Protein AF-A0A0F8A2X0-F1 (afdb_monomer_lite)

pLDDT: mean 70.3, std 21.23, range [23.16, 97.5]

Foldseek 3Di:
DKDKDAADCPDPCVVLWWGIKIKDFCLCVLQDDPNDGQLQDLLLLCLLAQPVLLVLVVQQDDDDRDDVVVSVVSNVVSVVSLPVSQDPDPDVPPDPDDQDTDIDMDTRGDPVSVVVVVVVDDDDDDDDPDDDPDDDDDSNVVSVQLCCLLVVLVVLLVVLVVPDDSTHDLQSSLSNSVSSVSNSVSRDPPPPVVVCQQAPQKDWDWDQDPVGTDTDIAGHQNQVVCCVVPVGRDGDPQQADPVVSGGDPVHSVRSCVVPPSPCVVPVVSVVSSVLSVQLVNQLVLLLVCCVVLVLVVDVLLVVLSLLLLLLQLVQLQQLLVQVQLVCLCQLCPPDPDPLSNVQSDRFFAPVQCVLAPSLRGWQAFQVTQFQRTADQLVRRNTGHAAEDFDPPDPQFFLLSQLCLQAPQADDSNVVPDPDGQQAHNCNSRSSNSSLVSSLVSCCVSVNNVRSVVSVVLSSLQCVLRHQKAADADSHGRWDWDDDDVVSSRHIGTYIWGKDFDAPDPPPDDDDPPPPDFDAAKWWQEPPPSDTDCVPVGDDDPPPQCHPVFFPDWDAGSVRAIATEGASCCSRCRDDRDDDSVRMGTAWDQPPYPVSHIIGMGHDGHRHDYPVSVCPRPDDSVSVVVVSVVSSVVSDDDPPDPDDDDDDDDDDDDDDDDDDPDPPPDDQDVVNVVVVVVVVVVVVVVVVDDDDDDDDDDDDDDDDDDDDDDDDDDDDDDDD

Sequence (719 aa):
MGMTITSGPDSTEFRQGLIYTQYYNLVKAAFDAAKIFPFQSRGLEALALDPSYLADVKQATRGVHANINTLVKGYRLSKLRVDANIPTDATEESCTRPFVYGVRAEDRVSLRLLERIMECIPPPATAPSHPLPFFQVASHDTAGFLRASINRHCFLFEIVRSSTHLKFSLPETAVMAIALRGLRFSYGSGLLSMESALWADTRQSRTQGADGEVAFEGVGMGMGVTTKDHGFGWWLGGRMDWHVWRFEDDVCDKVLIGNSLLRTDHKRQWRAIRDIRDVNFRMWQAQTWFGKFEVAAHAPIRRIWLDYLLCTVIDLFQRDVWREARKTYNWERDGNDARAQRAAKPEMTKEAGDTFPEDNPPVFCAEVMDGLFIDRARDLHRAMPHLCTGNNAAIRTPIALVDFLFLPDGHFASLFTDKHYKRKGWAASPFRVATRRAMETIGSLLGERMAIDWYNDLARMVLRTNWILPWPSVNSLINTTKQHAAENEYRRLMWVSIVYREPVAPSGLFYPREGNKPWPVRVLDDVHYVYSDALRVTTFPRATWGPRQQVERWVDGAGNQCTAWTSIDLLKGQGSIYDVNNMEFGKATAISSSGRPVGIVERGVPPQPMLVRRIRNKTGPQLEAVFSELVQEAGPRTAARSGSEGSRALGRHIPRRLALRMNARPMSDDERNRKMAFYRVCATRNASRPRPASRPSTEEQSVSPSEHSEYRPPKKQRQ

Secondary structure (DSSP, 8-state):
-EEEEE--TTSHHHHTTEEEEEEEE-TTGGG-BTTB-TT--GGGGGGGS-HHHHHHHHHHS-S----HHHHHHHHHHHHHHHHHHS-SS--TTT-SS-----EEEEEEE-HHHHHHHHHT--S-PPPPSS--SS----HHHHHHHHHHHHHHHHHHHHHHHHHS-SS--HHHHHHHHHHHHHHTTSS--S-GGG-HHHH-SEEEEEEEETTEEEEEEEE---HHHHHHHHSS--PPTTSEETTTTEE-HHHHHHHHTT--TTTTTTGGGHHHHHHHHHHHHHHHHHHHHHHHTTTTT-HHHHHHHHHHHHHHHHHHHHHHHHHHHHGGGGGGSS--SHHHHTT---SB-HHHHHHS-TTSPPPSSHHHHTTSEEETTTTEEEEPPEE---S--S--SHHHHHHHHHPPSSHHHHTT-S------SSTT-HHHHHHHHHHHHHHHHH-HHHHHHHHHHHHHHHHHH-SEEE---SS-SS-B---BTTTTB---BEEEEEEE-PPPPPTTS----TTS----EEEE-TTT--EETTS------TTSS-TTS--EEEE-TTS-EEEEE-HHHHHH-SSSS--GGGEEE-EESSSSTT-PPEEEEE-S---EEHHHHHHTT--HHHHHHHHHHHHHHHS-----------------------------PPPPHHHHHHHHHHHHHHHHHTS-PPPPPPPP---------------PPPPPPP-

Organism: NCBI:txid1043627

Structure (mmCIF, N/CA/C/O backbone):
data_AF-A0A0F8A2X0-F1
#
_entry.id   AF-A0A0F8A2X0-F1
#
loop_
_atom_site.group_PDB
_atom_site.id
_atom_site.type_symbol
_atom_site.label_atom_id
_atom_site.label_alt_id
_atom_site.label_comp_id
_atom_site.label_asym_id
_atom_site.label_entity_id
_atom_site.label_seq_id
_atom_site.pdbx_PDB_ins_code
_atom_site.Cartn_x
_atom_site.Cartn_y
_atom_site.Cartn_z
_atom_site.occupancy
_atom_site.B_iso_or_equiv
_atom_site.auth_seq_id
_atom_site.auth_comp_id
_atom_site.auth_asym_id
_atom_site.auth_atom_id
_atom_site.pdbx_PDB_model_num
ATOM 1 N N . MET A 1 1 ? 32.424 -9.185 -22.626 1.00 47.72 1 MET A N 1
ATOM 2 C CA . MET A 1 1 ? 33.358 -10.298 -22.391 1.00 47.72 1 MET A CA 1
ATOM 3 C C . MET A 1 1 ? 34.615 -10.048 -23.192 1.00 47.72 1 MET A C 1
ATOM 5 O O . MET A 1 1 ? 34.496 -9.523 -24.294 1.00 47.72 1 MET A O 1
ATOM 9 N N . GLY A 1 2 ? 35.777 -10.357 -22.621 1.00 54.22 2 GLY A N 1
ATOM 10 C CA . GLY A 1 2 ? 36.975 -10.596 -23.418 1.00 54.22 2 GLY A CA 1
ATOM 11 C C . GLY A 1 2 ? 36.972 -12.059 -23.856 1.00 54.22 2 GLY A C 1
ATOM 12 O O . GLY A 1 2 ? 36.516 -12.904 -23.085 1.00 54.22 2 GLY A O 1
ATOM 13 N N . MET A 1 3 ? 37.392 -12.350 -25.080 1.00 67.56 3 MET A N 1
ATOM 14 C CA . MET A 1 3 ? 37.648 -13.723 -25.515 1.00 67.56 3 MET A CA 1
ATOM 15 C C . MET A 1 3 ? 39.139 -13.987 -25.337 1.00 67.56 3 MET A C 1
ATOM 17 O O . MET A 1 3 ? 39.943 -13.315 -25.976 1.00 67.56 3 MET A O 1
ATOM 21 N N . THR A 1 4 ? 39.495 -14.927 -24.463 1.00 79.25 4 THR A N 1
ATOM 22 C CA . THR A 1 4 ? 40.881 -15.372 -24.283 1.00 79.25 4 THR A CA 1
ATOM 23 C C . THR A 1 4 ? 41.079 -16.662 -25.058 1.00 79.25 4 THR A C 1
ATOM 25 O O . THR A 1 4 ? 40.420 -17.658 -24.764 1.00 79.25 4 THR A O 1
ATOM 28 N N . ILE A 1 5 ? 41.983 -16.643 -26.029 1.00 81.69 5 ILE A N 1
ATOM 29 C CA . ILE A 1 5 ? 42.461 -17.830 -26.731 1.00 81.69 5 ILE A CA 1
ATOM 30 C C . ILE A 1 5 ? 43.842 -18.140 -26.162 1.00 81.69 5 ILE A C 1
ATOM 32 O O . ILE A 1 5 ? 44.756 -17.328 -26.279 1.00 81.69 5 ILE A O 1
ATOM 36 N N . THR A 1 6 ? 43.986 -19.289 -25.513 1.00 87.06 6 THR A N 1
ATOM 37 C CA . THR A 1 6 ? 45.265 -19.740 -24.952 1.00 87.06 6 THR A CA 1
ATOM 38 C C . THR A 1 6 ? 45.830 -20.830 -25.847 1.00 87.06 6 THR A C 1
ATOM 40 O O . THR A 1 6 ? 45.121 -21.784 -26.167 1.00 87.06 6 THR A O 1
ATOM 43 N N . SER A 1 7 ? 47.098 -20.708 -26.233 1.00 89.12 7 SER A N 1
ATOM 44 C CA . SER A 1 7 ? 47.784 -21.744 -27.001 1.00 89.12 7 SER A CA 1
ATOM 45 C C . SER A 1 7 ? 47.956 -23.000 -26.147 1.00 89.12 7 SER A C 1
ATOM 47 O O . SER A 1 7 ? 48.298 -22.917 -24.965 1.00 89.12 7 SER A O 1
ATOM 49 N N . GLY A 1 8 ? 47.733 -24.177 -26.735 1.00 86.31 8 GLY A N 1
ATOM 50 C CA . GLY A 1 8 ? 47.987 -25.443 -26.046 1.00 86.31 8 GLY A CA 1
ATOM 51 C C . GLY A 1 8 ? 49.476 -25.581 -25.686 1.00 86.31 8 GLY A C 1
ATOM 52 O O . GLY A 1 8 ? 50.306 -25.160 -26.492 1.00 86.31 8 GLY A O 1
ATOM 53 N N . PRO A 1 9 ? 49.850 -26.181 -24.542 1.00 82.38 9 PRO A N 1
ATOM 54 C CA . PRO A 1 9 ? 51.253 -26.285 -24.117 1.00 82.38 9 PRO A CA 1
ATOM 55 C C . PRO A 1 9 ? 52.184 -26.927 -25.162 1.00 82.38 9 PRO A C 1
ATOM 57 O O . PRO A 1 9 ? 53.319 -26.492 -25.326 1.00 82.38 9 PRO A O 1
ATOM 60 N N . ASP A 1 10 ? 51.674 -27.898 -25.927 1.00 88.44 10 ASP A N 1
ATOM 61 C CA . ASP A 1 10 ? 52.429 -28.625 -26.963 1.00 88.44 10 ASP A CA 1
ATOM 62 C C . ASP A 1 10 ? 52.220 -28.073 -28.386 1.00 88.44 10 ASP A C 1
ATOM 64 O O . ASP A 1 10 ? 52.772 -28.578 -29.372 1.00 88.44 10 ASP A O 1
ATOM 68 N N . SER A 1 11 ? 51.410 -27.020 -28.512 1.00 88.75 11 SER A N 1
ATOM 69 C CA . SER A 1 11 ? 51.058 -26.433 -29.801 1.00 88.75 11 SER A CA 1
ATOM 70 C C . SER A 1 11 ? 52.269 -25.805 -30.491 1.00 88.75 11 SER A C 1
ATOM 72 O O . SER A 1 11 ? 53.262 -25.405 -29.870 1.00 88.75 11 SER A O 1
ATOM 74 N N . THR A 1 12 ? 52.199 -25.734 -31.814 1.00 87.94 12 THR A N 1
ATOM 75 C CA . THR A 1 12 ? 53.175 -25.015 -32.636 1.00 87.94 12 THR A CA 1
ATOM 76 C C . THR A 1 12 ? 53.260 -23.545 -32.242 1.00 87.94 12 THR A C 1
ATOM 78 O O . THR A 1 12 ? 54.352 -23.002 -32.131 1.00 87.94 12 THR A O 1
ATOM 81 N N . GLU A 1 13 ? 52.121 -22.939 -31.940 1.00 88.00 13 GLU A N 1
ATOM 82 C CA . GLU A 1 13 ? 51.929 -21.553 -31.541 1.00 88.00 13 GLU A CA 1
ATOM 83 C C . GLU A 1 13 ? 52.655 -21.265 -30.224 1.00 88.00 13 GLU A C 1
ATOM 85 O O . GLU A 1 13 ? 53.434 -20.314 -30.144 1.00 88.00 13 GLU A O 1
ATOM 90 N N . PHE A 1 14 ? 52.490 -22.132 -29.218 1.00 88.69 14 PHE A N 1
ATOM 91 C CA . PHE A 1 14 ? 53.184 -22.005 -27.933 1.00 88.69 14 PHE A CA 1
ATOM 92 C C . PHE A 1 14 ? 54.699 -22.174 -28.084 1.00 88.69 14 PHE A C 1
ATOM 94 O O . PHE A 1 14 ? 55.465 -21.352 -27.579 1.00 88.69 14 PHE A O 1
ATOM 101 N N . ARG A 1 15 ? 55.148 -23.182 -28.848 1.00 88.50 15 ARG A N 1
ATOM 102 C CA . ARG A 1 15 ? 56.579 -23.405 -29.136 1.00 88.50 15 ARG A CA 1
ATOM 103 C C . ARG A 1 15 ? 57.215 -22.262 -29.926 1.00 88.50 15 ARG A C 1
ATOM 105 O O . ARG A 1 15 ? 58.396 -21.976 -29.743 1.00 88.50 15 ARG A O 1
ATOM 112 N N . GLN A 1 16 ? 56.444 -21.600 -30.784 1.00 89.56 16 GLN A N 1
ATOM 113 C CA . GLN A 1 16 ? 56.871 -20.411 -31.526 1.00 89.56 16 GLN A CA 1
ATOM 114 C C . GLN A 1 16 ? 56.732 -19.114 -30.715 1.00 89.56 16 GLN A C 1
ATOM 116 O O . GLN A 1 16 ? 57.191 -18.063 -31.159 1.00 89.56 16 GLN A O 1
ATOM 121 N N . GLY A 1 17 ? 56.188 -19.193 -29.499 1.00 90.06 17 GLY A N 1
ATOM 122 C CA . GLY A 1 17 ? 56.214 -18.125 -28.513 1.00 90.06 17 GLY A CA 1
ATOM 123 C C . GLY A 1 17 ? 54.916 -17.339 -28.359 1.00 90.06 17 GLY A C 1
ATOM 124 O O . GLY A 1 17 ? 54.963 -16.310 -27.696 1.00 90.06 17 GLY A O 1
ATOM 125 N N . LEU A 1 18 ? 53.783 -17.771 -28.918 1.00 91.12 18 LEU A N 1
ATOM 126 C CA . LEU A 1 18 ? 52.459 -17.206 -28.632 1.00 91.12 18 LEU A CA 1
ATOM 127 C C . LEU A 1 18 ? 51.824 -17.958 -27.456 1.00 91.12 18 LEU A C 1
ATOM 129 O O . LEU A 1 18 ? 51.458 -19.122 -27.589 1.00 91.12 18 LEU A O 1
ATOM 133 N N . ILE A 1 19 ? 51.675 -17.300 -26.304 1.00 89.06 19 ILE A N 1
ATOM 134 C CA . ILE A 1 19 ? 51.149 -17.916 -25.074 1.00 89.06 19 ILE A CA 1
ATOM 135 C C . ILE A 1 19 ? 49.624 -17.785 -25.018 1.00 89.06 19 ILE A C 1
ATOM 137 O O . ILE A 1 19 ? 48.916 -18.770 -24.812 1.00 89.06 19 ILE A O 1
ATOM 141 N N . TYR A 1 20 ? 49.113 -16.568 -25.190 1.00 90.00 20 TYR A N 1
ATOM 142 C CA . TYR A 1 20 ? 47.680 -16.312 -25.301 1.00 90.00 20 TYR A CA 1
ATOM 143 C C . TYR A 1 20 ? 47.409 -15.019 -26.065 1.00 90.00 20 TYR A C 1
ATOM 145 O O . TYR A 1 20 ? 48.247 -14.117 -26.081 1.00 90.00 20 TYR A O 1
ATOM 153 N N . THR A 1 21 ? 46.187 -14.900 -26.573 1.00 85.94 21 THR A N 1
ATOM 154 C CA . THR A 1 21 ? 45.615 -13.671 -27.125 1.00 85.94 21 THR A CA 1
ATOM 155 C C . THR A 1 21 ? 44.289 -13.367 -26.439 1.00 85.94 21 THR A C 1
ATOM 157 O O . THR A 1 21 ? 43.442 -14.246 -26.277 1.00 85.94 21 THR A O 1
ATOM 160 N N . GLN A 1 22 ? 44.087 -12.118 -26.028 1.00 82.50 22 GLN A N 1
ATOM 161 C CA . GLN A 1 22 ? 42.844 -11.634 -25.433 1.00 82.50 22 GLN A CA 1
ATOM 162 C C . GLN A 1 22 ? 42.216 -10.546 -26.293 1.00 82.50 22 GLN A C 1
ATOM 164 O O . GLN A 1 22 ? 42.804 -9.492 -26.505 1.00 82.50 22 GLN A O 1
ATOM 169 N N . TYR A 1 23 ? 40.983 -10.766 -26.735 1.00 74.38 23 TYR A N 1
ATOM 170 C CA . TYR A 1 23 ? 40.221 -9.803 -27.524 1.00 74.38 23 TYR A CA 1
ATOM 171 C C . TYR A 1 23 ? 39.174 -9.102 -26.664 1.00 74.38 23 TYR A C 1
ATOM 173 O O . TYR A 1 23 ? 38.259 -9.741 -26.144 1.00 74.38 23 TYR A O 1
ATOM 181 N N . TYR A 1 24 ? 39.253 -7.778 -26.561 1.00 70.38 24 TYR A N 1
ATOM 182 C CA . TYR A 1 24 ? 38.275 -6.938 -25.882 1.00 70.38 24 TYR A CA 1
ATOM 183 C C . TYR A 1 24 ? 37.420 -6.185 -26.892 1.00 70.38 24 TYR A C 1
ATOM 185 O O . TYR A 1 24 ? 37.886 -5.294 -27.602 1.00 70.38 24 TYR A O 1
ATOM 193 N N . ASN A 1 25 ? 36.126 -6.483 -26.877 1.00 67.50 25 ASN A N 1
ATOM 194 C CA . ASN A 1 25 ? 35.130 -5.651 -27.531 1.00 67.50 25 ASN A CA 1
ATOM 195 C C . ASN A 1 25 ? 35.052 -4.279 -26.814 1.00 67.50 25 ASN A C 1
ATOM 197 O O . ASN A 1 25 ? 34.696 -4.197 -25.629 1.00 67.50 25 ASN A O 1
ATOM 201 N N . LEU A 1 26 ? 35.379 -3.202 -27.538 1.00 71.50 26 LEU A N 1
ATOM 202 C CA . LEU A 1 26 ? 35.362 -1.817 -27.054 1.00 71.50 26 LEU A CA 1
ATOM 203 C C . LEU A 1 26 ? 34.020 -1.079 -27.248 1.00 71.50 26 LEU A C 1
ATOM 205 O O . LEU A 1 26 ? 33.994 0.135 -27.087 1.00 71.50 26 LEU A O 1
ATOM 209 N N . VAL A 1 27 ? 32.889 -1.749 -27.521 1.00 70.88 27 VAL A N 1
ATOM 210 C CA . VAL A 1 27 ? 31.586 -1.088 -27.794 1.00 70.88 27 VAL A CA 1
ATOM 211 C C . VAL A 1 27 ? 31.199 -0.153 -26.643 1.00 70.88 27 VAL A C 1
ATOM 213 O O . VAL A 1 27 ? 30.633 0.916 -26.845 1.00 70.88 27 VAL A O 1
ATOM 216 N N . LYS A 1 28 ? 31.559 -0.523 -25.408 1.00 71.81 28 LYS A N 1
ATOM 217 C CA . LYS A 1 28 ? 31.290 0.284 -24.212 1.00 71.81 28 LYS A CA 1
ATOM 218 C C . LYS A 1 28 ? 32.174 1.532 -24.076 1.00 71.81 28 LYS A C 1
ATOM 220 O O . LYS A 1 28 ? 31.848 2.384 -23.256 1.00 71.81 28 LYS A O 1
ATOM 225 N N . ALA A 1 29 ? 33.287 1.627 -24.808 1.00 73.56 29 ALA A N 1
ATOM 226 C CA . ALA A 1 29 ? 34.271 2.704 -24.671 1.00 73.56 29 ALA A CA 1
ATOM 227 C C . ALA A 1 29 ? 33.679 4.064 -25.050 1.00 73.56 29 ALA A C 1
ATOM 229 O O . ALA A 1 29 ? 33.899 5.033 -24.333 1.00 73.56 29 ALA A O 1
ATOM 230 N N . ALA A 1 30 ? 32.825 4.104 -26.079 1.00 75.06 30 ALA A N 1
ATOM 231 C CA . ALA A 1 30 ? 32.076 5.302 -26.464 1.00 75.06 30 ALA A CA 1
ATOM 232 C C . ALA A 1 30 ? 31.152 5.827 -25.346 1.00 75.06 30 ALA A C 1
ATOM 234 O O . ALA A 1 30 ? 30.710 6.968 -25.376 1.00 75.06 30 ALA A O 1
ATOM 235 N N . PHE A 1 31 ? 30.854 5.005 -24.338 1.00 79.38 31 PHE A N 1
ATOM 236 C CA . PHE A 1 31 ? 29.974 5.359 -23.229 1.00 79.38 31 PHE A CA 1
ATOM 237 C C . PHE A 1 31 ? 30.696 5.456 -21.876 1.00 79.38 31 PHE A C 1
ATOM 239 O O . PHE A 1 31 ? 30.049 5.786 -20.875 1.00 79.38 31 PHE A O 1
ATOM 246 N N . ASP A 1 32 ? 31.997 5.147 -21.823 1.00 78.88 32 ASP A N 1
ATOM 247 C CA . ASP A 1 32 ? 32.786 5.125 -20.590 1.00 78.88 32 ASP A CA 1
ATOM 248 C C . ASP A 1 32 ? 33.125 6.559 -20.163 1.00 78.88 32 ASP A C 1
ATOM 250 O O . ASP A 1 32 ? 33.903 7.253 -20.811 1.00 78.88 32 ASP A O 1
ATOM 254 N N . ALA A 1 33 ? 32.554 7.004 -19.045 1.00 79.94 33 ALA A N 1
ATOM 255 C CA . ALA A 1 33 ? 33.022 8.194 -18.347 1.00 79.94 33 ALA A CA 1
ATOM 256 C C . ALA A 1 33 ? 33.371 7.808 -16.912 1.00 79.94 33 ALA A C 1
ATOM 258 O O . ALA A 1 33 ? 32.476 7.662 -16.077 1.00 79.94 33 ALA A O 1
ATOM 259 N N . ALA A 1 34 ? 34.662 7.607 -16.635 1.00 82.50 34 ALA A N 1
ATOM 260 C CA . ALA A 1 34 ? 35.158 7.165 -15.329 1.00 82.50 34 ALA A CA 1
ATOM 261 C C . ALA A 1 34 ? 34.438 5.903 -14.801 1.00 82.50 34 ALA A C 1
ATOM 263 O O . ALA A 1 34 ? 34.063 5.828 -13.633 1.00 82.50 34 ALA A O 1
ATOM 264 N N . LYS A 1 35 ? 34.211 4.912 -15.677 1.00 79.88 35 LYS A N 1
ATOM 265 C CA . LYS A 1 35 ? 33.471 3.662 -15.412 1.00 79.88 35 LYS A CA 1
ATOM 266 C C . LYS A 1 35 ? 31.982 3.836 -15.106 1.00 79.88 35 LYS A C 1
ATOM 268 O O . LYS A 1 35 ? 31.328 2.887 -14.675 1.00 79.88 35 LYS A O 1
ATOM 273 N N . ILE A 1 36 ? 31.420 5.011 -15.387 1.00 81.62 36 ILE A N 1
ATOM 274 C CA . ILE A 1 36 ? 29.986 5.285 -15.288 1.00 81.62 36 ILE A CA 1
ATOM 275 C C . ILE A 1 36 ? 29.378 5.251 -16.688 1.00 81.62 36 ILE A C 1
ATOM 277 O O . ILE A 1 36 ? 29.631 6.138 -17.505 1.00 81.62 36 ILE A O 1
ATOM 281 N N . PHE A 1 37 ? 28.524 4.260 -16.937 1.00 85.81 37 PHE A N 1
ATOM 282 C CA . PHE A 1 37 ? 27.856 4.078 -18.226 1.00 85.81 37 PHE A CA 1
ATOM 283 C C . PHE A 1 37 ? 26.378 4.533 -18.177 1.00 85.81 37 PHE A C 1
ATOM 285 O O . PHE A 1 37 ? 25.747 4.456 -17.114 1.00 85.81 37 PHE A O 1
ATOM 292 N N . PRO A 1 38 ? 25.800 4.994 -19.307 1.00 89.56 38 PRO A N 1
ATOM 293 C CA . PRO A 1 38 ? 24.393 5.383 -19.423 1.00 89.56 38 PRO A CA 1
ATOM 294 C C . PRO A 1 38 ? 23.428 4.332 -18.869 1.00 89.56 38 PRO A C 1
ATOM 296 O O . PRO A 1 38 ? 23.586 3.139 -19.102 1.00 89.56 38 PRO A O 1
ATOM 299 N N . PHE A 1 39 ? 22.385 4.751 -18.163 1.00 90.31 39 PHE A N 1
ATOM 300 C CA . PHE A 1 39 ? 21.320 3.858 -17.683 1.00 90.31 39 PHE A CA 1
ATOM 301 C C . PHE A 1 39 ? 21.727 2.729 -16.711 1.00 90.31 39 PHE A C 1
ATOM 303 O O . PHE A 1 39 ? 20.846 2.010 -16.258 1.00 90.31 39 PHE A O 1
ATOM 310 N N . GLN A 1 40 ? 22.997 2.575 -16.308 1.00 86.06 40 GLN A N 1
ATOM 311 C CA . GLN A 1 40 ? 23.425 1.473 -15.420 1.00 86.06 40 GLN A CA 1
ATOM 312 C C . GLN A 1 40 ? 22.914 1.583 -13.973 1.00 86.06 40 GLN A C 1
ATOM 314 O O . GLN A 1 40 ? 22.975 0.612 -13.216 1.00 86.06 40 GLN A O 1
ATOM 319 N N . SER A 1 41 ? 22.403 2.749 -13.568 1.00 84.38 41 SER A N 1
ATOM 320 C CA . SER A 1 41 ? 21.842 2.936 -12.230 1.00 84.38 41 SER A CA 1
ATOM 321 C C . SER A 1 41 ? 20.570 2.105 -12.050 1.00 84.38 41 SER A C 1
ATOM 323 O O . SER A 1 41 ? 19.546 2.382 -12.673 1.00 84.38 41 SER A O 1
ATOM 325 N N . ARG A 1 42 ? 20.612 1.127 -11.133 1.00 78.94 42 ARG A N 1
ATOM 326 C CA . ARG A 1 42 ? 19.439 0.317 -10.745 1.00 78.94 42 ARG A CA 1
ATOM 327 C C . ARG A 1 42 ? 18.285 1.174 -10.224 1.00 78.94 42 ARG A C 1
ATOM 329 O O . ARG A 1 42 ? 17.129 0.847 -10.462 1.00 78.94 42 ARG A O 1
ATOM 336 N N . GLY A 1 43 ? 18.601 2.302 -9.584 1.00 80.06 43 GLY A N 1
ATOM 337 C CA . GLY A 1 43 ? 17.605 3.230 -9.051 1.00 80.06 43 GLY A CA 1
ATOM 338 C C . GLY A 1 43 ? 16.711 3.859 -10.121 1.00 80.06 43 GLY A C 1
ATOM 339 O O . GLY A 1 43 ? 15.648 4.366 -9.781 1.00 80.06 43 GLY A O 1
ATOM 340 N N . LEU A 1 44 ? 17.087 3.811 -11.408 1.00 86.44 44 LEU A N 1
ATOM 341 C CA . LEU A 1 44 ? 16.223 4.295 -12.486 1.00 86.44 44 LEU A CA 1
ATOM 342 C C . LEU A 1 44 ? 14.895 3.546 -12.548 1.00 86.44 44 LEU A C 1
ATOM 344 O O . LEU A 1 44 ? 13.898 4.166 -12.892 1.00 86.44 44 LEU A O 1
ATOM 348 N N . GLU A 1 45 ? 14.851 2.268 -12.161 1.00 85.56 45 GLU A N 1
ATOM 349 C CA . GLU A 1 45 ? 13.615 1.479 -12.172 1.00 85.56 45 GLU A CA 1
ATOM 350 C C . GLU A 1 45 ? 12.545 2.051 -11.214 1.00 85.56 45 GLU A C 1
ATOM 352 O O . GLU A 1 45 ? 11.354 1.858 -11.441 1.00 85.56 45 GLU A O 1
ATOM 357 N N . ALA A 1 46 ? 12.930 2.862 -10.215 1.00 82.88 46 ALA A N 1
ATOM 358 C CA . ALA A 1 46 ? 11.978 3.599 -9.379 1.00 82.88 46 ALA A CA 1
ATOM 359 C C . ALA A 1 46 ? 11.161 4.638 -10.169 1.00 82.88 46 ALA A C 1
ATOM 361 O O . ALA A 1 46 ? 10.091 5.038 -9.725 1.00 82.88 46 ALA A O 1
ATOM 362 N N . LEU A 1 47 ? 11.614 5.052 -11.359 1.00 87.31 47 LEU A N 1
ATOM 363 C CA . LEU A 1 47 ? 10.828 5.906 -12.249 1.00 87.31 47 LEU A CA 1
ATOM 364 C C . LEU A 1 47 ? 9.573 5.200 -12.784 1.00 87.31 47 LEU A C 1
ATOM 366 O O . LEU A 1 47 ? 8.648 5.901 -13.187 1.00 87.31 47 LEU A O 1
ATOM 370 N N . ALA A 1 48 ? 9.521 3.865 -12.784 1.00 85.69 48 ALA A N 1
ATOM 371 C CA . ALA A 1 48 ? 8.337 3.093 -13.173 1.00 85.69 48 ALA A CA 1
ATOM 372 C C . ALA A 1 48 ? 7.267 3.020 -12.072 1.00 85.69 48 ALA A C 1
ATOM 374 O O . ALA A 1 48 ? 6.146 2.581 -12.329 1.00 85.69 48 ALA A O 1
ATOM 375 N N . LEU A 1 49 ? 7.612 3.405 -10.841 1.00 81.44 49 LEU A N 1
ATOM 376 C CA . LEU A 1 49 ? 6.718 3.330 -9.694 1.00 81.44 49 LEU A CA 1
ATOM 377 C C . LEU A 1 49 ? 5.872 4.594 -9.581 1.00 81.44 49 LEU A C 1
ATOM 379 O O . LEU A 1 49 ? 6.357 5.706 -9.800 1.00 81.44 49 LEU A O 1
ATOM 383 N N . ASP A 1 50 ? 4.611 4.403 -9.204 1.00 77.88 50 ASP A N 1
ATOM 384 C CA . ASP A 1 50 ? 3.672 5.493 -8.981 1.00 77.88 50 ASP A CA 1
ATOM 385 C C . ASP A 1 50 ? 4.238 6.506 -7.953 1.00 77.88 50 ASP A C 1
ATOM 387 O O . ASP A 1 50 ? 4.681 6.103 -6.869 1.00 77.88 50 ASP A O 1
ATOM 391 N N . PRO A 1 51 ? 4.250 7.823 -8.246 1.00 78.94 51 PRO A N 1
ATOM 392 C CA . PRO A 1 51 ? 4.840 8.820 -7.349 1.00 78.94 51 PRO A CA 1
ATOM 393 C C . PRO A 1 51 ? 4.184 8.862 -5.970 1.00 78.94 51 PRO A C 1
ATOM 395 O O . PRO A 1 51 ? 4.843 9.121 -4.962 1.00 78.94 51 PRO A O 1
ATOM 398 N N . SER A 1 52 ? 2.881 8.603 -5.916 1.00 76.56 52 SER A N 1
ATOM 399 C CA . SER A 1 52 ? 2.124 8.605 -4.677 1.00 76.56 52 SER A CA 1
ATOM 400 C C . SER A 1 52 ? 2.343 7.310 -3.881 1.00 76.56 52 SER A C 1
ATOM 402 O O . SER A 1 52 ? 2.462 7.372 -2.661 1.00 76.56 52 SER A O 1
ATOM 404 N N . TYR A 1 53 ? 2.527 6.166 -4.548 1.00 76.88 53 TYR A N 1
ATOM 405 C CA . TYR A 1 53 ? 3.031 4.935 -3.928 1.00 76.88 53 TYR A CA 1
ATOM 406 C C . TYR A 1 53 ? 4.432 5.138 -3.338 1.00 76.88 53 TYR A C 1
ATOM 408 O O . TYR A 1 53 ? 4.689 4.744 -2.204 1.00 76.88 53 TYR A O 1
ATOM 416 N N . LEU A 1 54 ? 5.335 5.811 -4.057 1.00 77.88 54 LEU A N 1
ATOM 417 C CA . LEU A 1 54 ? 6.665 6.141 -3.538 1.00 77.88 54 LEU A CA 1
ATOM 418 C C . LEU A 1 54 ? 6.610 7.082 -2.331 1.00 77.88 54 LEU A C 1
ATOM 420 O O . LEU A 1 54 ? 7.420 6.941 -1.414 1.00 77.88 54 LEU A O 1
ATOM 424 N N . ALA A 1 55 ? 5.669 8.028 -2.313 1.00 79.56 55 ALA A N 1
ATOM 425 C CA . ALA A 1 55 ? 5.436 8.883 -1.155 1.00 79.56 55 ALA A CA 1
ATOM 426 C C . ALA A 1 55 ? 4.955 8.067 0.056 1.00 79.56 55 ALA A C 1
ATOM 428 O O . ALA A 1 55 ? 5.499 8.239 1.148 1.00 79.56 55 ALA A O 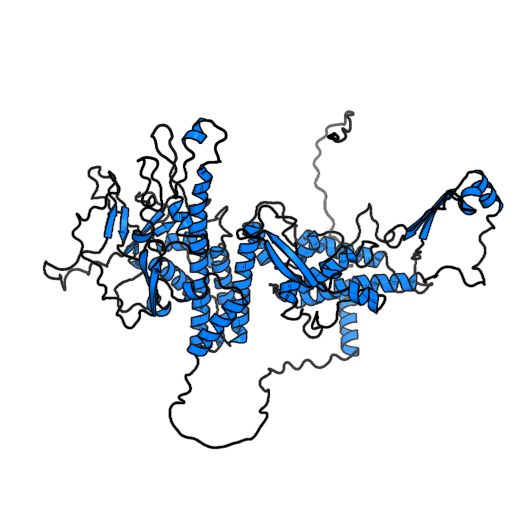1
ATOM 429 N N . ASP A 1 56 ? 4.017 7.136 -0.147 1.00 78.50 56 ASP A N 1
ATOM 430 C CA . ASP A 1 56 ? 3.530 6.223 0.895 1.00 78.50 56 ASP A CA 1
ATOM 431 C C . ASP A 1 56 ? 4.657 5.328 1.427 1.00 78.50 56 ASP A C 1
ATOM 433 O O . ASP A 1 56 ? 4.868 5.232 2.636 1.00 78.50 56 ASP A O 1
ATOM 437 N N . VAL A 1 57 ? 5.457 4.744 0.530 1.00 76.38 57 VAL A N 1
ATOM 438 C CA . VAL A 1 57 ? 6.639 3.949 0.888 1.00 76.38 57 VAL A CA 1
ATOM 439 C C . VAL A 1 57 ? 7.633 4.790 1.685 1.00 76.38 57 VAL A C 1
ATOM 441 O O . VAL A 1 57 ? 8.090 4.342 2.734 1.00 76.38 57 VAL A O 1
ATOM 444 N N . LYS A 1 58 ? 7.942 6.015 1.245 1.00 78.44 58 LYS A N 1
ATOM 445 C CA . LYS A 1 58 ? 8.845 6.937 1.952 1.00 78.44 58 LYS A CA 1
ATOM 446 C C . LYS A 1 58 ? 8.352 7.284 3.357 1.00 78.44 58 LYS A C 1
ATOM 448 O O . LYS A 1 58 ? 9.167 7.469 4.253 1.00 78.44 58 LYS A O 1
ATOM 453 N N . GLN A 1 59 ? 7.041 7.385 3.564 1.00 77.44 59 GLN A N 1
ATOM 454 C CA . GLN A 1 59 ? 6.476 7.615 4.895 1.00 77.44 59 GLN A CA 1
ATOM 455 C C . GLN A 1 59 ? 6.463 6.345 5.765 1.00 77.44 59 GLN A C 1
ATOM 457 O O . GLN A 1 59 ? 6.601 6.447 6.984 1.00 77.44 59 GLN A O 1
ATOM 462 N N . ALA A 1 60 ? 6.311 5.162 5.161 1.00 73.88 60 ALA A N 1
ATOM 463 C CA . ALA A 1 60 ? 6.257 3.872 5.857 1.00 73.88 60 ALA A CA 1
ATOM 464 C C . ALA A 1 60 ? 7.634 3.290 6.216 1.00 73.88 60 ALA A C 1
ATOM 466 O O . ALA A 1 60 ? 7.740 2.387 7.046 1.00 73.88 60 ALA A O 1
ATOM 467 N N . THR A 1 61 ? 8.699 3.774 5.582 1.00 71.75 61 THR A N 1
ATOM 468 C CA . THR A 1 61 ? 10.046 3.209 5.689 1.00 71.75 61 THR A CA 1
ATOM 469 C C . THR A 1 61 ? 11.046 4.228 6.235 1.00 71.75 61 THR A C 1
ATOM 471 O O . THR A 1 61 ? 10.782 5.424 6.320 1.00 71.75 61 THR A O 1
ATOM 474 N N . ARG A 1 62 ? 12.200 3.739 6.700 1.00 65.88 62 ARG A N 1
ATOM 475 C CA . ARG A 1 62 ? 13.282 4.558 7.266 1.00 65.88 62 ARG A CA 1
ATOM 476 C C . ARG A 1 62 ? 14.498 4.372 6.365 1.00 65.88 62 ARG A C 1
ATOM 478 O O . ARG A 1 62 ? 14.973 3.247 6.244 1.00 65.88 62 ARG A O 1
ATOM 485 N N . GLY A 1 63 ? 15.016 5.436 5.756 1.00 62.47 63 GLY A N 1
ATOM 486 C CA . GLY A 1 63 ? 16.231 5.346 4.942 1.00 62.47 63 GLY A CA 1
ATOM 487 C C . GLY A 1 63 ? 16.395 6.461 3.914 1.00 62.47 63 GLY A C 1
ATOM 488 O O . GLY A 1 63 ? 15.568 7.365 3.799 1.00 62.47 63 GLY A O 1
ATOM 489 N N . VAL A 1 64 ? 17.498 6.387 3.167 1.00 57.50 64 VAL A N 1
ATOM 490 C CA . VAL A 1 64 ? 17.773 7.279 2.036 1.00 57.50 64 VAL A CA 1
ATOM 491 C C . VAL A 1 64 ? 16.945 6.808 0.845 1.00 57.50 64 VAL A C 1
ATOM 493 O O . VAL A 1 64 ? 17.188 5.741 0.291 1.00 57.50 64 VAL A O 1
ATOM 496 N N . HIS A 1 65 ? 15.957 7.607 0.456 1.00 67.81 65 HIS A N 1
ATOM 497 C CA . HIS A 1 65 ? 15.157 7.359 -0.740 1.00 67.81 65 HIS A CA 1
ATOM 498 C C . HIS A 1 65 ? 15.826 7.984 -1.956 1.00 67.81 65 HIS A C 1
ATOM 500 O O . HIS A 1 65 ? 16.286 9.128 -1.894 1.00 67.81 65 HIS A O 1
ATOM 506 N N . ALA A 1 66 ? 15.834 7.262 -3.076 1.00 67.69 66 ALA A N 1
ATOM 507 C CA . ALA A 1 66 ? 16.282 7.828 -4.336 1.00 67.69 66 ALA A CA 1
ATOM 508 C C . ALA A 1 66 ? 15.423 9.056 -4.678 1.00 67.69 66 ALA A C 1
ATOM 510 O O . ALA A 1 66 ? 14.195 8.989 -4.753 1.00 67.69 66 ALA A O 1
ATOM 511 N N . ASN A 1 67 ? 16.072 10.207 -4.852 1.00 80.62 67 ASN A N 1
ATOM 512 C CA . ASN A 1 67 ? 15.381 11.429 -5.234 1.00 80.62 67 ASN A CA 1
ATOM 513 C C . ASN A 1 67 ? 14.923 11.303 -6.694 1.00 80.62 67 ASN A C 1
ATOM 515 O O . ASN A 1 67 ? 15.753 11.230 -7.602 1.00 80.62 67 ASN A O 1
ATOM 519 N N . ILE A 1 68 ? 13.607 11.307 -6.919 1.00 83.56 68 ILE A N 1
ATOM 520 C CA . ILE A 1 68 ? 13.012 11.151 -8.252 1.00 83.56 68 ILE A CA 1
ATOM 521 C C . ILE A 1 68 ? 13.516 12.211 -9.232 1.00 83.56 68 ILE A C 1
ATOM 523 O O . ILE A 1 68 ? 13.814 11.877 -10.375 1.00 83.56 68 ILE A O 1
ATOM 527 N N . ASN A 1 69 ? 13.723 13.456 -8.797 1.00 87.12 69 ASN A N 1
ATOM 528 C CA . ASN A 1 69 ? 14.269 14.501 -9.667 1.00 87.12 69 ASN A CA 1
ATOM 529 C C . ASN A 1 69 ? 15.713 14.193 -10.084 1.00 87.12 69 ASN A C 1
ATOM 531 O O . ASN A 1 69 ? 16.086 14.403 -11.239 1.00 87.12 69 ASN A O 1
ATOM 535 N N . THR A 1 70 ? 16.514 13.637 -9.172 1.00 88.81 70 THR A N 1
ATOM 536 C CA . THR A 1 70 ? 17.873 13.170 -9.479 1.00 88.81 70 THR A CA 1
ATOM 537 C C . THR A 1 70 ? 17.846 12.003 -10.461 1.00 88.81 70 THR A C 1
ATOM 539 O O . THR A 1 70 ? 18.641 11.987 -11.398 1.00 88.81 70 THR A O 1
ATOM 542 N N . LEU A 1 71 ? 16.912 11.061 -10.305 1.00 90.00 71 LEU A N 1
ATOM 543 C CA . LEU A 1 71 ? 16.744 9.938 -11.230 1.00 90.00 71 LEU A CA 1
ATOM 544 C C . LEU A 1 71 ? 16.294 10.402 -12.621 1.00 90.00 71 LEU A C 1
ATOM 546 O O . LEU A 1 71 ? 16.877 9.978 -13.616 1.00 90.00 71 LEU A O 1
ATOM 550 N N . VAL A 1 72 ? 15.331 11.327 -12.708 1.00 91.62 72 VAL A N 1
ATOM 551 C CA . VAL A 1 72 ? 14.901 11.944 -13.977 1.00 91.62 72 VAL A CA 1
ATOM 552 C C . VAL A 1 72 ? 16.071 12.664 -14.646 1.00 91.62 72 VAL A C 1
ATOM 554 O O . VAL A 1 72 ? 16.288 12.510 -15.850 1.00 91.62 72 VAL A O 1
ATOM 557 N N . LYS A 1 73 ? 16.863 13.423 -13.879 1.00 92.50 73 LYS A N 1
ATOM 558 C CA . LYS A 1 73 ? 18.070 14.082 -14.390 1.00 92.50 73 LYS A CA 1
ATOM 559 C C . LYS A 1 73 ? 19.087 13.055 -14.890 1.00 92.50 73 LYS A C 1
ATOM 561 O O . LYS A 1 73 ? 19.597 13.211 -15.994 1.00 92.50 73 LYS A O 1
ATOM 566 N N . GLY A 1 74 ? 19.341 11.991 -14.131 1.00 91.75 74 GLY A N 1
ATOM 567 C CA . GLY A 1 74 ? 20.247 10.907 -14.517 1.00 91.75 74 GLY A CA 1
ATOM 568 C C . GLY A 1 74 ? 19.805 10.180 -15.790 1.00 91.75 74 GLY A C 1
ATOM 569 O O . GLY A 1 74 ? 20.631 9.915 -16.664 1.00 91.75 74 GLY A O 1
ATOM 570 N N . TYR A 1 75 ? 18.502 9.930 -15.941 1.00 94.31 75 TYR A N 1
ATOM 571 C CA . TYR A 1 75 ? 17.914 9.364 -17.155 1.00 94.31 75 TYR A CA 1
ATOM 572 C C . TYR A 1 75 ? 18.136 10.280 -18.369 1.00 94.31 75 TYR A C 1
ATOM 574 O O . TYR A 1 75 ? 18.660 9.845 -19.393 1.00 94.31 75 TYR A O 1
ATOM 582 N N . ARG A 1 76 ? 17.820 11.577 -18.241 1.00 94.44 76 ARG A N 1
ATOM 583 C CA . ARG A 1 76 ? 18.010 12.567 -19.318 1.00 94.44 76 ARG A CA 1
ATOM 584 C C . ARG A 1 76 ? 19.479 12.731 -19.708 1.00 94.44 76 ARG A C 1
ATOM 586 O O . ARG A 1 76 ? 19.794 12.742 -20.892 1.00 94.44 76 ARG A O 1
ATOM 593 N N . LEU A 1 77 ? 20.378 12.814 -18.727 1.00 91.88 77 LEU A N 1
ATOM 594 C CA . LEU A 1 77 ? 21.820 12.898 -18.973 1.00 91.88 77 LEU A CA 1
ATOM 595 C C . LEU A 1 77 ? 22.359 11.630 -19.647 1.00 91.88 77 LEU A C 1
ATOM 597 O O . LEU A 1 77 ? 23.239 11.729 -20.497 1.00 91.88 77 LEU A O 1
ATOM 601 N N . SER A 1 78 ? 21.810 10.456 -19.319 1.00 91.94 78 SER A N 1
ATOM 602 C CA . SER A 1 78 ? 22.149 9.204 -20.008 1.00 91.94 78 SER A CA 1
ATOM 603 C C . SER A 1 78 ? 21.755 9.257 -21.487 1.00 91.94 78 SER A C 1
ATOM 605 O O . SER A 1 78 ? 22.579 8.914 -22.329 1.00 91.94 78 SER A O 1
ATOM 607 N N . LYS A 1 79 ? 20.556 9.764 -21.819 1.00 92.44 79 LYS A N 1
ATOM 608 C CA . LYS A 1 79 ? 20.130 9.972 -23.217 1.00 92.44 79 LYS A CA 1
ATOM 609 C C . LYS A 1 79 ? 21.043 10.944 -23.962 1.00 92.44 79 LYS A C 1
ATOM 611 O O . LYS A 1 79 ? 21.508 10.611 -25.042 1.00 92.44 79 LYS A O 1
ATOM 616 N N . LEU A 1 80 ? 21.334 12.106 -23.371 1.00 89.69 80 LEU A N 1
ATOM 617 C CA . LEU A 1 80 ? 22.225 13.104 -23.979 1.00 89.69 80 LEU A CA 1
ATOM 618 C C . LEU A 1 80 ? 23.626 12.542 -24.223 1.00 89.69 80 LEU A C 1
ATOM 620 O O . LEU A 1 80 ? 24.229 12.815 -25.253 1.00 89.69 80 LEU A O 1
ATOM 624 N N . ARG A 1 81 ? 24.140 11.724 -23.297 1.00 86.75 81 ARG A N 1
ATOM 625 C CA . ARG A 1 81 ? 25.426 11.053 -23.486 1.00 86.75 81 ARG A CA 1
ATOM 626 C C . ARG A 1 81 ? 25.373 10.055 -24.639 1.00 86.75 81 ARG A C 1
ATOM 628 O O . ARG A 1 81 ? 26.324 10.001 -25.404 1.00 86.75 81 ARG A O 1
ATOM 635 N N . VAL A 1 82 ? 24.307 9.268 -24.760 1.00 87.50 82 VAL A N 1
ATOM 636 C CA . VAL A 1 82 ? 24.154 8.337 -25.888 1.00 87.50 82 VAL A CA 1
ATOM 637 C C . VAL A 1 82 ? 24.090 9.098 -27.212 1.00 87.50 82 VAL A C 1
ATOM 639 O O . VAL A 1 82 ? 24.832 8.759 -28.122 1.00 87.50 82 VAL A O 1
ATOM 642 N N . ASP A 1 83 ? 23.281 10.153 -27.292 1.00 85.38 83 ASP A N 1
ATOM 643 C CA . ASP A 1 83 ? 23.130 10.975 -28.501 1.00 85.38 83 ASP A CA 1
ATOM 644 C C . ASP A 1 83 ? 24.443 11.666 -28.908 1.00 85.38 83 ASP A C 1
ATOM 646 O O . ASP A 1 83 ? 24.803 11.681 -30.078 1.00 85.38 83 ASP A O 1
ATOM 650 N N . ALA A 1 84 ? 25.227 12.149 -27.939 1.00 82.06 84 ALA A N 1
ATOM 651 C CA . ALA A 1 84 ? 26.525 12.767 -28.207 1.00 82.06 84 ALA A CA 1
ATOM 652 C C . ALA A 1 84 ? 27.622 11.777 -28.650 1.00 82.06 84 ALA A C 1
ATOM 654 O O . ALA A 1 84 ? 28.616 12.205 -29.232 1.00 82.06 84 ALA A O 1
ATOM 655 N N . ASN A 1 85 ? 27.486 10.481 -28.336 1.00 80.19 85 ASN A N 1
ATOM 656 C CA . ASN A 1 85 ? 28.509 9.464 -28.621 1.00 80.19 85 ASN A CA 1
ATOM 657 C C . ASN A 1 85 ? 28.120 8.488 -29.744 1.00 80.19 85 ASN A C 1
ATOM 659 O O . ASN A 1 85 ? 28.982 7.744 -30.209 1.00 80.19 85 ASN A O 1
ATOM 663 N N . ILE A 1 86 ? 26.856 8.478 -30.183 1.00 81.19 86 ILE A N 1
ATOM 664 C CA . ILE A 1 86 ? 26.387 7.690 -31.328 1.00 81.19 86 ILE A CA 1
ATOM 665 C C . ILE A 1 86 ? 25.881 8.651 -32.415 1.00 81.19 86 ILE A C 1
ATOM 667 O O . ILE A 1 86 ? 24.831 9.267 -32.222 1.00 81.19 86 ILE A O 1
ATOM 671 N N . PRO A 1 87 ? 26.575 8.777 -33.560 1.00 70.12 87 PRO A N 1
ATOM 672 C CA . PRO A 1 87 ? 26.171 9.698 -34.619 1.00 70.12 87 PRO A CA 1
ATOM 673 C C . PRO A 1 87 ? 24.774 9.384 -35.185 1.00 70.12 87 PRO A C 1
ATOM 675 O O . PRO A 1 87 ? 24.326 8.236 -35.203 1.00 70.12 87 PRO A O 1
ATOM 678 N N . THR A 1 88 ? 24.063 10.435 -35.603 1.00 62.12 88 THR A N 1
ATOM 679 C CA . THR A 1 88 ? 22.693 10.370 -36.157 1.00 62.12 88 THR A CA 1
ATOM 680 C C . THR A 1 88 ? 22.687 10.068 -37.643 1.00 62.12 88 THR A C 1
ATOM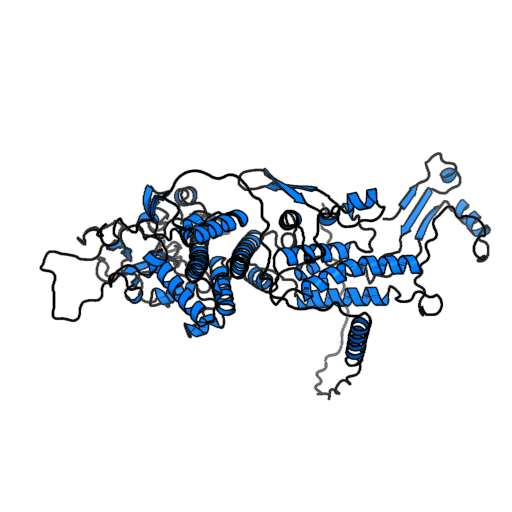 682 O O . THR A 1 88 ? 21.933 9.204 -38.073 1.00 62.12 88 THR A O 1
ATOM 685 N N . ASP A 1 89 ? 23.588 10.719 -38.372 1.00 57.72 89 ASP A N 1
ATOM 686 C CA . ASP A 1 89 ? 23.770 10.581 -39.808 1.00 57.72 89 ASP A CA 1
ATOM 687 C C . ASP A 1 89 ? 25.227 10.179 -40.023 1.00 57.72 89 ASP A C 1
ATOM 689 O O . ASP A 1 89 ? 26.124 11.007 -40.161 1.00 57.72 89 ASP A O 1
ATOM 693 N N . ALA A 1 90 ? 25.494 8.879 -39.937 1.00 49.25 90 ALA A N 1
ATOM 694 C CA . ALA A 1 90 ? 26.820 8.326 -40.180 1.00 49.25 90 ALA A CA 1
ATOM 695 C C . ALA A 1 90 ? 27.095 8.202 -41.691 1.00 49.25 90 ALA A C 1
ATOM 697 O O . ALA A 1 90 ? 27.557 7.169 -42.161 1.00 49.25 90 ALA A O 1
ATOM 698 N N . THR A 1 91 ? 26.788 9.247 -42.462 1.00 51.81 91 THR A N 1
ATOM 699 C CA . THR A 1 91 ? 27.413 9.450 -43.771 1.00 51.81 91 THR A CA 1
ATOM 700 C C . THR A 1 91 ? 28.834 9.939 -43.519 1.00 51.81 91 THR A C 1
ATOM 702 O O . THR A 1 91 ? 29.030 10.820 -42.675 1.00 51.81 91 THR A O 1
ATOM 705 N N . GLU A 1 92 ? 29.815 9.375 -44.226 1.00 48.53 92 GLU A N 1
ATOM 706 C CA . GLU A 1 92 ? 31.252 9.630 -44.019 1.00 48.53 92 GLU A CA 1
ATOM 707 C C . GLU A 1 92 ? 31.608 11.130 -43.961 1.00 48.53 92 GLU A C 1
ATOM 709 O O . GLU A 1 92 ? 32.526 11.519 -43.245 1.00 48.53 92 GLU A O 1
ATOM 714 N N . GLU A 1 93 ? 30.819 11.984 -44.619 1.00 50.06 93 GLU A N 1
ATOM 715 C CA . GLU A 1 93 ? 31.043 13.428 -44.742 1.00 50.06 93 GLU A CA 1
ATOM 716 C C . GLU A 1 93 ? 30.497 14.289 -43.579 1.00 50.06 93 GLU A C 1
ATOM 718 O O . GLU A 1 93 ? 30.976 15.402 -43.368 1.00 50.06 93 GLU A O 1
ATOM 723 N N . SER A 1 94 ? 29.520 13.816 -42.789 1.00 46.09 94 SER A N 1
ATOM 724 C CA . SER A 1 94 ? 28.850 14.638 -41.750 1.00 46.09 94 SER A CA 1
ATOM 725 C C . SER A 1 94 ? 29.421 14.441 -40.338 1.00 46.09 94 SER A C 1
ATOM 727 O O . SER A 1 94 ? 29.036 15.140 -39.390 1.00 46.09 94 SER A O 1
ATOM 729 N N . CYS A 1 95 ? 30.313 13.470 -40.156 1.00 45.94 95 CYS A N 1
ATOM 730 C CA . CYS A 1 95 ? 30.772 13.047 -38.841 1.00 45.94 95 CYS A CA 1
ATOM 731 C C . CYS A 1 95 ? 32.058 13.800 -38.459 1.00 45.94 95 CYS A C 1
ATOM 733 O O . CYS A 1 95 ? 33.162 13.372 -38.773 1.00 45.94 95 CYS A O 1
ATOM 735 N N . THR A 1 96 ? 31.940 14.909 -37.718 1.00 46.78 96 THR A N 1
ATOM 736 C CA . THR A 1 96 ? 33.105 15.671 -37.200 1.00 46.78 96 THR A CA 1
ATOM 737 C C . THR A 1 96 ? 34.003 14.866 -36.249 1.00 46.78 96 THR A C 1
ATOM 739 O O . THR A 1 96 ? 35.114 15.291 -35.936 1.00 46.78 96 THR A O 1
ATOM 742 N N . ARG A 1 97 ? 33.541 13.697 -35.781 1.00 53.94 97 ARG A N 1
ATOM 743 C CA . ARG A 1 97 ? 34.338 12.696 -35.061 1.00 53.94 97 ARG A CA 1
ATOM 744 C C . ARG A 1 97 ? 33.973 11.300 -35.573 1.00 53.94 97 ARG A C 1
ATOM 746 O O . ARG A 1 97 ? 32.798 10.938 -35.478 1.00 53.94 97 ARG A O 1
ATOM 753 N N . PRO A 1 98 ? 34.922 10.504 -36.087 1.00 54.72 98 PRO A N 1
ATOM 754 C CA . PRO A 1 98 ? 34.619 9.158 -36.550 1.00 54.72 98 PRO A CA 1
ATOM 755 C C . PRO A 1 98 ? 34.264 8.259 -35.355 1.00 54.72 98 PRO A C 1
ATOM 757 O O . PRO A 1 98 ? 35.025 8.157 -34.390 1.00 54.72 98 PRO A O 1
ATOM 760 N N . PHE A 1 99 ? 33.103 7.597 -35.404 1.00 61.09 99 PHE A N 1
ATOM 761 C CA . PHE A 1 99 ? 32.796 6.490 -34.495 1.00 61.09 99 PHE A CA 1
ATOM 762 C C . PHE A 1 99 ? 33.651 5.297 -34.929 1.00 61.09 99 PHE A C 1
ATOM 764 O O . PHE A 1 99 ? 33.256 4.518 -35.791 1.00 61.09 99 PHE A O 1
ATOM 771 N N . VAL A 1 100 ? 34.867 5.181 -34.397 1.00 58.50 100 VAL A N 1
ATOM 772 C CA . VAL A 1 100 ? 35.735 4.031 -34.675 1.00 58.50 100 VAL A CA 1
ATOM 773 C C . VAL A 1 100 ? 35.535 3.015 -33.566 1.00 58.50 100 VAL A C 1
ATOM 775 O O . VAL A 1 100 ? 35.912 3.237 -32.414 1.00 58.50 100 VAL A O 1
ATOM 778 N N . TYR A 1 101 ? 34.908 1.901 -33.918 1.00 63.50 101 TYR A N 1
ATOM 779 C CA . TYR A 1 101 ? 34.791 0.749 -33.046 1.00 63.50 101 TYR A CA 1
ATOM 780 C C . TYR A 1 101 ? 35.827 -0.291 -33.477 1.00 63.50 101 TYR A C 1
ATOM 782 O O . TYR A 1 101 ? 35.932 -0.630 -34.651 1.00 63.50 101 TYR A O 1
ATOM 790 N N . GLY A 1 102 ? 36.609 -0.776 -32.515 1.00 61.59 102 GLY A N 1
ATOM 791 C CA . GLY A 1 102 ? 37.647 -1.767 -32.749 1.00 61.59 102 GLY A CA 1
ATOM 792 C C . GLY A 1 102 ? 37.676 -2.812 -31.646 1.00 61.59 102 GLY A C 1
ATOM 793 O O . GLY A 1 102 ? 37.164 -2.615 -30.539 1.00 61.59 102 GLY A O 1
ATOM 794 N N . VAL A 1 103 ? 38.301 -3.937 -31.957 1.00 65.88 103 VAL A N 1
ATOM 795 C CA . VAL A 1 103 ? 38.660 -4.941 -30.963 1.00 65.88 103 VAL A CA 1
ATOM 796 C C . VAL A 1 103 ? 40.069 -4.612 -30.489 1.00 65.88 103 VAL A C 1
ATOM 798 O O . VAL A 1 103 ? 40.994 -4.560 -31.293 1.00 65.88 103 VAL A O 1
ATOM 801 N N . ARG A 1 104 ? 40.250 -4.378 -29.186 1.00 73.12 104 ARG A N 1
ATOM 802 C CA . ARG A 1 104 ? 41.599 -4.339 -28.603 1.00 73.12 104 ARG A CA 1
ATOM 803 C C . ARG A 1 104 ? 42.075 -5.778 -28.460 1.00 73.12 104 ARG A C 1
ATOM 805 O O . ARG A 1 104 ? 41.420 -6.539 -27.752 1.00 73.12 104 ARG A O 1
ATOM 812 N N . ALA A 1 105 ? 43.183 -6.130 -29.098 1.00 77.62 105 ALA A N 1
ATOM 813 C CA . ALA A 1 105 ? 43.888 -7.380 -28.845 1.00 77.62 105 ALA A CA 1
ATOM 814 C C . ALA A 1 105 ? 45.009 -7.137 -27.822 1.00 77.62 105 ALA A C 1
ATOM 816 O O . ALA A 1 105 ? 45.698 -6.120 -27.878 1.00 77.62 105 ALA A O 1
ATOM 817 N N . GLU A 1 106 ? 45.150 -8.039 -26.858 1.00 83.81 106 GLU A N 1
ATOM 818 C CA . GLU A 1 106 ? 46.300 -8.130 -25.964 1.00 83.81 106 GLU A CA 1
ATOM 819 C C . GLU A 1 106 ? 46.938 -9.501 -26.141 1.00 83.81 106 GLU A C 1
ATOM 821 O O . GLU A 1 106 ? 46.358 -10.519 -25.757 1.00 83.81 106 GLU A O 1
ATOM 826 N N . ASP A 1 107 ? 48.135 -9.516 -26.712 1.00 86.31 107 ASP A N 1
ATOM 827 C CA . ASP A 1 107 ? 48.888 -10.734 -26.970 1.00 86.31 107 ASP A CA 1
ATOM 828 C C . ASP A 1 107 ? 49.993 -10.909 -25.930 1.00 86.31 107 ASP A C 1
ATOM 830 O O . ASP A 1 107 ? 50.769 -9.995 -25.638 1.00 86.31 107 ASP A O 1
ATOM 834 N N . ARG A 1 108 ? 50.092 -12.115 -25.373 1.00 91.00 108 ARG A N 1
ATOM 835 C CA . ARG A 1 108 ? 51.236 -12.533 -24.570 1.00 91.00 108 ARG A CA 1
ATOM 836 C C . ARG A 1 108 ? 52.151 -13.362 -25.450 1.00 91.00 108 ARG A C 1
ATOM 838 O O . ARG A 1 108 ? 51.880 -14.533 -25.707 1.00 91.00 108 ARG A O 1
ATOM 845 N N . VAL A 1 109 ? 53.249 -12.747 -25.865 1.00 92.38 109 VAL A N 1
ATOM 846 C CA . VAL A 1 109 ? 54.257 -13.363 -26.729 1.00 92.38 109 VAL A CA 1
ATOM 847 C C . VAL A 1 109 ? 55.623 -13.427 -26.048 1.00 92.38 109 VAL A C 1
ATOM 849 O O . VAL A 1 109 ? 55.911 -12.666 -25.122 1.00 92.38 109 VAL A O 1
ATOM 852 N N . SER A 1 110 ? 56.473 -14.345 -26.497 1.00 91.44 110 SER A N 1
ATOM 853 C CA . SER A 1 110 ? 57.897 -14.356 -26.163 1.00 91.44 110 SER A CA 1
ATOM 854 C C . SER A 1 110 ? 58.603 -13.150 -26.791 1.00 91.44 110 SER A C 1
ATOM 856 O O . SER A 1 110 ? 58.196 -12.677 -27.853 1.00 91.44 110 SER A O 1
ATOM 858 N N . LEU A 1 111 ? 59.692 -12.689 -26.170 1.00 90.62 111 LEU A N 1
ATOM 859 C CA . LEU A 1 111 ? 60.494 -11.576 -26.692 1.00 90.62 111 LEU A CA 1
ATOM 860 C C . LEU A 1 111 ? 60.971 -11.841 -28.129 1.00 90.62 111 LEU A C 1
ATOM 862 O O . LEU A 1 111 ? 60.802 -10.999 -29.000 1.00 90.62 111 LEU A O 1
ATOM 866 N N . ARG A 1 112 ? 61.449 -13.062 -28.393 1.00 90.56 112 ARG A N 1
ATOM 867 C CA . ARG A 1 112 ? 61.927 -13.484 -29.716 1.00 90.56 112 ARG A CA 1
ATOM 868 C C . ARG A 1 112 ? 60.845 -13.411 -30.798 1.00 90.56 112 ARG A C 1
ATOM 870 O O . ARG A 1 112 ? 61.140 -13.113 -31.951 1.00 90.56 112 ARG A O 1
ATOM 877 N N . LEU A 1 113 ? 59.595 -13.730 -30.450 1.00 90.56 113 LEU A N 1
ATOM 878 C CA . LEU A 1 113 ? 58.470 -13.607 -31.379 1.00 90.56 113 LEU A CA 1
ATOM 879 C C . LEU A 1 113 ? 58.112 -12.134 -31.611 1.00 90.56 113 LEU A C 1
ATOM 881 O O . LEU A 1 113 ? 57.856 -11.753 -32.749 1.00 90.56 113 LEU A O 1
ATOM 885 N N . LEU A 1 114 ? 58.135 -11.308 -30.561 1.00 88.88 114 LEU A N 1
ATOM 886 C CA . LEU A 1 114 ? 57.881 -9.871 -30.674 1.00 88.88 114 LEU A CA 1
ATOM 887 C C . LEU A 1 114 ? 58.896 -9.184 -31.597 1.00 88.88 114 LEU A C 1
ATOM 889 O O . LEU A 1 114 ? 58.486 -8.442 -32.482 1.00 88.88 114 LEU A O 1
ATOM 893 N N . GLU A 1 115 ? 60.189 -9.469 -31.431 1.00 89.44 115 GLU A N 1
ATOM 894 C CA . GLU A 1 115 ? 61.264 -8.928 -32.277 1.00 89.44 115 GLU A CA 1
ATOM 895 C C . GLU A 1 115 ? 61.022 -9.250 -33.760 1.00 89.44 115 GLU A C 1
ATOM 897 O O . GLU A 1 115 ? 61.016 -8.353 -34.599 1.00 89.44 115 GLU A O 1
ATOM 902 N N . ARG A 1 116 ? 60.681 -10.508 -34.071 1.00 87.12 116 ARG A N 1
ATOM 903 C CA . ARG A 1 116 ? 60.337 -10.942 -35.437 1.00 87.12 116 ARG A CA 1
ATOM 904 C C . ARG A 1 116 ? 59.097 -10.255 -36.000 1.00 87.12 116 ARG A C 1
ATOM 906 O O . ARG A 1 116 ? 59.068 -9.920 -37.180 1.00 87.12 116 ARG A O 1
ATOM 913 N N . ILE A 1 117 ? 58.060 -10.074 -35.180 1.00 84.38 117 ILE A N 1
ATOM 914 C CA . ILE A 1 117 ? 56.852 -9.353 -35.598 1.00 84.38 117 ILE A CA 1
ATOM 915 C C . ILE A 1 117 ? 57.223 -7.914 -35.945 1.00 84.38 117 ILE A C 1
ATOM 917 O O . ILE A 1 117 ? 56.820 -7.446 -37.002 1.00 84.38 117 ILE A O 1
ATOM 921 N N . MET A 1 118 ? 58.010 -7.245 -35.095 1.00 83.50 118 MET A N 1
ATOM 922 C CA . MET A 1 118 ? 58.430 -5.854 -35.288 1.00 83.50 118 MET A CA 1
ATOM 923 C C . MET A 1 118 ? 59.248 -5.651 -36.568 1.00 83.50 118 MET A C 1
ATOM 925 O O . MET A 1 118 ? 59.055 -4.644 -37.242 1.00 83.50 118 MET A O 1
ATOM 929 N N . GLU A 1 119 ? 60.093 -6.615 -36.941 1.00 85.44 119 GLU A N 1
ATOM 930 C CA . GLU A 1 119 ? 60.821 -6.618 -38.221 1.00 85.44 119 GLU A CA 1
ATOM 931 C C . GLU A 1 119 ? 59.889 -6.735 -39.440 1.00 85.44 119 GLU A C 1
ATOM 933 O O . GLU A 1 119 ? 60.227 -6.274 -40.529 1.00 85.44 119 GLU A O 1
ATOM 938 N N . CYS A 1 120 ? 58.710 -7.338 -39.261 1.00 76.88 120 CYS A N 1
ATOM 939 C CA . CYS A 1 120 ? 57.759 -7.640 -40.327 1.00 76.88 120 CYS A CA 1
ATOM 940 C C . CYS A 1 120 ? 56.566 -6.677 -40.392 1.00 76.88 120 CYS A C 1
ATOM 942 O O . CYS A 1 120 ? 55.684 -6.918 -41.212 1.00 76.88 120 CYS A O 1
ATOM 944 N N . ILE A 1 121 ? 56.481 -5.634 -39.552 1.00 73.31 121 ILE A N 1
ATOM 945 C CA . ILE A 1 121 ? 55.361 -4.677 -39.603 1.00 73.31 121 ILE A CA 1
ATOM 946 C C . ILE A 1 121 ? 55.526 -3.815 -40.863 1.00 73.31 121 ILE A C 1
ATOM 948 O O . ILE A 1 121 ? 56.418 -2.963 -40.897 1.00 73.31 121 ILE A O 1
ATOM 952 N N . PRO A 1 122 ? 54.694 -3.992 -41.907 1.00 64.00 122 PRO A N 1
ATOM 953 C CA . PRO A 1 122 ? 54.764 -3.124 -43.070 1.00 64.00 122 PRO A CA 1
ATOM 954 C C . PRO A 1 122 ? 54.314 -1.699 -42.693 1.00 64.00 122 PRO A C 1
ATOM 956 O O . PRO A 1 122 ? 53.551 -1.523 -41.735 1.00 64.00 122 PRO A O 1
ATOM 959 N N . PRO A 1 123 ? 54.717 -0.661 -43.453 1.00 60.06 123 PRO A N 1
ATOM 960 C CA . PRO A 1 123 ? 54.062 0.643 -43.368 1.00 60.06 123 PRO A CA 1
ATOM 961 C C . PRO A 1 123 ? 52.548 0.482 -43.616 1.00 60.06 123 PRO A C 1
ATOM 963 O O . PRO A 1 123 ? 52.148 -0.467 -44.295 1.00 60.06 123 PRO A O 1
ATOM 966 N N . PRO A 1 124 ? 51.692 1.366 -43.068 1.00 54.66 124 PRO A N 1
ATOM 967 C CA . PRO A 1 124 ? 50.240 1.209 -43.134 1.00 54.66 124 PRO A CA 1
ATOM 968 C C . PRO A 1 124 ? 49.776 1.088 -44.590 1.00 54.66 124 PRO A C 1
ATOM 970 O O . PRO A 1 124 ? 49.792 2.059 -45.343 1.00 54.66 124 PRO A O 1
ATOM 973 N N . ALA A 1 125 ? 49.394 -0.125 -44.986 1.00 57.38 125 ALA A N 1
ATOM 974 C CA . ALA A 1 125 ? 48.896 -0.427 -46.318 1.00 57.38 125 ALA A CA 1
ATOM 975 C C . ALA A 1 125 ? 47.373 -0.244 -46.382 1.00 57.38 125 ALA A C 1
ATOM 977 O O . ALA A 1 125 ? 46.654 -0.475 -45.406 1.00 57.38 125 ALA A O 1
ATOM 978 N N . THR A 1 126 ? 46.888 0.160 -47.554 1.00 56.12 126 THR A N 1
ATOM 979 C CA . THR A 1 126 ? 45.468 0.182 -47.919 1.00 56.12 126 THR A CA 1
ATOM 980 C C . THR A 1 126 ? 44.850 -1.219 -47.838 1.00 56.12 126 THR A C 1
ATOM 982 O O . THR A 1 126 ? 45.541 -2.227 -47.976 1.00 56.12 126 THR A O 1
ATOM 985 N N . ALA A 1 127 ? 43.540 -1.262 -47.570 1.00 54.69 127 ALA A N 1
ATOM 986 C CA . ALA A 1 127 ? 42.787 -2.460 -47.199 1.00 54.69 127 ALA A CA 1
ATOM 987 C C . ALA A 1 127 ? 43.055 -3.691 -48.101 1.00 54.69 127 ALA A C 1
ATOM 989 O O . ALA A 1 127 ? 43.131 -3.552 -49.324 1.00 54.69 127 ALA A O 1
ATOM 990 N N . PRO A 1 128 ? 43.169 -4.901 -47.520 1.00 55.53 128 PRO A N 1
ATOM 991 C CA . PRO A 1 128 ? 43.476 -6.122 -48.264 1.00 55.53 128 PRO A CA 1
ATOM 992 C C . PRO A 1 128 ? 42.342 -6.530 -49.221 1.00 55.53 128 PRO A C 1
ATOM 994 O O . PRO A 1 128 ? 41.164 -6.426 -48.891 1.00 55.53 128 PRO A O 1
ATOM 997 N N . SER A 1 129 ? 42.710 -7.051 -50.396 1.00 56.19 129 SER A N 1
ATOM 998 C CA . SER A 1 129 ? 41.809 -7.505 -51.474 1.00 56.19 129 SER A CA 1
ATOM 999 C C . SER A 1 129 ? 41.251 -8.926 -51.290 1.00 56.19 129 SER A C 1
ATOM 1001 O O . SER A 1 129 ? 40.529 -9.424 -52.154 1.00 56.19 129 SER A O 1
ATOM 1003 N N . HIS A 1 130 ? 41.583 -9.598 -50.184 1.00 60.16 130 HIS A N 1
ATOM 1004 C CA . HIS A 1 130 ? 41.178 -10.974 -49.898 1.00 60.16 130 HIS A CA 1
ATOM 1005 C C . HIS A 1 130 ? 40.079 -11.033 -48.826 1.00 60.16 130 HIS A C 1
ATOM 1007 O O . HIS A 1 130 ? 40.059 -10.186 -47.930 1.00 60.16 130 HIS A O 1
ATOM 1013 N N . PRO A 1 131 ? 39.186 -12.042 -48.871 1.00 58.06 131 PRO A N 1
ATOM 1014 C CA . PRO A 1 131 ? 38.199 -12.254 -47.821 1.00 58.06 131 PRO A CA 1
ATOM 1015 C C . PRO A 1 131 ? 38.906 -12.477 -46.481 1.00 58.06 131 PRO A C 1
ATOM 1017 O O . PRO A 1 131 ? 39.736 -13.374 -46.330 1.00 58.06 131 PRO A O 1
ATOM 1020 N N . LEU A 1 132 ? 38.591 -11.617 -45.516 1.00 63.00 132 LEU A N 1
ATOM 1021 C CA . LEU A 1 132 ? 39.190 -11.638 -44.189 1.00 63.00 132 LEU A CA 1
ATOM 1022 C C . LEU A 1 132 ? 38.627 -12.816 -43.374 1.00 63.00 132 LEU A C 1
ATOM 1024 O O . LEU A 1 132 ? 37.437 -13.117 -43.480 1.00 63.00 132 LEU A O 1
ATOM 1028 N N . PRO A 1 133 ? 39.428 -13.457 -42.500 1.00 61.91 133 PRO A N 1
ATOM 1029 C CA . PRO A 1 133 ? 38.966 -14.542 -41.626 1.00 61.91 133 PRO A CA 1
ATOM 1030 C C . PRO A 1 133 ? 38.060 -14.046 -40.480 1.00 61.91 133 PRO A C 1
ATOM 1032 O O . PRO A 1 133 ? 37.802 -14.767 -39.519 1.00 61.91 133 PRO A O 1
ATOM 1035 N N . PHE A 1 134 ? 37.602 -12.797 -40.549 1.00 64.31 134 PHE A N 1
ATOM 1036 C CA . PHE A 1 134 ? 36.762 -12.147 -39.558 1.00 64.31 134 PHE A CA 1
ATOM 1037 C C . PHE A 1 134 ? 35.712 -11.274 -40.242 1.00 64.31 134 PHE A C 1
ATOM 1039 O O . PHE A 1 134 ? 35.915 -10.750 -41.337 1.00 64.31 134 PHE A O 1
ATOM 1046 N N . PHE A 1 135 ? 34.588 -11.081 -39.557 1.00 65.25 135 PHE A N 1
ATOM 1047 C CA . PHE A 1 135 ? 33.547 -10.172 -40.011 1.00 65.25 135 PHE A CA 1
ATOM 1048 C C . PHE A 1 135 ? 33.972 -8.727 -39.763 1.00 65.25 135 PHE A C 1
ATOM 1050 O O . PHE A 1 135 ? 34.240 -8.334 -38.625 1.00 65.25 135 PHE A O 1
ATOM 1057 N N . GLN A 1 136 ? 33.990 -7.929 -40.824 1.00 70.00 136 GLN A N 1
ATOM 1058 C CA . GLN A 1 136 ? 34.084 -6.482 -40.727 1.00 70.00 136 GLN A CA 1
ATOM 1059 C C . GLN A 1 136 ? 32.672 -5.909 -40.837 1.00 70.00 136 GLN A C 1
ATOM 1061 O O . GLN A 1 136 ? 32.028 -6.017 -41.875 1.00 70.00 136 GLN A O 1
ATOM 1066 N N . VAL A 1 137 ? 32.183 -5.326 -39.746 1.00 72.50 137 VAL A N 1
ATOM 1067 C CA . VAL A 1 137 ? 30.913 -4.593 -39.731 1.00 72.50 137 VAL A CA 1
ATOM 1068 C C . VAL A 1 137 ? 31.241 -3.114 -39.803 1.00 72.50 137 VAL A C 1
ATOM 1070 O O . VAL A 1 137 ? 32.127 -2.645 -39.083 1.00 72.50 137 VAL A O 1
ATOM 1073 N N . ALA A 1 138 ? 30.543 -2.372 -40.659 1.00 75.56 138 ALA A N 1
ATOM 1074 C CA . ALA A 1 138 ? 30.777 -0.947 -40.760 1.00 75.56 138 ALA A CA 1
ATOM 1075 C C . ALA A 1 138 ? 30.413 -0.244 -39.442 1.00 75.56 138 ALA A C 1
ATOM 1077 O O . ALA A 1 138 ? 29.445 -0.583 -38.748 1.00 75.56 138 ALA A O 1
ATOM 1078 N N . SER A 1 139 ? 31.194 0.775 -39.087 1.00 73.81 139 SER A N 1
ATOM 1079 C CA . SER A 1 139 ? 30.947 1.574 -37.886 1.00 73.81 139 SER A CA 1
ATOM 1080 C C . SER A 1 139 ? 29.546 2.191 -37.864 1.00 73.81 139 SER A C 1
ATOM 1082 O O . SER A 1 139 ? 28.933 2.267 -36.798 1.00 73.81 139 SER A O 1
ATOM 1084 N N . HIS A 1 140 ? 29.027 2.605 -39.027 1.00 75.38 140 HIS A N 1
ATOM 1085 C CA . HIS A 1 140 ? 27.694 3.195 -39.147 1.00 75.38 140 HIS A CA 1
ATOM 1086 C C . HIS A 1 140 ? 26.582 2.182 -38.845 1.00 75.38 140 HIS A C 1
ATOM 1088 O O . HIS A 1 140 ? 25.654 2.517 -38.111 1.00 75.38 140 HIS A O 1
ATOM 1094 N N . ASP A 1 141 ? 26.710 0.936 -39.311 1.00 79.38 141 ASP A N 1
ATOM 1095 C CA . ASP A 1 141 ? 25.755 -0.139 -39.016 1.00 79.38 141 ASP A CA 1
ATOM 1096 C C . ASP A 1 141 ? 25.716 -0.440 -37.520 1.00 79.38 141 ASP A C 1
ATOM 1098 O O . ASP A 1 141 ? 24.650 -0.547 -36.909 1.00 79.38 141 ASP A O 1
ATOM 1102 N N . THR A 1 142 ? 26.894 -0.499 -36.896 1.00 79.62 142 THR A N 1
ATOM 1103 C CA . THR A 1 142 ? 27.014 -0.714 -35.450 1.00 79.62 142 THR A CA 1
ATOM 1104 C C . THR A 1 142 ? 26.387 0.442 -34.667 1.00 79.62 142 THR A C 1
ATOM 1106 O O . THR A 1 142 ? 25.628 0.216 -33.721 1.00 79.62 142 THR A O 1
ATOM 1109 N N . ALA A 1 143 ? 26.659 1.689 -35.061 1.00 80.12 143 ALA A N 1
ATOM 1110 C CA . ALA A 1 143 ? 26.068 2.876 -34.448 1.00 80.12 143 ALA A CA 1
ATOM 1111 C C . ALA A 1 143 ? 24.534 2.883 -34.588 1.00 80.12 143 ALA A C 1
ATOM 1113 O O . ALA A 1 143 ? 23.827 3.074 -33.594 1.00 80.12 143 ALA A O 1
ATOM 1114 N N . GLY A 1 144 ? 24.015 2.596 -35.786 1.00 83.19 144 GLY A N 1
ATOM 1115 C CA . GLY A 1 144 ? 22.582 2.478 -36.056 1.00 83.19 144 GLY A CA 1
ATOM 1116 C C . GLY A 1 144 ? 21.919 1.392 -35.208 1.00 83.19 144 GLY A C 1
ATOM 1117 O O . GLY A 1 144 ? 20.906 1.647 -34.549 1.00 83.19 144 GLY A O 1
ATOM 1118 N N . PHE A 1 145 ? 22.537 0.212 -35.129 1.00 85.19 145 PHE A N 1
ATOM 1119 C CA . PHE A 1 145 ? 22.069 -0.899 -34.303 1.00 85.19 145 PHE A CA 1
ATOM 1120 C C . PHE A 1 145 ? 22.004 -0.539 -32.811 1.00 85.19 145 PHE A C 1
ATOM 1122 O O . PHE A 1 145 ? 20.992 -0.794 -32.150 1.00 85.19 145 PHE A O 1
ATOM 1129 N N . LEU A 1 146 ? 23.056 0.081 -32.264 1.00 85.19 146 LEU A N 1
ATOM 1130 C CA . LEU A 1 146 ? 23.098 0.501 -30.859 1.00 85.19 146 LEU A CA 1
ATOM 1131 C C . LEU A 1 146 ? 22.057 1.583 -30.568 1.00 85.19 146 LEU A C 1
ATOM 1133 O O . LEU A 1 146 ? 21.346 1.508 -29.560 1.00 85.19 146 LEU A O 1
ATOM 1137 N N . ARG A 1 147 ? 21.917 2.559 -31.472 1.00 86.69 147 ARG A N 1
ATOM 1138 C CA . ARG A 1 147 ? 20.907 3.615 -31.374 1.00 86.69 147 ARG A CA 1
ATOM 1139 C C . ARG A 1 147 ? 19.503 3.023 -31.341 1.00 86.69 147 ARG A C 1
ATOM 1141 O O . ARG A 1 147 ? 18.735 3.355 -30.440 1.00 86.69 147 ARG A O 1
ATOM 1148 N N . ALA A 1 148 ? 19.177 2.120 -32.264 1.00 88.00 148 ALA A N 1
ATOM 1149 C CA . ALA A 1 148 ? 17.885 1.437 -32.304 1.00 88.00 148 ALA A CA 1
ATOM 1150 C C . ALA A 1 148 ? 17.646 0.587 -31.041 1.00 88.00 148 ALA A C 1
ATOM 1152 O O . ALA A 1 148 ? 16.579 0.660 -30.425 1.00 88.00 148 ALA A O 1
ATOM 1153 N N . SER A 1 149 ? 18.666 -0.152 -30.594 1.00 87.06 149 SER A N 1
ATOM 1154 C CA . SER A 1 149 ? 18.607 -1.021 -29.410 1.00 87.06 149 SER A CA 1
ATOM 1155 C C . SER A 1 149 ? 18.359 -0.262 -28.104 1.00 87.06 149 SER A C 1
ATOM 1157 O O . SER A 1 149 ? 17.655 -0.761 -27.219 1.00 87.06 149 SER A O 1
ATOM 1159 N N . ILE A 1 150 ? 18.910 0.947 -27.972 1.00 90.50 150 ILE A N 1
ATOM 1160 C CA . ILE A 1 150 ? 18.659 1.841 -26.836 1.00 90.50 150 ILE A CA 1
ATOM 1161 C C . ILE A 1 150 ? 17.292 2.514 -26.988 1.00 90.50 150 ILE A C 1
ATOM 1163 O O . ILE A 1 150 ? 16.471 2.463 -26.068 1.00 90.50 150 ILE A O 1
ATOM 1167 N N . ASN A 1 151 ? 17.019 3.097 -28.158 1.00 91.44 151 ASN A N 1
ATOM 1168 C CA . ASN A 1 151 ? 15.811 3.883 -28.386 1.00 91.44 151 ASN A CA 1
ATOM 1169 C C . ASN A 1 151 ? 14.532 3.067 -28.256 1.00 91.44 151 ASN A C 1
ATOM 1171 O O . ASN A 1 151 ? 13.567 3.608 -27.735 1.00 91.44 151 ASN A O 1
ATOM 1175 N N . ARG A 1 152 ? 14.506 1.783 -28.634 1.00 90.00 152 ARG A N 1
ATOM 1176 C CA . ARG A 1 152 ? 13.303 0.942 -28.470 1.00 90.00 152 ARG A CA 1
ATOM 1177 C C . ARG A 1 152 ? 12.804 0.910 -27.020 1.00 90.00 152 ARG A C 1
ATOM 1179 O O . ARG A 1 152 ? 11.612 1.050 -26.769 1.00 90.00 152 ARG A O 1
ATOM 1186 N N . HIS A 1 153 ? 13.720 0.807 -26.057 1.00 92.00 153 HIS A N 1
ATOM 1187 C CA . HIS A 1 153 ? 13.379 0.759 -24.638 1.00 92.00 153 HIS A CA 1
ATOM 1188 C C . HIS A 1 153 ? 13.122 2.156 -24.058 1.00 92.00 153 HIS A C 1
ATOM 1190 O O . HIS A 1 153 ? 12.207 2.316 -23.253 1.00 92.00 153 HIS A O 1
ATOM 1196 N N . CYS A 1 154 ? 13.880 3.179 -24.484 1.00 94.31 154 CYS A N 1
ATOM 1197 C CA . CYS A 1 154 ? 13.591 4.571 -24.116 1.00 94.31 154 CYS A CA 1
ATOM 1198 C C . CYS A 1 154 ? 12.196 4.986 -24.588 1.00 94.31 154 CYS A C 1
ATOM 1200 O O . CYS A 1 154 ? 11.428 5.546 -23.813 1.00 94.31 154 CYS A O 1
ATOM 1202 N N . PHE A 1 155 ? 11.872 4.682 -25.843 1.00 93.31 155 PHE A N 1
ATOM 1203 C CA . PHE A 1 155 ? 10.587 4.971 -26.459 1.00 93.31 155 PHE A CA 1
ATOM 1204 C C . PHE A 1 155 ? 9.461 4.260 -25.719 1.00 93.31 155 PHE A C 1
ATOM 1206 O O . PHE A 1 155 ? 8.502 4.914 -25.329 1.00 93.31 155 PHE A O 1
ATOM 1213 N N . LEU A 1 156 ? 9.609 2.960 -25.448 1.00 91.81 156 LEU A N 1
ATOM 1214 C CA . LEU A 1 156 ? 8.606 2.197 -24.712 1.00 91.81 156 LEU A CA 1
ATOM 1215 C C . LEU A 1 156 ? 8.361 2.753 -23.299 1.00 91.81 156 LEU A C 1
ATOM 1217 O O . LEU A 1 156 ? 7.217 2.913 -22.884 1.00 91.81 156 LEU A O 1
ATOM 1221 N N . PHE A 1 157 ? 9.420 3.094 -22.563 1.00 93.38 157 PHE A N 1
ATOM 1222 C CA . PHE A 1 157 ? 9.275 3.732 -21.254 1.00 93.38 157 PHE A CA 1
ATOM 1223 C C . PHE A 1 157 ? 8.573 5.094 -21.360 1.00 93.38 157 PHE A C 1
ATOM 1225 O O . PHE A 1 157 ? 7.652 5.381 -20.598 1.00 93.38 157 PHE A O 1
ATOM 1232 N N . GLU A 1 158 ? 9.002 5.939 -22.297 1.00 94.12 158 GLU A N 1
ATOM 1233 C CA . GLU A 1 158 ? 8.502 7.306 -22.447 1.00 94.12 158 GLU A CA 1
ATOM 1234 C C . GLU A 1 158 ? 7.058 7.349 -22.940 1.00 94.12 158 GLU A C 1
ATOM 1236 O O . GLU A 1 158 ? 6.284 8.155 -22.426 1.00 94.12 158 GLU A O 1
ATOM 1241 N N . ILE A 1 159 ? 6.673 6.476 -23.875 1.00 89.94 159 ILE A N 1
ATOM 1242 C CA . ILE A 1 159 ? 5.311 6.441 -24.408 1.00 89.94 159 ILE A CA 1
ATOM 1243 C C . ILE A 1 159 ? 4.323 5.987 -23.338 1.00 89.94 159 ILE A C 1
ATOM 1245 O O . ILE A 1 159 ? 3.357 6.705 -23.079 1.00 89.94 159 ILE A O 1
ATOM 1249 N N . VAL A 1 160 ? 4.625 4.894 -22.626 1.00 85.56 160 VAL A N 1
ATOM 1250 C CA . VAL A 1 160 ? 3.782 4.398 -21.531 1.00 85.56 160 VAL A CA 1
ATOM 1251 C C . VAL A 1 160 ? 3.680 5.464 -20.446 1.00 85.56 160 VAL A C 1
ATOM 1253 O O . VAL A 1 160 ? 2.575 5.866 -20.088 1.00 85.56 160 VAL A O 1
ATOM 1256 N N . ARG A 1 161 ? 4.810 6.040 -20.013 1.00 86.75 161 ARG A N 1
ATOM 1257 C CA . ARG A 1 161 ? 4.822 7.132 -19.028 1.00 86.75 161 ARG A CA 1
ATOM 1258 C C . ARG A 1 161 ? 4.022 8.356 -19.484 1.00 86.75 161 ARG A C 1
ATOM 1260 O O . ARG A 1 161 ? 3.379 8.999 -18.664 1.00 86.75 161 ARG A O 1
ATOM 1267 N N . SER A 1 162 ? 4.068 8.714 -20.765 1.00 85.19 162 SER A N 1
ATOM 1268 C CA . SER A 1 162 ? 3.312 9.858 -21.292 1.00 85.19 162 SER A CA 1
ATOM 1269 C C . SER A 1 162 ? 1.810 9.590 -21.382 1.00 85.19 162 SER A C 1
ATOM 1271 O O . SER A 1 162 ? 1.021 10.522 -21.259 1.00 85.19 162 SER A O 1
ATOM 1273 N N . SER A 1 163 ? 1.427 8.324 -21.573 1.00 72.81 163 SER A N 1
ATOM 1274 C CA . SER A 1 163 ? 0.031 7.885 -21.584 1.00 72.81 163 SER A CA 1
ATOM 1275 C C . SER A 1 163 ? -0.552 7.709 -20.181 1.00 72.81 163 SER A C 1
ATOM 1277 O O . SER A 1 163 ? -1.770 7.717 -20.023 1.00 72.81 163 SER A O 1
ATOM 1279 N N . THR A 1 164 ? 0.301 7.601 -19.156 1.00 68.38 164 THR A N 1
ATOM 1280 C CA . THR A 1 164 ? -0.141 7.576 -17.760 1.00 68.38 164 THR A CA 1
ATOM 1281 C C . THR A 1 164 ? -0.506 8.979 -17.272 1.00 68.38 164 THR A C 1
ATOM 1283 O O . THR A 1 164 ? 0.190 9.956 -17.557 1.00 68.38 164 THR A O 1
ATOM 1286 N N . HIS A 1 165 ? -1.593 9.092 -16.506 1.00 62.28 165 HIS A N 1
ATOM 1287 C CA . HIS A 1 165 ? -1.966 10.334 -15.824 1.00 62.28 165 HIS A CA 1
ATOM 1288 C C . HIS A 1 165 ? -1.079 10.557 -14.576 1.00 62.28 165 HIS A C 1
ATOM 1290 O O . HIS A 1 165 ? 0.001 9.990 -14.448 1.00 62.28 165 HIS A O 1
ATOM 1296 N N . LEU A 1 166 ? -1.519 11.365 -13.602 1.00 60.81 166 LEU A N 1
ATOM 1297 C CA . LEU A 1 166 ? -0.795 11.582 -12.332 1.00 60.81 166 LEU A CA 1
ATOM 1298 C C . LEU A 1 166 ? -0.533 10.294 -11.518 1.00 60.81 166 LEU A C 1
ATOM 1300 O O . LEU A 1 166 ? 0.175 10.358 -10.511 1.00 60.81 166 LEU A O 1
ATOM 1304 N N . LYS A 1 167 ? -1.118 9.159 -11.927 1.00 64.06 167 LYS A N 1
ATOM 1305 C CA . LYS A 1 167 ? -1.000 7.853 -11.282 1.00 64.06 167 LYS A CA 1
ATOM 1306 C C . LYS A 1 167 ? -0.626 6.765 -12.285 1.00 64.06 167 LYS A C 1
ATOM 1308 O O . LYS A 1 167 ? -1.055 6.839 -13.436 1.00 64.06 167 LYS A O 1
ATOM 1313 N N . PHE A 1 168 ? 0.118 5.758 -11.833 1.00 68.94 168 PHE A N 1
ATOM 1314 C CA . PHE A 1 168 ? 0.525 4.603 -12.642 1.00 68.94 168 PHE A CA 1
ATOM 1315 C C . PHE A 1 168 ? -0.199 3.338 -12.169 1.00 68.94 168 PHE A C 1
ATOM 1317 O O . PHE A 1 168 ? -0.259 3.049 -10.973 1.00 68.94 168 PHE A O 1
ATOM 1324 N N . SER A 1 169 ? -0.746 2.576 -13.109 1.00 67.50 169 SER A N 1
ATOM 1325 C CA . SER A 1 169 ? -1.334 1.257 -12.867 1.00 67.50 169 SER A CA 1
ATOM 1326 C C . SER A 1 169 ? -0.267 0.160 -12.801 1.00 67.50 169 SER A C 1
ATOM 1328 O O . SER A 1 169 ? 0.852 0.329 -13.286 1.00 67.50 169 SER A O 1
ATOM 1330 N N . LEU A 1 170 ? -0.622 -0.998 -12.233 1.00 69.19 170 LEU A N 1
ATOM 1331 C CA . LEU A 1 170 ? 0.277 -2.155 -12.180 1.00 69.19 170 LEU A CA 1
ATOM 1332 C C . LEU A 1 170 ? 0.768 -2.592 -13.581 1.00 69.19 170 LEU A C 1
ATOM 1334 O O . LEU A 1 170 ? 1.981 -2.769 -13.723 1.00 69.19 170 LEU A O 1
ATOM 1338 N N . PRO A 1 171 ? -0.093 -2.681 -14.621 1.00 71.94 171 PRO A N 1
ATOM 1339 C CA . PRO A 1 171 ? 0.361 -2.980 -15.981 1.00 71.94 171 PRO A CA 1
ATOM 1340 C C . PRO A 1 171 ? 1.354 -1.952 -16.537 1.00 71.94 171 PRO A C 1
ATOM 1342 O O . PRO A 1 171 ? 2.377 -2.325 -17.109 1.00 71.94 171 PRO A O 1
ATOM 1345 N N . GLU A 1 172 ? 1.109 -0.657 -16.325 1.00 77.69 172 GLU A N 1
ATOM 1346 C CA . GLU A 1 172 ? 2.012 0.409 -16.785 1.00 77.69 172 GLU A CA 1
ATOM 1347 C C . GLU A 1 172 ? 3.361 0.349 -16.056 1.00 77.69 172 GLU A C 1
ATOM 1349 O O . GLU A 1 172 ? 4.417 0.443 -16.685 1.00 77.69 172 GLU A O 1
ATOM 1354 N N . THR A 1 173 ? 3.345 0.129 -14.738 1.00 81.56 173 THR A N 1
ATOM 1355 C CA . THR A 1 173 ? 4.557 -0.081 -13.938 1.00 81.56 173 THR A CA 1
ATOM 1356 C C . THR A 1 173 ? 5.344 -1.295 -14.420 1.00 81.56 173 THR A C 1
ATOM 1358 O O . THR A 1 173 ? 6.568 -1.208 -14.523 1.00 81.56 173 THR A O 1
ATOM 1361 N N . ALA A 1 174 ? 4.680 -2.410 -14.735 1.00 80.31 174 ALA A N 1
ATOM 1362 C CA . ALA A 1 174 ? 5.342 -3.613 -15.226 1.00 80.31 174 ALA A CA 1
ATOM 1363 C C . ALA A 1 174 ? 6.099 -3.339 -16.531 1.00 80.31 174 ALA A C 1
ATOM 1365 O O . ALA A 1 174 ? 7.302 -3.609 -16.612 1.00 80.31 174 ALA A O 1
ATOM 1366 N N . VAL A 1 175 ? 5.430 -2.739 -17.519 1.00 85.81 175 VAL A N 1
ATOM 1367 C CA . VAL A 1 175 ? 6.037 -2.422 -18.820 1.00 85.81 175 VAL A CA 1
ATOM 1368 C C . VAL A 1 175 ? 7.187 -1.427 -18.658 1.00 85.81 175 VAL A C 1
ATOM 1370 O O . VAL A 1 175 ? 8.289 -1.672 -19.154 1.00 85.81 175 VAL A O 1
ATOM 1373 N N . MET A 1 176 ? 6.981 -0.341 -17.903 1.00 89.44 176 MET A N 1
ATOM 1374 C CA . MET A 1 176 ? 8.028 0.654 -17.644 1.00 89.44 176 MET A CA 1
ATOM 1375 C C . MET A 1 176 ? 9.242 0.046 -16.930 1.00 89.44 176 MET A C 1
ATOM 1377 O O . MET A 1 176 ? 10.380 0.351 -17.288 1.00 89.44 176 MET A O 1
ATOM 1381 N N . ALA A 1 177 ? 9.028 -0.826 -15.943 1.00 87.75 177 ALA A N 1
ATOM 1382 C CA . ALA A 1 177 ? 10.107 -1.480 -15.208 1.00 87.75 177 ALA A CA 1
ATOM 1383 C C . ALA A 1 177 ? 10.942 -2.393 -16.115 1.00 87.75 177 ALA A C 1
ATOM 1385 O O . ALA A 1 177 ? 12.173 -2.349 -16.066 1.00 87.75 177 ALA A O 1
ATOM 1386 N N . ILE A 1 178 ? 10.292 -3.189 -16.968 1.00 88.38 178 ILE A N 1
ATOM 1387 C CA . ILE A 1 178 ? 10.982 -4.069 -17.918 1.00 88.38 178 ILE A CA 1
ATOM 1388 C C . ILE A 1 178 ? 11.712 -3.260 -18.995 1.00 88.38 178 ILE A C 1
ATOM 1390 O O . ILE A 1 178 ? 12.855 -3.585 -19.312 1.00 88.38 178 ILE A O 1
ATOM 1394 N N . ALA A 1 179 ? 11.131 -2.164 -19.490 1.00 91.25 179 ALA A N 1
ATOM 1395 C CA . ALA A 1 179 ? 11.800 -1.267 -20.433 1.00 91.25 179 ALA A CA 1
ATOM 1396 C C . ALA A 1 179 ? 13.076 -0.645 -19.830 1.00 91.25 179 ALA A C 1
ATOM 1398 O O . ALA A 1 179 ? 14.152 -0.709 -20.429 1.00 91.25 179 ALA A O 1
ATOM 1399 N N . LEU A 1 180 ? 12.990 -0.105 -18.609 1.00 90.88 180 LEU A N 1
ATOM 1400 C CA . LEU A 1 180 ? 14.139 0.466 -17.896 1.00 90.88 180 LEU A CA 1
ATOM 1401 C C . LEU A 1 180 ? 15.209 -0.584 -17.573 1.00 90.88 180 LEU A C 1
ATOM 1403 O O . LEU A 1 180 ? 16.404 -0.286 -17.613 1.00 90.88 180 LEU A O 1
ATOM 1407 N N . ARG A 1 181 ? 14.801 -1.825 -17.296 1.00 88.00 181 ARG A N 1
ATOM 1408 C CA . ARG A 1 181 ? 15.725 -2.945 -17.119 1.00 88.00 181 ARG A CA 1
ATOM 1409 C C . ARG A 1 181 ? 16.412 -3.319 -18.427 1.00 88.00 181 ARG A C 1
ATOM 1411 O O . ARG A 1 181 ? 17.628 -3.475 -18.432 1.00 88.00 181 ARG A O 1
ATOM 1418 N N . GLY A 1 182 ? 15.669 -3.376 -19.532 1.00 88.19 182 GLY A N 1
ATOM 1419 C CA . GLY A 1 182 ? 16.199 -3.594 -20.880 1.00 88.19 182 GLY A CA 1
ATOM 1420 C C . GLY A 1 182 ? 17.278 -2.580 -21.261 1.00 88.19 182 GLY A C 1
ATOM 1421 O O . GLY A 1 182 ? 18.328 -2.973 -21.767 1.00 88.19 182 GLY A O 1
ATOM 1422 N N . LEU A 1 183 ? 17.100 -1.299 -20.901 1.00 89.25 183 LEU A N 1
ATOM 1423 C CA . LEU A 1 183 ? 18.097 -0.242 -21.140 1.00 89.25 183 LEU A CA 1
ATOM 1424 C C . LEU A 1 183 ? 19.482 -0.547 -20.560 1.00 89.25 183 LEU A C 1
ATOM 1426 O O . LEU A 1 183 ? 20.493 -0.179 -21.162 1.00 89.25 183 LEU A O 1
ATOM 1430 N N . ARG A 1 184 ? 19.548 -1.237 -19.417 1.00 85.69 184 ARG A N 1
ATOM 1431 C CA . ARG A 1 184 ? 20.816 -1.604 -18.761 1.00 85.69 184 ARG A CA 1
ATOM 1432 C C . ARG A 1 184 ? 21.627 -2.616 -19.574 1.00 85.69 184 ARG A C 1
ATOM 1434 O O . ARG A 1 184 ? 22.841 -2.701 -19.391 1.00 85.69 184 ARG A O 1
ATOM 1441 N N . PHE A 1 185 ? 20.970 -3.342 -20.476 1.00 84.25 185 PHE A N 1
ATOM 1442 C CA . PHE A 1 185 ? 21.552 -4.398 -21.303 1.00 84.25 185 PHE A CA 1
ATOM 1443 C C . PHE A 1 185 ? 21.516 -4.073 -22.809 1.00 84.25 185 PHE A C 1
ATOM 1445 O O . PHE A 1 185 ? 21.844 -4.930 -23.620 1.00 84.25 185 PHE A O 1
ATOM 1452 N N . SER A 1 186 ? 21.171 -2.839 -23.204 1.00 82.88 186 SER A N 1
ATOM 1453 C CA . SER A 1 186 ? 20.997 -2.461 -24.621 1.00 82.88 186 SER A CA 1
ATOM 1454 C C . SER A 1 186 ? 22.285 -2.352 -25.446 1.00 82.88 186 SER A C 1
ATOM 1456 O O . SER A 1 186 ? 22.209 -2.353 -26.669 1.00 82.88 186 SER A O 1
ATOM 1458 N N . TYR A 1 187 ? 23.447 -2.186 -24.813 1.00 75.25 187 TYR A N 1
ATOM 1459 C CA . TYR A 1 187 ? 24.720 -1.928 -25.513 1.00 75.25 187 TYR A CA 1
ATOM 1460 C C . TYR A 1 187 ? 25.941 -2.554 -24.818 1.00 75.25 187 TYR A C 1
ATOM 1462 O O . TYR A 1 187 ? 27.071 -2.446 -25.291 1.00 75.25 187 TYR A O 1
ATOM 1470 N N . GLY A 1 188 ? 25.745 -3.166 -23.649 1.00 65.94 188 GLY A N 1
ATOM 1471 C CA . GLY A 1 188 ? 26.822 -3.766 -22.874 1.00 65.94 188 GLY A CA 1
ATOM 1472 C C . GLY A 1 188 ? 27.007 -5.235 -23.228 1.00 65.94 188 GLY A C 1
ATOM 1473 O O . GLY A 1 188 ? 26.040 -5.955 -23.427 1.00 65.94 188 GLY A O 1
ATOM 1474 N N . SER A 1 189 ? 28.245 -5.722 -23.167 1.00 55.81 189 SER A N 1
ATOM 1475 C CA . SER A 1 189 ? 28.548 -7.162 -23.200 1.00 55.81 189 SER A CA 1
ATOM 1476 C C . SER A 1 189 ? 28.288 -7.866 -21.858 1.00 55.81 189 SER A C 1
ATOM 1478 O O . SER A 1 189 ? 28.930 -8.871 -21.540 1.00 55.81 189 SER A O 1
ATOM 1480 N N . GLY A 1 190 ? 27.396 -7.295 -21.039 1.00 61.03 190 GLY A N 1
ATOM 1481 C CA . GLY A 1 190 ? 26.873 -7.965 -19.858 1.00 61.03 190 GLY A CA 1
ATOM 1482 C C . GLY A 1 190 ? 26.101 -9.196 -20.308 1.00 61.03 190 GLY A C 1
ATOM 1483 O O . GLY A 1 190 ? 25.434 -9.161 -21.338 1.00 61.03 190 GLY A O 1
ATOM 1484 N N . LEU A 1 191 ? 26.217 -10.290 -19.559 1.00 70.62 191 LEU A N 1
ATOM 1485 C CA . LEU A 1 191 ? 25.449 -11.499 -19.822 1.00 70.62 191 LEU A CA 1
ATOM 1486 C C . LEU A 1 191 ? 23.961 -11.171 -19.652 1.00 70.62 191 LEU A C 1
ATOM 1488 O O . LEU A 1 191 ? 23.444 -11.242 -18.540 1.00 70.62 191 LEU A O 1
ATOM 1492 N N . LEU A 1 192 ? 23.276 -10.805 -20.740 1.00 79.12 192 LEU A N 1
ATOM 1493 C CA . LEU A 1 192 ? 21.815 -10.690 -20.778 1.00 79.12 192 LEU A CA 1
ATOM 1494 C C . LEU A 1 192 ? 21.177 -11.965 -20.208 1.00 79.12 192 LEU A C 1
ATOM 1496 O O . LEU A 1 192 ? 20.175 -11.889 -19.507 1.00 79.12 192 LEU A O 1
ATOM 1500 N N . SER A 1 193 ? 21.833 -13.112 -20.411 1.00 81.06 193 SER A N 1
ATOM 1501 C CA . SER A 1 193 ? 21.479 -14.409 -19.837 1.00 81.06 193 SER A CA 1
ATOM 1502 C C . SER A 1 193 ? 21.425 -14.475 -18.311 1.00 81.06 193 SER A C 1
ATOM 1504 O O . SER A 1 193 ? 20.715 -15.319 -17.771 1.00 81.06 193 SER A O 1
ATOM 1506 N N . MET A 1 194 ? 22.108 -13.573 -17.605 1.00 78.19 194 MET A N 1
ATOM 1507 C CA . MET A 1 194 ? 22.029 -13.463 -16.145 1.00 78.19 194 MET A CA 1
ATOM 1508 C C . MET A 1 194 ? 20.819 -12.644 -15.680 1.00 78.19 194 MET A C 1
ATOM 1510 O O . MET A 1 194 ? 20.445 -12.712 -14.509 1.00 78.19 194 MET A O 1
ATOM 1514 N N . GLU A 1 195 ? 20.188 -11.872 -16.567 1.00 83.25 195 GLU A N 1
ATOM 1515 C CA . GLU A 1 195 ? 18.975 -11.123 -16.252 1.00 83.25 195 GLU A CA 1
ATOM 1516 C C . GLU A 1 195 ? 17.742 -11.978 -16.546 1.00 83.25 195 GLU A C 1
ATOM 1518 O O . GLU A 1 195 ? 17.129 -11.892 -17.609 1.00 83.25 195 GLU A O 1
ATOM 1523 N N . SER A 1 196 ? 17.368 -12.818 -15.578 1.00 81.06 196 SER A N 1
ATOM 1524 C CA . SER A 1 196 ? 16.260 -13.772 -15.728 1.00 81.06 196 SER A CA 1
ATOM 1525 C C . SER A 1 196 ? 14.932 -13.131 -16.145 1.00 81.06 196 SER A C 1
ATOM 1527 O O . SER A 1 196 ? 14.166 -13.770 -16.857 1.00 81.06 196 SER A O 1
ATOM 1529 N N . ALA A 1 197 ? 14.649 -11.882 -15.745 1.00 82.94 197 ALA A N 1
ATOM 1530 C CA . ALA A 1 197 ? 13.406 -11.207 -16.125 1.00 82.94 197 ALA A CA 1
ATOM 1531 C C . ALA A 1 197 ? 13.329 -10.922 -17.631 1.00 82.94 197 ALA A C 1
ATOM 1533 O O . ALA A 1 197 ? 12.236 -10.826 -18.175 1.00 82.94 197 ALA A O 1
ATOM 1534 N N . LEU A 1 198 ? 14.477 -10.787 -18.296 1.00 88.25 198 LEU A N 1
ATOM 1535 C CA . LEU A 1 198 ? 14.568 -10.558 -19.733 1.00 88.25 198 LEU A CA 1
ATOM 1536 C C . LEU A 1 198 ? 14.846 -11.862 -20.491 1.00 88.25 198 LEU A C 1
ATOM 1538 O O . LEU A 1 198 ? 14.222 -12.125 -21.513 1.00 88.25 198 LEU A O 1
ATOM 1542 N N . TRP A 1 199 ? 15.772 -12.680 -19.988 1.00 88.75 199 TRP A N 1
ATOM 1543 C CA . TRP A 1 199 ? 16.284 -13.854 -20.691 1.00 88.75 199 TRP A CA 1
ATOM 1544 C C . TRP A 1 199 ? 15.382 -15.081 -20.616 1.00 88.75 199 TRP A C 1
ATOM 1546 O O . TRP A 1 199 ? 15.178 -15.739 -21.636 1.00 88.75 199 TRP A O 1
ATOM 1556 N N . ALA A 1 200 ? 14.889 -15.414 -19.421 1.00 88.00 200 ALA A N 1
ATOM 1557 C CA . ALA A 1 200 ? 14.138 -16.644 -19.210 1.00 88.00 200 ALA A CA 1
ATOM 1558 C C . ALA A 1 200 ? 12.762 -16.559 -19.876 1.00 88.00 200 ALA A C 1
ATOM 1560 O O . ALA A 1 200 ? 12.184 -15.477 -19.985 1.00 88.00 200 ALA A O 1
ATOM 1561 N N . ASP A 1 201 ? 12.241 -17.707 -20.296 1.00 88.25 201 ASP A N 1
ATOM 1562 C CA . ASP A 1 201 ? 10.862 -17.831 -20.757 1.00 88.25 201 ASP A CA 1
ATOM 1563 C C . ASP A 1 201 ? 9.922 -17.996 -19.550 1.00 88.25 201 ASP A C 1
ATOM 1565 O O . ASP A 1 201 ? 9.163 -17.094 -19.191 1.00 88.25 201 ASP A O 1
ATOM 1569 N N . THR A 1 202 ? 10.105 -19.092 -18.816 1.00 83.88 202 THR A N 1
ATOM 1570 C CA . THR A 1 202 ? 9.523 -19.344 -17.495 1.00 83.88 202 THR A CA 1
ATOM 1571 C C . THR A 1 202 ? 10.626 -19.451 -16.444 1.00 83.88 202 THR A C 1
ATOM 1573 O O . THR A 1 202 ? 11.772 -19.808 -16.730 1.00 83.88 202 THR A O 1
ATOM 1576 N N . ARG A 1 203 ? 10.305 -19.098 -15.197 1.00 76.88 203 ARG A N 1
ATOM 1577 C CA . ARG A 1 203 ? 11.209 -19.233 -14.052 1.00 76.88 203 ARG A CA 1
ATOM 1578 C C . ARG A 1 203 ? 10.461 -19.800 -12.860 1.00 76.88 203 ARG A C 1
ATOM 1580 O O . ARG A 1 203 ? 9.391 -19.321 -12.510 1.00 76.88 203 ARG A O 1
ATOM 1587 N N . GLN A 1 204 ? 11.061 -20.755 -12.168 1.00 67.00 204 GLN A N 1
ATOM 1588 C CA . GLN A 1 204 ? 10.564 -21.175 -10.865 1.00 67.00 204 GLN A CA 1
ATOM 1589 C C . GLN A 1 204 ? 11.257 -20.336 -9.794 1.00 67.00 204 GLN A C 1
ATOM 1591 O O . GLN A 1 204 ? 12.477 -20.378 -9.641 1.00 67.00 204 GLN A O 1
ATOM 1596 N N . SER A 1 205 ? 10.486 -19.532 -9.068 1.00 57.75 205 SER A N 1
ATOM 1597 C CA . SER A 1 205 ? 10.977 -18.786 -7.916 1.00 57.75 205 SER A CA 1
ATOM 1598 C C . SER A 1 205 ? 10.577 -19.528 -6.651 1.00 57.75 205 SER A C 1
ATOM 1600 O O . SER A 1 205 ? 9.391 -19.668 -6.355 1.00 57.75 205 SER A O 1
ATOM 1602 N N . ARG A 1 206 ? 11.567 -19.963 -5.870 1.00 57.03 206 ARG A N 1
ATOM 1603 C CA . ARG A 1 206 ? 11.336 -20.492 -4.523 1.00 57.03 206 ARG A CA 1
ATOM 1604 C C . ARG A 1 206 ? 11.369 -19.343 -3.531 1.00 57.03 206 ARG A C 1
ATOM 1606 O O . ARG A 1 206 ? 12.335 -18.580 -3.482 1.00 57.03 206 ARG A O 1
ATOM 1613 N N . THR A 1 207 ? 10.306 -19.202 -2.749 1.00 50.31 207 THR A N 1
ATOM 1614 C CA . THR A 1 207 ? 10.272 -18.240 -1.645 1.00 50.31 207 THR A CA 1
ATOM 1615 C C . THR A 1 207 ? 9.991 -19.012 -0.366 1.00 50.31 207 THR A C 1
ATOM 1617 O O . THR A 1 207 ? 8.995 -19.726 -0.298 1.00 50.31 207 THR A O 1
ATOM 1620 N N . GLN A 1 208 ? 10.860 -18.881 0.642 1.00 41.84 208 GLN A N 1
ATOM 1621 C CA . GLN A 1 208 ? 10.563 -19.384 1.985 1.00 41.84 208 GLN A CA 1
ATOM 1622 C C . GLN A 1 208 ? 9.409 -18.561 2.565 1.00 41.84 208 GLN A C 1
ATOM 1624 O O . GLN A 1 208 ? 9.571 -17.372 2.863 1.00 41.84 208 GLN A O 1
ATOM 1629 N N . GLY A 1 209 ? 8.233 -19.180 2.651 1.00 43.06 209 GLY A N 1
ATOM 1630 C CA . GLY A 1 209 ? 7.116 -18.690 3.446 1.00 43.06 209 GLY A CA 1
ATOM 1631 C C . GLY A 1 209 ? 7.255 -19.137 4.901 1.00 43.06 209 GLY A C 1
ATOM 1632 O O . GLY A 1 209 ? 8.101 -19.967 5.226 1.00 43.06 209 GLY A O 1
ATOM 1633 N N . ALA A 1 210 ? 6.416 -18.583 5.778 1.00 35.53 210 ALA A N 1
ATOM 1634 C CA . ALA A 1 210 ? 6.321 -19.032 7.169 1.00 35.53 210 ALA A CA 1
ATOM 1635 C C . ALA A 1 210 ? 5.793 -20.480 7.285 1.00 35.53 210 ALA A C 1
ATOM 1637 O O . ALA A 1 210 ? 6.148 -21.166 8.236 1.00 35.53 210 ALA A O 1
ATOM 1638 N N . ASP A 1 211 ? 5.048 -20.950 6.276 1.00 35.16 211 ASP A N 1
ATOM 1639 C CA . ASP A 1 211 ? 4.386 -22.265 6.240 1.00 35.16 211 ASP A CA 1
ATOM 1640 C C . ASP A 1 211 ? 5.075 -23.283 5.299 1.00 35.16 211 ASP A C 1
ATOM 1642 O O . ASP A 1 211 ? 4.480 -24.292 4.928 1.00 35.16 211 ASP A O 1
ATOM 1646 N N . GLY A 1 212 ? 6.323 -23.025 4.878 1.00 41.06 212 GLY A N 1
ATOM 1647 C CA . GLY A 1 212 ? 7.103 -23.908 3.993 1.00 41.06 212 GLY A CA 1
ATOM 1648 C C . GLY A 1 212 ? 7.554 -23.272 2.671 1.00 41.06 212 GLY A C 1
ATOM 1649 O O . GLY A 1 212 ? 7.355 -22.079 2.416 1.00 41.06 212 GLY A O 1
ATOM 1650 N N . GLU A 1 213 ? 8.229 -24.065 1.829 1.00 45.84 213 GLU A N 1
ATOM 1651 C CA . GLU A 1 213 ? 8.653 -23.635 0.491 1.00 45.84 213 GLU A CA 1
ATOM 1652 C C . GLU A 1 213 ? 7.443 -23.526 -0.440 1.00 45.84 213 GLU A C 1
ATOM 1654 O O . GLU A 1 213 ? 6.851 -24.532 -0.824 1.00 45.84 213 GLU A O 1
ATOM 1659 N N . VAL A 1 214 ? 7.104 -22.303 -0.858 1.00 50.62 214 VAL A N 1
ATOM 1660 C CA . VAL A 1 214 ? 6.116 -22.097 -1.921 1.00 50.62 214 VAL A CA 1
ATOM 1661 C C . VAL A 1 214 ? 6.866 -21.808 -3.217 1.00 50.62 214 VAL A C 1
ATOM 1663 O O . VAL A 1 214 ? 7.565 -20.792 -3.350 1.00 50.62 214 VAL A O 1
ATOM 1666 N N . ALA A 1 215 ? 6.755 -22.739 -4.163 1.00 55.91 215 ALA A N 1
ATOM 1667 C CA . ALA A 1 215 ? 7.242 -22.570 -5.522 1.00 55.91 215 ALA A CA 1
ATOM 1668 C C . ALA A 1 215 ? 6.224 -21.743 -6.315 1.00 55.91 215 ALA A C 1
ATOM 1670 O O . ALA A 1 215 ? 5.066 -22.130 -6.445 1.00 55.91 215 ALA A O 1
ATOM 1671 N N . PHE A 1 216 ? 6.658 -20.601 -6.844 1.00 61.50 216 PHE A N 1
ATOM 1672 C CA . PHE A 1 216 ? 5.861 -19.798 -7.767 1.00 61.50 216 PHE A CA 1
ATOM 1673 C C . PHE A 1 216 ? 6.460 -19.874 -9.164 1.00 61.50 216 PHE A C 1
ATOM 1675 O O . PHE A 1 216 ? 7.680 -19.792 -9.331 1.00 61.50 216 PHE A O 1
ATOM 1682 N N . GLU A 1 217 ? 5.600 -19.966 -10.170 1.00 68.69 217 GLU A N 1
ATOM 1683 C CA . GLU A 1 217 ? 5.991 -19.848 -11.568 1.00 68.69 217 GLU A CA 1
ATOM 1684 C C . GLU A 1 217 ? 5.956 -18.370 -11.982 1.00 68.69 217 GLU A C 1
ATOM 1686 O O . GLU A 1 217 ? 4.903 -17.742 -12.079 1.00 68.69 217 GLU A O 1
ATOM 1691 N N . GLY A 1 218 ? 7.136 -17.785 -12.155 1.00 73.38 218 GLY A N 1
ATOM 1692 C CA . GLY A 1 218 ? 7.313 -16.478 -12.767 1.00 73.38 218 GLY A CA 1
ATOM 1693 C C . GLY A 1 218 ? 7.544 -16.601 -14.271 1.00 73.38 218 GLY A C 1
ATOM 1694 O O . GLY A 1 218 ? 7.949 -17.645 -14.777 1.00 73.38 218 GLY A O 1
ATOM 1695 N N . VAL A 1 219 ? 7.351 -15.495 -14.976 1.00 82.50 219 VAL A N 1
ATOM 1696 C CA . VAL A 1 219 ? 7.558 -15.390 -16.426 1.00 82.50 219 VAL A CA 1
ATOM 1697 C C . VAL A 1 219 ? 8.638 -14.345 -16.702 1.00 82.50 219 VAL A C 1
ATOM 1699 O O . VAL A 1 219 ? 8.729 -13.343 -15.987 1.00 82.50 219 VAL A O 1
ATOM 1702 N N . GLY A 1 220 ? 9.488 -14.589 -17.698 1.00 87.00 220 GLY A N 1
ATOM 1703 C CA . GLY A 1 220 ? 10.410 -13.591 -18.243 1.00 87.00 220 GLY A CA 1
ATOM 1704 C C . GLY A 1 220 ? 10.037 -13.200 -19.675 1.00 87.00 220 GLY A C 1
ATOM 1705 O O . GLY A 1 220 ? 9.045 -13.668 -20.231 1.00 87.00 220 GLY A O 1
ATOM 1706 N N . MET A 1 221 ? 10.831 -12.321 -20.289 1.00 90.69 221 MET A N 1
ATOM 1707 C CA . MET A 1 221 ? 10.557 -11.843 -21.652 1.00 90.69 221 MET A CA 1
ATOM 1708 C C . MET A 1 221 ? 10.990 -12.817 -22.756 1.00 90.69 221 MET A C 1
ATOM 1710 O O . MET A 1 221 ? 10.795 -12.514 -23.932 1.00 90.69 221 MET A O 1
ATOM 1714 N N . GLY A 1 222 ? 11.577 -13.968 -22.411 1.00 90.50 222 GLY A N 1
ATOM 1715 C CA . GLY A 1 222 ? 11.959 -15.003 -23.372 1.00 90.50 222 GLY A CA 1
ATOM 1716 C C . GLY A 1 222 ? 13.050 -14.579 -24.358 1.00 90.50 222 GLY A C 1
ATOM 1717 O O . GLY A 1 222 ? 13.185 -15.191 -25.415 1.00 90.50 222 GLY A O 1
ATOM 1718 N N . MET A 1 223 ? 13.860 -13.560 -24.036 1.00 91.12 223 MET A N 1
ATOM 1719 C CA . MET A 1 223 ? 14.914 -13.091 -24.945 1.00 91.12 223 MET A CA 1
ATOM 1720 C C . MET A 1 223 ? 15.966 -14.168 -25.230 1.00 91.12 223 MET A C 1
ATOM 1722 O O . MET A 1 223 ? 16.633 -14.100 -26.255 1.00 91.12 223 MET A O 1
ATOM 1726 N N . GLY A 1 224 ? 16.128 -15.164 -24.354 1.00 89.81 224 GLY A N 1
ATOM 1727 C CA . GLY A 1 224 ? 17.010 -16.302 -24.602 1.00 89.81 224 GLY A CA 1
ATOM 1728 C C . GLY A 1 224 ? 16.493 -17.256 -25.675 1.00 89.81 224 GLY A C 1
ATOM 1729 O O . GLY A 1 224 ? 17.300 -17.834 -26.397 1.00 89.81 224 GLY A O 1
ATOM 1730 N N . VAL A 1 225 ? 15.171 -17.389 -25.800 1.00 91.12 225 VAL A N 1
ATOM 1731 C CA . VAL A 1 225 ? 14.523 -18.179 -26.856 1.00 91.12 225 VAL A CA 1
ATOM 1732 C C . VAL A 1 225 ? 14.692 -17.454 -28.187 1.00 91.12 225 VAL A C 1
ATOM 1734 O O . VAL A 1 225 ? 15.347 -17.961 -29.088 1.00 91.12 225 VAL A O 1
ATOM 1737 N N . THR A 1 226 ? 14.262 -16.193 -28.262 1.00 91.81 226 THR A N 1
ATOM 1738 C CA . THR A 1 226 ? 14.355 -15.400 -29.500 1.00 91.81 226 THR A CA 1
ATOM 1739 C C . THR A 1 226 ? 15.796 -15.155 -29.957 1.00 91.81 226 THR A C 1
ATOM 1741 O O . THR A 1 226 ? 16.062 -15.146 -31.155 1.00 91.81 226 THR A O 1
ATOM 1744 N N . THR A 1 227 ? 16.759 -15.031 -29.033 1.00 89.56 227 THR A N 1
ATOM 1745 C CA . THR A 1 227 ? 18.187 -14.957 -29.400 1.00 89.56 227 THR A CA 1
ATOM 1746 C C . THR A 1 227 ? 18.660 -16.238 -30.084 1.00 89.56 227 THR A C 1
ATOM 1748 O O . THR A 1 227 ? 19.440 -16.152 -31.027 1.00 89.56 227 THR A O 1
ATOM 1751 N N . LYS A 1 228 ? 18.215 -17.415 -29.629 1.00 89.19 228 LYS A N 1
ATOM 1752 C CA . LYS A 1 228 ? 18.576 -18.695 -30.256 1.00 89.19 228 LYS A CA 1
ATOM 1753 C C . LYS A 1 228 ? 17.896 -18.866 -31.610 1.00 89.19 228 LYS A C 1
ATOM 1755 O O . LYS A 1 228 ? 18.558 -19.255 -32.563 1.00 89.19 228 LYS A O 1
ATOM 1760 N N . ASP A 1 229 ? 16.614 -18.530 -31.684 1.00 90.81 229 ASP A N 1
ATOM 1761 C CA . ASP A 1 229 ? 15.794 -18.783 -32.870 1.00 90.81 229 ASP A CA 1
ATOM 1762 C C . ASP A 1 229 ? 16.060 -17.772 -33.996 1.00 90.81 229 ASP A C 1
ATOM 1764 O O . ASP A 1 229 ? 15.907 -18.091 -35.174 1.00 90.81 229 ASP A O 1
ATOM 1768 N N . HIS A 1 230 ? 16.455 -16.543 -33.650 1.00 88.38 230 HIS A N 1
ATOM 1769 C CA . HIS A 1 230 ? 16.558 -15.430 -34.602 1.00 88.38 230 HIS A CA 1
ATOM 1770 C C . HIS A 1 230 ? 17.904 -14.697 -34.570 1.00 88.38 230 HIS A C 1
ATOM 1772 O O . HIS A 1 230 ? 18.076 -13.703 -35.271 1.00 88.38 230 HIS A O 1
ATOM 1778 N N . GLY A 1 231 ? 18.851 -15.115 -33.725 1.00 81.25 231 GLY A N 1
ATOM 1779 C CA . GLY A 1 231 ? 20.130 -14.415 -33.544 1.00 81.25 231 GLY A CA 1
ATOM 1780 C C . GLY A 1 231 ? 20.012 -13.058 -32.835 1.00 81.25 231 GLY A C 1
ATOM 1781 O O . GLY A 1 231 ? 21.017 -12.373 -32.645 1.00 81.25 231 GLY A O 1
ATOM 1782 N N . PHE A 1 232 ? 18.805 -12.662 -32.413 1.00 83.62 232 PHE A N 1
ATOM 1783 C CA . PHE A 1 232 ? 18.532 -11.382 -31.768 1.00 83.62 232 PHE A CA 1
ATOM 1784 C C . PHE A 1 232 ? 17.523 -11.520 -30.627 1.00 83.62 232 PHE A C 1
ATOM 1786 O O . PHE A 1 232 ? 16.410 -12.010 -30.804 1.00 83.62 232 PHE A O 1
ATOM 1793 N N . GLY A 1 233 ? 17.900 -11.023 -29.448 1.00 84.12 233 GLY A N 1
ATOM 1794 C CA . GLY A 1 233 ? 17.029 -11.015 -28.280 1.00 84.12 233 GLY A CA 1
ATOM 1795 C C . GLY A 1 233 ? 15.900 -9.998 -28.420 1.00 84.12 233 GLY A C 1
ATOM 1796 O O . GLY A 1 233 ? 16.112 -8.786 -28.272 1.00 84.12 233 GLY A O 1
ATOM 1797 N N . TRP A 1 234 ? 14.691 -10.505 -28.641 1.00 87.62 234 TRP A N 1
ATOM 1798 C CA . TRP A 1 234 ? 13.439 -9.755 -28.564 1.00 87.62 234 TRP A CA 1
ATOM 1799 C C . TRP A 1 234 ? 12.433 -10.408 -27.619 1.00 87.62 234 TRP A C 1
ATOM 1801 O O . TRP A 1 234 ? 12.634 -11.529 -27.153 1.00 87.62 234 TRP A O 1
ATOM 1811 N N . TRP A 1 235 ? 11.378 -9.678 -27.271 1.00 90.75 235 TRP A N 1
ATOM 1812 C CA . TRP A 1 235 ? 10.335 -10.207 -26.400 1.00 90.75 235 TRP A CA 1
ATOM 1813 C C . TRP A 1 235 ? 9.562 -11.289 -27.144 1.00 90.75 235 TRP A C 1
ATOM 1815 O O . TRP A 1 235 ? 9.160 -11.080 -28.290 1.00 90.75 235 TRP A O 1
ATOM 1825 N N . LEU A 1 236 ? 9.392 -12.442 -26.499 1.00 90.00 236 LEU A N 1
ATOM 1826 C CA . LEU A 1 236 ? 8.679 -13.575 -27.076 1.00 90.00 236 LEU A CA 1
ATOM 1827 C C . LEU A 1 236 ? 7.243 -13.169 -27.459 1.00 90.00 236 LEU A C 1
ATOM 1829 O O . LEU A 1 236 ? 6.613 -12.351 -26.781 1.00 90.00 236 LEU A O 1
ATOM 1833 N N . GLY A 1 237 ? 6.730 -13.729 -28.557 1.00 87.38 237 GLY A N 1
ATOM 1834 C CA . GLY A 1 237 ? 5.352 -13.499 -28.994 1.00 87.38 237 GLY A CA 1
ATOM 1835 C C . GLY A 1 237 ? 4.338 -13.886 -27.911 1.00 87.38 237 GLY A C 1
ATOM 1836 O O . GLY A 1 237 ? 4.574 -14.813 -27.140 1.00 87.38 237 GLY A O 1
ATOM 1837 N N . GLY A 1 238 ? 3.228 -13.147 -27.821 1.00 83.94 238 GLY A N 1
ATOM 1838 C CA . GLY A 1 238 ? 2.196 -13.375 -26.798 1.00 83.94 238 GLY A CA 1
ATOM 1839 C C . GLY A 1 238 ? 2.559 -12.875 -25.394 1.00 83.94 238 GLY A C 1
ATOM 1840 O O . GLY A 1 238 ? 1.855 -13.176 -24.440 1.00 83.94 238 GLY A O 1
ATOM 1841 N N . ARG A 1 239 ? 3.657 -12.122 -25.232 1.00 84.69 239 ARG A N 1
ATOM 1842 C CA . ARG A 1 239 ? 3.996 -11.472 -23.952 1.00 84.69 239 ARG A CA 1
ATOM 1843 C C . ARG A 1 239 ? 3.344 -10.104 -23.786 1.00 84.69 239 ARG A C 1
ATOM 1845 O O . ARG A 1 239 ? 2.994 -9.727 -22.671 1.00 84.69 239 ARG A O 1
ATOM 1852 N N . MET A 1 240 ? 3.241 -9.349 -24.877 1.00 85.44 240 MET A N 1
ATOM 1853 C CA . MET A 1 240 ? 2.787 -7.962 -24.888 1.00 85.44 240 MET A CA 1
ATOM 1854 C C . MET A 1 240 ? 1.795 -7.728 -26.022 1.00 85.44 240 MET A C 1
ATOM 1856 O O . MET A 1 240 ? 2.091 -8.049 -27.175 1.00 85.44 240 MET A O 1
ATOM 1860 N N . ASP A 1 241 ? 0.685 -7.079 -25.692 1.00 80.44 241 ASP A N 1
ATOM 1861 C CA . ASP A 1 241 ? -0.212 -6.459 -26.652 1.00 80.44 241 ASP A CA 1
ATOM 1862 C C . ASP A 1 241 ? 0.325 -5.061 -27.007 1.00 80.44 241 ASP A C 1
ATOM 1864 O O . ASP A 1 241 ? 0.279 -4.100 -26.224 1.00 80.44 241 ASP A O 1
ATOM 1868 N N . TRP A 1 242 ? 0.868 -4.954 -28.219 1.00 82.81 242 TRP A N 1
ATOM 1869 C CA . TRP A 1 242 ? 1.439 -3.722 -28.760 1.00 82.81 242 TRP A CA 1
ATOM 1870 C C . TRP A 1 242 ? 0.384 -2.682 -29.163 1.00 82.81 242 TRP A C 1
ATOM 1872 O O . TRP A 1 242 ? 0.735 -1.516 -29.337 1.00 82.81 242 TRP A O 1
ATOM 1882 N N . HIS A 1 243 ? -0.896 -3.053 -29.292 1.00 77.31 243 HIS A N 1
ATOM 1883 C CA . HIS A 1 243 ? -1.968 -2.106 -29.610 1.00 77.31 243 HIS A CA 1
ATOM 1884 C C . HIS A 1 243 ? -2.357 -1.256 -28.401 1.00 77.31 243 HIS A C 1
ATOM 1886 O O . HIS A 1 243 ? -2.634 -0.064 -28.546 1.00 77.31 243 HIS A O 1
ATOM 1892 N N . VAL A 1 244 ? -2.352 -1.858 -27.210 1.00 70.31 244 VAL A N 1
ATOM 1893 C CA . VAL A 1 244 ? -2.697 -1.182 -25.946 1.00 70.31 244 VAL A CA 1
ATOM 1894 C C . VAL A 1 244 ? -1.483 -0.877 -25.069 1.00 70.31 244 VAL A C 1
ATOM 1896 O O . VAL A 1 244 ? -1.633 -0.244 -24.026 1.00 70.31 244 VAL A O 1
ATOM 1899 N N . TRP A 1 245 ? -0.285 -1.287 -25.497 1.00 79.38 245 TRP A N 1
ATOM 1900 C CA . TRP A 1 245 ? 0.985 -1.104 -24.788 1.00 79.38 245 TRP A CA 1
ATOM 1901 C C . TRP A 1 245 ? 1.023 -1.764 -23.400 1.00 79.38 245 TRP A C 1
ATOM 1903 O O . TRP A 1 245 ? 1.541 -1.182 -22.444 1.00 79.38 245 TRP A O 1
ATOM 1913 N N . ARG A 1 246 ? 0.479 -2.982 -23.274 1.00 78.44 246 ARG A N 1
ATOM 1914 C CA . ARG A 1 246 ? 0.396 -3.726 -22.001 1.00 78.44 246 ARG A CA 1
ATOM 1915 C C . ARG A 1 246 ? 0.861 -5.165 -22.158 1.00 78.44 246 ARG A C 1
ATOM 1917 O O . ARG A 1 246 ? 0.813 -5.721 -23.248 1.00 78.44 246 ARG A O 1
ATOM 1924 N N . PHE A 1 247 ? 1.310 -5.764 -21.058 1.00 79.25 247 PHE A N 1
ATOM 1925 C CA . PHE A 1 247 ? 1.466 -7.215 -21.010 1.00 79.25 247 PHE A CA 1
ATOM 1926 C C . PHE A 1 247 ? 0.102 -7.895 -21.022 1.00 79.25 247 PHE A C 1
ATOM 1928 O O . PHE A 1 247 ? -0.862 -7.325 -20.509 1.00 79.25 247 PHE A O 1
ATOM 1935 N N . GLU A 1 248 ? 0.058 -9.105 -21.570 1.00 74.56 248 GLU A N 1
ATOM 1936 C CA . GLU A 1 248 ? -1.099 -9.987 -21.416 1.00 74.56 248 GLU A CA 1
ATOM 1937 C C . GLU A 1 248 ? -1.382 -10.224 -19.923 1.00 74.56 248 GLU A C 1
ATOM 1939 O O . GLU A 1 248 ? -0.459 -10.225 -19.093 1.00 74.56 248 GLU A O 1
ATOM 1944 N N . ASP A 1 249 ? -2.656 -10.395 -19.566 1.00 61.34 249 ASP A N 1
ATOM 1945 C CA . ASP A 1 249 ? -3.103 -10.419 -18.166 1.00 61.34 249 ASP A CA 1
ATOM 1946 C C . ASP A 1 249 ? -2.408 -11.524 -17.346 1.00 61.34 249 ASP A C 1
ATOM 1948 O O . ASP A 1 249 ? -2.048 -11.317 -16.185 1.00 61.34 249 ASP A O 1
ATOM 1952 N N . ASP A 1 250 ? -2.135 -12.682 -17.953 1.00 68.69 250 ASP A N 1
ATOM 1953 C CA . ASP A 1 250 ? -1.445 -13.804 -17.308 1.00 68.69 250 ASP A CA 1
ATOM 1954 C C . ASP A 1 250 ? 0.079 -13.603 -17.184 1.00 68.69 250 ASP A C 1
ATOM 1956 O O . ASP A 1 250 ? 0.729 -14.278 -16.378 1.00 68.69 250 ASP A O 1
ATOM 1960 N N . VAL A 1 251 ? 0.650 -12.670 -17.951 1.00 71.75 251 VAL A N 1
ATOM 1961 C CA . VAL A 1 251 ? 2.077 -12.317 -17.964 1.00 71.75 251 VAL A CA 1
ATOM 1962 C C . VAL A 1 251 ? 2.371 -11.191 -16.977 1.00 71.75 251 VAL A C 1
ATOM 1964 O O . VAL A 1 251 ? 3.385 -11.251 -16.277 1.00 71.75 251 VAL A O 1
ATOM 1967 N N . CYS A 1 252 ? 1.494 -10.187 -16.886 1.00 68.06 252 CYS A N 1
ATOM 1968 C CA . CYS A 1 252 ? 1.705 -8.972 -16.095 1.00 68.06 252 CYS A CA 1
ATOM 1969 C C . CYS A 1 252 ? 2.074 -9.271 -14.631 1.00 68.06 252 CYS A C 1
ATOM 1971 O O . CYS A 1 252 ? 3.111 -8.813 -14.134 1.00 68.06 252 CYS A O 1
ATOM 1973 N N . ASP A 1 253 ? 1.275 -10.098 -13.956 1.00 65.69 253 ASP A N 1
ATOM 1974 C CA . ASP A 1 253 ? 1.515 -10.455 -12.558 1.00 65.69 253 ASP A CA 1
ATOM 1975 C C . ASP A 1 253 ? 2.770 -11.326 -12.406 1.00 65.69 253 ASP A C 1
ATOM 1977 O O . ASP A 1 253 ? 3.604 -11.077 -11.530 1.00 65.69 253 ASP A O 1
ATOM 1981 N N . LYS A 1 254 ? 2.965 -12.299 -13.306 1.00 70.12 254 LYS A N 1
ATOM 1982 C CA . LYS A 1 254 ? 4.071 -13.273 -13.257 1.00 70.12 254 LYS A CA 1
ATOM 1983 C C . LYS A 1 254 ? 5.440 -12.663 -13.563 1.00 70.12 254 LYS A C 1
ATOM 1985 O O . LYS A 1 254 ? 6.450 -13.117 -13.018 1.00 70.12 254 LYS A O 1
ATOM 1990 N N . VAL A 1 255 ? 5.492 -11.616 -14.386 1.00 74.56 255 VAL A N 1
ATOM 1991 C CA . VAL A 1 255 ? 6.717 -10.859 -14.703 1.00 74.56 255 VAL A CA 1
ATOM 1992 C C . VAL A 1 255 ? 7.232 -10.089 -13.489 1.00 74.56 255 VAL A C 1
ATOM 1994 O O . VAL A 1 255 ? 8.447 -9.969 -13.277 1.00 74.56 255 VAL A O 1
ATOM 1997 N N . LEU A 1 256 ? 6.318 -9.602 -12.646 1.00 66.62 256 LEU A N 1
ATOM 1998 C CA . LEU A 1 256 ? 6.659 -8.894 -11.417 1.00 66.62 256 LEU A CA 1
ATOM 1999 C C . LEU A 1 256 ? 6.999 -9.834 -10.245 1.00 66.62 256 LEU A C 1
ATOM 2001 O O . LEU A 1 256 ? 7.640 -9.388 -9.288 1.00 66.62 256 LEU A O 1
ATOM 2005 N N . ILE A 1 257 ? 6.668 -11.131 -10.314 1.00 57.88 257 ILE A N 1
ATOM 2006 C CA . ILE A 1 257 ? 7.062 -12.127 -9.298 1.00 57.88 257 ILE A CA 1
ATOM 2007 C C . ILE A 1 257 ? 8.588 -12.221 -9.227 1.00 57.88 257 ILE A C 1
ATOM 2009 O O . ILE A 1 257 ? 9.236 -12.648 -10.173 1.00 57.88 257 ILE A O 1
ATOM 2013 N N . GLY A 1 258 ? 9.179 -11.839 -8.093 1.00 49.84 258 GLY A N 1
ATOM 2014 C CA . GLY A 1 258 ? 10.637 -11.815 -7.915 1.00 49.84 258 GLY A CA 1
ATOM 2015 C C . GLY A 1 258 ? 11.309 -10.531 -8.414 1.00 49.84 258 GLY A C 1
ATOM 2016 O O . GLY A 1 258 ? 12.506 -10.351 -8.197 1.00 49.84 258 GLY A O 1
ATOM 2017 N N . ASN A 1 259 ? 10.550 -9.600 -9.000 1.00 58.47 259 ASN A N 1
ATOM 2018 C CA . ASN A 1 259 ? 11.060 -8.292 -9.373 1.00 58.47 259 ASN A CA 1
ATOM 2019 C C . ASN A 1 259 ? 11.399 -7.475 -8.108 1.00 58.47 259 ASN A C 1
ATOM 2021 O O . ASN A 1 259 ? 10.535 -7.125 -7.303 1.00 58.47 259 ASN A O 1
ATOM 2025 N N . SER A 1 260 ? 12.686 -7.191 -7.912 1.00 56.12 260 SER A N 1
ATOM 2026 C CA . SER A 1 260 ? 13.225 -6.583 -6.699 1.00 56.12 260 SER A CA 1
ATOM 2027 C C . SER A 1 260 ? 13.340 -5.057 -6.768 1.00 56.12 260 SER A C 1
ATOM 2029 O O . SER A 1 260 ? 14.283 -4.521 -6.181 1.00 56.12 260 SER A O 1
ATOM 2031 N N . LEU A 1 261 ? 12.393 -4.372 -7.438 1.00 62.41 261 LEU A N 1
ATOM 2032 C CA . LEU A 1 261 ? 12.398 -2.906 -7.633 1.00 62.41 261 LEU A CA 1
ATOM 2033 C C . LEU A 1 261 ? 12.745 -2.146 -6.348 1.00 62.41 261 LEU A C 1
ATOM 2035 O O . LEU A 1 261 ? 13.585 -1.258 -6.363 1.00 62.41 261 LEU A O 1
ATOM 2039 N N . LEU A 1 262 ? 12.139 -2.550 -5.227 1.00 55.06 262 LEU A N 1
ATOM 2040 C CA . LEU A 1 262 ? 12.432 -2.015 -3.892 1.00 55.06 262 LEU A CA 1
ATOM 2041 C C . LEU A 1 262 ? 12.987 -3.071 -2.924 1.00 55.06 262 LEU A C 1
ATOM 2043 O O . LEU A 1 262 ? 13.504 -2.736 -1.860 1.00 55.06 262 LEU A O 1
ATOM 2047 N N . ARG A 1 263 ? 12.889 -4.364 -3.268 1.00 55.66 263 ARG A N 1
ATOM 2048 C CA . ARG A 1 263 ? 13.260 -5.475 -2.370 1.00 55.66 263 ARG A CA 1
ATOM 2049 C C . ARG A 1 263 ? 14.755 -5.480 -2.047 1.00 55.66 263 ARG A C 1
ATOM 2051 O O . ARG A 1 263 ? 15.127 -5.854 -0.939 1.00 55.66 263 ARG A O 1
ATOM 2058 N N . THR A 1 264 ? 15.602 -5.078 -2.996 1.00 54.50 264 THR A N 1
ATOM 2059 C CA . THR A 1 264 ? 17.064 -5.056 -2.805 1.00 54.50 264 THR A CA 1
ATOM 2060 C C . THR A 1 264 ? 17.493 -3.936 -1.862 1.00 54.50 264 THR A C 1
ATOM 2062 O O . THR A 1 264 ? 18.327 -4.172 -0.989 1.00 54.50 264 THR A O 1
ATOM 2065 N N . ASP A 1 265 ? 16.867 -2.766 -1.996 1.00 51.94 265 ASP A N 1
ATOM 2066 C CA . ASP A 1 265 ? 17.220 -1.546 -1.260 1.00 51.94 265 ASP A CA 1
ATOM 2067 C C . ASP A 1 265 ? 16.579 -1.511 0.138 1.00 51.94 265 ASP A C 1
ATOM 2069 O O . ASP A 1 265 ? 17.126 -0.925 1.070 1.00 51.94 265 ASP A O 1
ATOM 2073 N N . HIS A 1 266 ? 15.456 -2.215 0.325 1.00 52.88 266 HIS A N 1
ATOM 2074 C CA . HIS A 1 266 ? 14.671 -2.193 1.560 1.00 52.88 266 HIS A CA 1
ATOM 2075 C C . HIS A 1 266 ? 14.440 -3.587 2.164 1.00 52.88 266 HIS A C 1
ATOM 2077 O O . HIS A 1 266 ? 13.370 -3.863 2.710 1.00 52.88 266 HIS A O 1
ATOM 2083 N N . LYS A 1 267 ? 15.445 -4.479 2.123 1.00 56.62 267 LYS A N 1
ATOM 2084 C CA . LYS A 1 267 ? 15.346 -5.861 2.652 1.00 56.62 267 LYS A CA 1
ATOM 2085 C C . LYS A 1 267 ? 14.740 -5.943 4.063 1.00 56.62 267 LYS A C 1
ATOM 2087 O O . LYS A 1 267 ? 13.904 -6.804 4.315 1.00 56.62 267 LYS A O 1
ATOM 2092 N N . ARG A 1 268 ? 15.118 -5.029 4.968 1.00 54.69 268 ARG A N 1
ATOM 2093 C CA . ARG A 1 268 ? 14.626 -4.989 6.363 1.00 54.69 268 ARG A CA 1
ATOM 2094 C C . ARG A 1 268 ? 13.189 -4.467 6.506 1.00 54.69 268 ARG A C 1
ATOM 2096 O O . ARG A 1 268 ? 12.567 -4.705 7.531 1.00 54.69 268 ARG A O 1
ATOM 2103 N N . GLN A 1 269 ? 12.665 -3.756 5.507 1.00 62.97 269 GLN A N 1
ATOM 2104 C CA . GLN A 1 269 ? 11.359 -3.080 5.553 1.00 62.97 269 GLN A CA 1
ATOM 2105 C C . GLN A 1 269 ? 10.406 -3.565 4.454 1.00 62.97 269 GLN A C 1
ATOM 2107 O O . GLN A 1 269 ? 9.370 -2.955 4.203 1.00 62.97 269 GLN A O 1
ATOM 2112 N N . TRP A 1 270 ? 10.726 -4.700 3.828 1.00 62.03 270 TRP A N 1
ATOM 2113 C CA . TRP A 1 270 ? 9.946 -5.271 2.733 1.00 62.03 270 TRP A CA 1
ATOM 2114 C C . TRP A 1 270 ? 8.484 -5.538 3.106 1.00 62.03 270 TRP A C 1
ATOM 2116 O O . TRP A 1 270 ? 7.607 -5.343 2.272 1.00 62.03 270 TRP A O 1
ATOM 2126 N N . ARG A 1 271 ? 8.204 -5.923 4.359 1.00 65.50 271 ARG A N 1
ATOM 2127 C CA . ARG A 1 271 ? 6.822 -6.108 4.834 1.00 65.50 271 ARG A CA 1
ATOM 2128 C C . ARG A 1 271 ? 6.011 -4.813 4.747 1.00 65.50 271 ARG A C 1
ATOM 2130 O O . ARG A 1 271 ? 4.939 -4.834 4.166 1.00 65.50 271 ARG A O 1
ATOM 2137 N N . ALA A 1 272 ? 6.558 -3.686 5.207 1.00 67.75 272 ALA A N 1
ATOM 2138 C CA . ALA A 1 272 ? 5.887 -2.389 5.095 1.00 67.75 272 ALA A CA 1
ATOM 2139 C C . ALA A 1 272 ? 5.623 -2.013 3.624 1.00 67.75 272 ALA A C 1
ATOM 2141 O O . ALA A 1 272 ? 4.546 -1.543 3.280 1.00 67.75 272 ALA A O 1
ATOM 2142 N N . ILE A 1 273 ? 6.579 -2.287 2.732 1.00 66.69 273 ILE A N 1
ATOM 2143 C CA . ILE A 1 273 ? 6.433 -2.027 1.290 1.00 66.69 273 ILE A CA 1
ATOM 2144 C C . ILE A 1 273 ? 5.357 -2.912 0.660 1.00 66.69 273 ILE A C 1
ATOM 2146 O O . ILE A 1 273 ? 4.582 -2.432 -0.168 1.00 66.69 273 ILE A O 1
ATOM 2150 N N . ARG A 1 274 ? 5.310 -4.191 1.045 1.00 67.19 274 ARG A N 1
ATOM 2151 C CA . ARG A 1 274 ? 4.287 -5.143 0.610 1.00 67.19 274 ARG A CA 1
ATOM 2152 C C . ARG A 1 274 ? 2.905 -4.690 1.063 1.00 67.19 274 ARG A C 1
ATOM 2154 O O . ARG A 1 274 ? 2.017 -4.601 0.231 1.00 67.19 274 ARG A O 1
ATOM 2161 N N . ASP A 1 275 ? 2.747 -4.331 2.330 1.00 72.12 275 ASP A N 1
ATOM 2162 C CA . ASP A 1 275 ? 1.448 -3.931 2.868 1.00 72.12 275 ASP A CA 1
ATOM 2163 C C . ASP A 1 275 ? 0.933 -2.652 2.179 1.00 72.12 275 ASP A C 1
ATOM 2165 O O . ASP A 1 275 ? -0.216 -2.598 1.747 1.00 72.12 275 ASP A O 1
ATOM 2169 N N . ILE A 1 276 ? 1.801 -1.653 1.957 1.00 76.62 276 ILE A N 1
ATOM 2170 C CA . ILE A 1 276 ? 1.447 -0.454 1.175 1.00 76.62 276 ILE A CA 1
ATOM 2171 C C . ILE A 1 276 ? 1.099 -0.800 -0.275 1.00 76.62 276 ILE A C 1
ATOM 2173 O O . ILE A 1 276 ? 0.166 -0.227 -0.842 1.00 76.62 276 ILE A O 1
ATOM 2177 N N . ARG A 1 277 ? 1.835 -1.725 -0.898 1.00 72.69 277 ARG A N 1
ATOM 2178 C CA . ARG A 1 277 ? 1.557 -2.179 -2.266 1.00 72.69 277 ARG A CA 1
ATOM 2179 C C . ARG A 1 277 ? 0.187 -2.844 -2.347 1.00 72.69 277 ARG A C 1
ATOM 2181 O O . ARG A 1 277 ? -0.574 -2.525 -3.253 1.00 72.69 277 ARG A O 1
ATOM 2188 N N . ASP A 1 278 ? -0.131 -3.721 -1.405 1.00 72.12 278 ASP A N 1
ATOM 2189 C CA . ASP A 1 278 ? -1.379 -4.478 -1.400 1.00 72.12 278 ASP A CA 1
ATOM 2190 C C . ASP A 1 278 ? -2.586 -3.541 -1.176 1.00 72.12 278 ASP A C 1
ATOM 2192 O O . ASP A 1 278 ? -3.610 -3.685 -1.846 1.00 72.12 278 ASP A O 1
ATOM 2196 N N . VAL A 1 279 ? -2.445 -2.500 -0.341 1.00 82.38 279 VAL A N 1
ATOM 2197 C CA . VAL A 1 279 ? -3.448 -1.420 -0.232 1.00 82.38 279 VAL A CA 1
ATOM 2198 C C . VAL A 1 279 ? -3.622 -0.683 -1.557 1.00 82.38 279 VAL A C 1
ATOM 2200 O O . VAL A 1 279 ? -4.748 -0.516 -2.023 1.00 82.38 279 VAL A O 1
ATOM 2203 N N . ASN A 1 280 ? -2.526 -0.248 -2.184 1.00 78.19 280 ASN A N 1
ATOM 2204 C CA . ASN A 1 280 ? -2.597 0.478 -3.454 1.00 78.19 280 ASN A CA 1
ATOM 2205 C C . ASN A 1 280 ? -3.218 -0.383 -4.564 1.00 78.19 280 ASN A C 1
ATOM 2207 O O . ASN A 1 280 ? -4.009 0.130 -5.351 1.00 78.19 280 ASN A O 1
ATOM 2211 N N . PHE A 1 281 ? -2.941 -1.688 -4.580 1.00 74.06 281 PHE A N 1
ATOM 2212 C CA . PHE A 1 281 ? -3.574 -2.631 -5.496 1.00 74.06 281 PHE A CA 1
ATOM 2213 C C . PHE A 1 281 ? -5.096 -2.688 -5.294 1.00 74.06 281 PHE A C 1
ATOM 2215 O O . PHE A 1 281 ? -5.841 -2.525 -6.258 1.00 74.06 281 PHE A O 1
ATOM 2222 N N . ARG A 1 282 ? -5.576 -2.836 -4.048 1.00 82.38 282 ARG A N 1
ATOM 2223 C CA . ARG A 1 282 ? -7.022 -2.846 -3.744 1.00 82.38 282 ARG A CA 1
ATOM 2224 C C . ARG A 1 282 ? -7.713 -1.543 -4.151 1.00 82.38 282 ARG A C 1
ATOM 2226 O O . ARG A 1 282 ? -8.823 -1.580 -4.678 1.00 82.38 282 ARG A O 1
ATOM 2233 N N . MET A 1 283 ? -7.060 -0.401 -3.926 1.00 86.56 283 MET A N 1
ATOM 2234 C CA . MET A 1 283 ? -7.589 0.917 -4.307 1.00 86.56 283 MET A CA 1
ATOM 2235 C C . MET A 1 283 ? -7.634 1.091 -5.828 1.00 86.56 283 MET A C 1
ATOM 2237 O O . MET A 1 283 ? -8.616 1.599 -6.364 1.00 86.56 283 MET A O 1
ATOM 2241 N N . TRP A 1 284 ? -6.599 0.633 -6.534 1.00 80.56 284 TRP A N 1
ATOM 2242 C CA . TRP A 1 284 ? -6.559 0.648 -7.994 1.00 80.56 284 TRP A CA 1
ATOM 2243 C C . TRP A 1 284 ? -7.634 -0.252 -8.612 1.00 80.56 284 TRP A C 1
ATOM 2245 O O . TRP A 1 284 ? -8.324 0.152 -9.550 1.00 80.56 284 TRP A O 1
ATOM 2255 N N . GLN A 1 285 ? -7.820 -1.451 -8.060 1.00 80.75 285 GLN A N 1
ATOM 2256 C CA . GLN A 1 285 ? -8.866 -2.366 -8.502 1.00 80.75 285 GLN A CA 1
ATOM 2257 C C . GLN A 1 285 ? -10.254 -1.729 -8.327 1.00 80.75 285 GLN A C 1
ATOM 2259 O O . GLN A 1 285 ? -11.032 -1.677 -9.278 1.00 80.75 285 GLN A O 1
ATOM 2264 N N . ALA A 1 286 ? -10.520 -1.125 -7.164 1.00 88.75 286 ALA A N 1
ATOM 2265 C CA . ALA A 1 286 ? -11.758 -0.386 -6.924 1.00 88.75 286 ALA A CA 1
ATOM 2266 C C . ALA A 1 286 ? -11.951 0.782 -7.902 1.00 88.75 286 ALA A C 1
ATOM 2268 O O . ALA A 1 286 ? -13.060 1.010 -8.384 1.00 88.75 286 ALA A O 1
ATOM 2269 N N . GLN A 1 287 ? -10.888 1.515 -8.235 1.00 86.94 287 GLN A N 1
ATOM 2270 C CA . GLN A 1 287 ? -10.954 2.577 -9.238 1.00 86.94 287 GLN A CA 1
ATOM 2271 C C . GLN A 1 287 ? -11.289 2.022 -10.634 1.00 86.94 287 GLN A C 1
ATOM 2273 O O . GLN A 1 287 ? -12.064 2.633 -11.367 1.00 86.94 287 GLN A O 1
ATOM 2278 N N . THR A 1 288 ? -10.765 0.848 -10.992 1.00 83.56 288 THR A N 1
ATOM 2279 C CA . THR A 1 288 ? -11.065 0.174 -12.267 1.00 83.56 288 THR A CA 1
ATOM 2280 C C . THR A 1 288 ? -12.531 -0.265 -12.340 1.00 83.56 288 THR A C 1
ATOM 2282 O O . THR A 1 288 ? -13.185 -0.085 -13.372 1.00 83.56 288 THR A O 1
ATOM 2285 N N . TRP A 1 289 ? -13.089 -0.760 -11.230 1.00 90.25 289 TRP A N 1
ATOM 2286 C CA . TRP A 1 289 ? -14.512 -1.101 -11.124 1.00 90.25 289 TRP A CA 1
ATOM 2287 C C . TRP A 1 289 ? -15.437 0.077 -11.396 1.00 90.25 289 TRP A C 1
ATOM 2289 O O . TRP A 1 289 ? -16.516 -0.129 -11.947 1.00 90.25 289 TRP A O 1
ATOM 2299 N N . PHE A 1 290 ? -15.002 1.298 -11.070 1.00 90.75 290 PHE A N 1
ATOM 2300 C CA . PHE A 1 290 ? -15.804 2.501 -11.265 1.00 90.75 290 PHE A CA 1
ATOM 2301 C C . PHE A 1 290 ? -16.288 2.656 -12.712 1.00 90.75 290 PHE A C 1
ATOM 2303 O O . PHE A 1 290 ? -17.473 2.896 -12.947 1.00 90.75 290 PHE A O 1
ATOM 2310 N N . GLY A 1 291 ? -15.378 2.471 -13.673 1.00 86.44 291 GLY A N 1
ATOM 2311 C CA . GLY A 1 291 ? -15.707 2.476 -15.098 1.00 86.44 291 GLY A CA 1
ATOM 2312 C C . GLY A 1 291 ? -16.343 1.164 -15.554 1.00 86.44 291 GLY A C 1
ATOM 2313 O O . GLY A 1 291 ? -17.374 1.187 -16.218 1.00 86.44 291 GLY A O 1
ATOM 2314 N N . LYS A 1 292 ? -15.761 0.021 -15.163 1.00 86.56 292 LYS A N 1
ATOM 2315 C CA . LYS A 1 292 ? -16.189 -1.315 -15.616 1.00 86.56 292 LYS A CA 1
ATOM 2316 C C . LYS A 1 292 ? -17.659 -1.625 -15.308 1.00 86.56 292 LYS A C 1
ATOM 2318 O O . LYS A 1 292 ? -18.325 -2.238 -16.132 1.00 86.56 292 LYS A O 1
ATOM 2323 N N . PHE A 1 293 ? -18.144 -1.223 -14.135 1.00 88.94 293 PHE A N 1
ATOM 2324 C CA . PHE A 1 293 ? -19.511 -1.492 -13.673 1.00 88.94 293 PHE A CA 1
ATOM 2325 C C . PHE A 1 293 ? -20.405 -0.246 -13.691 1.00 88.94 293 PHE A C 1
ATOM 2327 O O . PHE A 1 293 ? -21.448 -0.236 -13.041 1.00 88.94 293 PHE A O 1
ATOM 2334 N N . GLU A 1 294 ? -19.990 0.815 -14.395 1.00 90.00 294 GLU A N 1
ATOM 2335 C CA . GLU A 1 294 ? -20.753 2.064 -14.526 1.00 90.00 294 GLU A CA 1
ATOM 2336 C C . GLU A 1 294 ? -21.235 2.622 -13.169 1.00 90.00 294 GLU A C 1
ATOM 2338 O O . GLU A 1 294 ? -22.381 3.045 -12.996 1.00 90.00 294 GLU A O 1
ATOM 2343 N N . VAL A 1 295 ? -20.341 2.631 -12.177 1.00 92.44 295 VAL A N 1
ATOM 2344 C CA . VAL A 1 295 ? -20.647 2.969 -10.774 1.00 92.44 295 VAL A CA 1
ATOM 2345 C C . VAL A 1 295 ? -21.277 4.361 -10.641 1.00 92.44 295 VAL A C 1
ATOM 2347 O O . VAL A 1 295 ? -22.135 4.584 -9.787 1.00 92.44 295 VAL A O 1
ATOM 2350 N N . ALA A 1 296 ? -20.896 5.307 -11.502 1.00 90.81 296 ALA A N 1
ATOM 2351 C CA . ALA A 1 296 ? -21.496 6.639 -11.530 1.00 90.81 296 ALA A CA 1
ATOM 2352 C C . ALA A 1 296 ? -23.000 6.603 -11.865 1.00 90.81 296 ALA A C 1
ATOM 2354 O O . ALA A 1 296 ? -23.781 7.317 -11.232 1.00 90.81 296 ALA A O 1
ATOM 2355 N N . ALA A 1 297 ? -23.407 5.760 -12.817 1.00 89.94 297 ALA A N 1
ATOM 2356 C CA . ALA A 1 297 ? -24.767 5.717 -13.344 1.00 89.94 297 ALA A CA 1
ATOM 2357 C C . ALA A 1 297 ? -25.733 4.950 -12.425 1.00 89.94 297 ALA A C 1
ATOM 2359 O O . ALA A 1 297 ? -26.872 5.375 -12.230 1.00 89.94 297 ALA A O 1
ATOM 2360 N N . HIS A 1 298 ? -25.279 3.861 -11.798 1.00 91.12 298 HIS A N 1
ATOM 2361 C CA . HIS A 1 298 ? -26.159 2.944 -11.063 1.00 91.12 298 HIS A CA 1
ATOM 2362 C C . HIS A 1 298 ? -26.057 3.126 -9.548 1.00 91.12 298 HIS A C 1
ATOM 2364 O O . HIS A 1 298 ? -25.094 2.702 -8.911 1.00 91.12 298 HIS A O 1
ATOM 2370 N N . ALA A 1 299 ? -27.088 3.711 -8.929 1.00 90.50 299 ALA A N 1
ATOM 2371 C CA . ALA A 1 299 ? -27.098 3.984 -7.488 1.00 90.50 299 ALA A CA 1
ATOM 2372 C C . ALA A 1 299 ? -26.900 2.742 -6.581 1.00 90.50 299 ALA A C 1
ATOM 2374 O O . ALA A 1 299 ? -26.185 2.874 -5.584 1.00 90.50 299 ALA A O 1
ATOM 2375 N N . PRO A 1 300 ? -27.471 1.550 -6.872 1.00 89.94 300 PRO A N 1
ATOM 2376 C CA . PRO A 1 300 ? -27.211 0.345 -6.077 1.00 89.94 300 PRO A CA 1
ATOM 2377 C C . PRO A 1 300 ? -25.743 -0.095 -6.134 1.00 89.94 300 PRO A C 1
ATOM 2379 O O . PRO A 1 300 ? -25.131 -0.332 -5.094 1.00 89.94 300 PRO A O 1
ATOM 2382 N N . ILE A 1 301 ? -25.151 -0.099 -7.332 1.00 92.81 301 ILE A N 1
ATOM 2383 C CA . ILE A 1 301 ? -23.739 -0.440 -7.550 1.00 92.81 301 ILE A CA 1
ATOM 2384 C C . ILE A 1 301 ? -22.833 0.587 -6.860 1.00 92.81 301 ILE A C 1
ATOM 2386 O O . ILE A 1 301 ? -21.875 0.219 -6.184 1.00 92.81 301 ILE A O 1
ATOM 2390 N N . ARG A 1 302 ? -23.174 1.880 -6.943 1.00 94.44 302 ARG A N 1
ATOM 2391 C CA . ARG A 1 302 ? -22.470 2.952 -6.226 1.00 94.44 302 ARG A CA 1
ATOM 2392 C C . ARG A 1 302 ? -22.412 2.718 -4.725 1.00 94.44 302 ARG A C 1
ATOM 2394 O O . ARG A 1 302 ? -21.369 2.942 -4.119 1.00 94.44 302 ARG A O 1
ATOM 2401 N N . ARG A 1 303 ? -23.506 2.247 -4.123 1.00 91.50 303 ARG A N 1
ATOM 2402 C CA . ARG A 1 303 ? -23.538 1.915 -2.692 1.00 91.50 303 ARG A CA 1
ATOM 2403 C C . ARG A 1 303 ? -22.625 0.738 -2.364 1.00 91.50 303 ARG A C 1
ATOM 2405 O O . ARG A 1 303 ? -21.870 0.847 -1.408 1.00 91.50 303 ARG A O 1
ATOM 2412 N N . ILE A 1 304 ? -22.644 -0.327 -3.167 1.00 92.56 304 ILE A N 1
ATOM 2413 C CA . ILE A 1 304 ? -21.742 -1.482 -2.994 1.00 92.56 304 ILE A CA 1
ATOM 2414 C C . ILE A 1 304 ? -20.279 -1.044 -3.088 1.00 92.56 304 ILE A C 1
ATOM 2416 O O . ILE A 1 304 ? -19.450 -1.452 -2.282 1.00 92.56 304 ILE A O 1
ATOM 2420 N N . TRP A 1 305 ? -19.961 -0.178 -4.048 1.00 96.31 305 TRP A N 1
ATOM 2421 C CA . TRP A 1 305 ? -18.613 0.347 -4.233 1.00 96.31 305 TRP A CA 1
ATOM 2422 C C . TRP A 1 305 ? -18.132 1.191 -3.044 1.00 96.31 305 TRP A C 1
ATOM 2424 O O . TRP A 1 305 ? -17.024 0.984 -2.549 1.00 96.31 305 TRP A O 1
ATOM 2434 N N . LEU A 1 306 ? -18.976 2.095 -2.535 1.00 96.25 306 LEU A N 1
ATOM 2435 C CA . LEU A 1 306 ? -18.675 2.881 -1.332 1.00 96.25 306 LEU A CA 1
ATOM 2436 C C . LEU A 1 306 ? -18.523 1.991 -0.087 1.00 96.25 306 LEU A C 1
ATOM 2438 O O . LEU A 1 306 ? -17.619 2.218 0.721 1.00 96.25 306 LEU A O 1
ATOM 2442 N N . ASP A 1 307 ? -19.367 0.965 0.040 1.00 93.81 307 ASP A N 1
ATOM 2443 C CA . ASP A 1 307 ? -19.319 -0.007 1.133 1.00 93.81 307 ASP A CA 1
ATOM 2444 C C . ASP A 1 307 ? -18.043 -0.861 1.084 1.00 93.81 307 ASP A C 1
ATOM 2446 O O . ASP A 1 307 ? -17.379 -1.059 2.098 1.00 93.81 307 ASP A O 1
ATOM 2450 N N . TYR A 1 308 ? -17.620 -1.288 -0.108 1.00 96.38 308 TYR A N 1
ATOM 2451 C CA . TYR A 1 308 ? -16.348 -1.984 -0.299 1.00 96.38 308 TYR A CA 1
ATOM 2452 C C . TYR A 1 308 ? -15.159 -1.154 0.199 1.00 96.38 308 TYR A C 1
ATOM 2454 O O . TYR A 1 308 ? -14.302 -1.674 0.921 1.00 96.38 308 TYR A O 1
ATOM 2462 N N . LEU A 1 309 ? -15.106 0.137 -0.149 1.00 97.38 309 LEU A N 1
ATOM 2463 C CA . LEU A 1 309 ? -14.043 1.032 0.315 1.00 97.38 309 LEU A CA 1
ATOM 2464 C C . LEU A 1 309 ? -14.072 1.188 1.841 1.00 97.38 309 LEU A C 1
ATOM 2466 O O . LEU A 1 309 ? -13.028 1.094 2.488 1.00 97.38 309 LEU A O 1
ATOM 2470 N N . LEU A 1 310 ? -15.262 1.378 2.415 1.00 96.56 310 LEU A N 1
ATOM 2471 C CA . LEU A 1 310 ? -15.472 1.522 3.857 1.00 96.56 310 LEU A CA 1
ATOM 2472 C C . LEU A 1 310 ? -15.035 0.258 4.613 1.00 96.56 310 LEU A C 1
ATOM 2474 O O . LEU A 1 310 ? -14.216 0.327 5.530 1.00 96.56 310 LEU A O 1
ATOM 2478 N N . CYS A 1 311 ? -15.502 -0.913 4.181 1.00 95.81 311 CYS A N 1
ATOM 2479 C CA . CYS A 1 311 ? -15.155 -2.196 4.787 1.00 95.81 311 CYS A CA 1
ATOM 2480 C C . CYS A 1 311 ? -13.673 -2.550 4.602 1.00 95.81 311 CYS A C 1
ATOM 2482 O O . CYS A 1 311 ? -13.073 -3.147 5.494 1.00 95.81 311 CYS A O 1
ATOM 2484 N N . THR A 1 312 ? -13.049 -2.142 3.492 1.00 96.06 312 THR A N 1
ATOM 2485 C CA . THR A 1 312 ? -11.599 -2.303 3.295 1.00 96.06 312 THR A CA 1
ATOM 2486 C C . THR A 1 312 ? -10.810 -1.525 4.346 1.00 96.06 312 THR A C 1
ATOM 2488 O O . THR A 1 312 ? -9.847 -2.052 4.900 1.00 96.06 312 THR A O 1
ATOM 2491 N N . VAL A 1 313 ? -11.217 -0.290 4.653 1.00 97.50 313 VAL A N 1
ATOM 2492 C CA . VAL A 1 313 ? -10.565 0.517 5.694 1.00 97.50 313 VAL A CA 1
ATOM 2493 C C . VAL A 1 313 ? -10.739 -0.111 7.076 1.00 97.50 313 VAL A C 1
ATOM 2495 O O . VAL A 1 313 ? -9.764 -0.186 7.822 1.00 97.50 313 VAL A O 1
ATOM 2498 N N . ILE A 1 314 ? -11.937 -0.604 7.405 1.00 96.31 314 ILE A N 1
ATOM 2499 C CA . ILE A 1 314 ? -12.202 -1.261 8.695 1.00 96.31 314 ILE A CA 1
ATOM 2500 C C . ILE A 1 314 ? -11.367 -2.539 8.850 1.00 96.31 314 ILE A C 1
ATOM 2502 O O . ILE A 1 314 ? -10.728 -2.711 9.885 1.00 96.31 314 ILE A O 1
ATOM 2506 N N . ASP A 1 315 ? -11.305 -3.401 7.825 1.00 95.00 315 ASP A N 1
ATOM 2507 C CA . ASP A 1 315 ? -10.473 -4.618 7.851 1.00 95.00 315 ASP A CA 1
ATOM 2508 C C . ASP A 1 315 ? -9.000 -4.281 8.121 1.00 95.00 315 ASP A C 1
ATOM 2510 O O . ASP A 1 315 ? -8.369 -4.874 8.996 1.00 95.00 315 ASP A O 1
ATOM 2514 N N . LEU A 1 316 ? -8.458 -3.294 7.401 1.00 94.75 316 LEU A N 1
ATOM 2515 C CA . LEU A 1 316 ? -7.069 -2.869 7.564 1.00 94.75 316 LEU A CA 1
ATOM 2516 C C . LEU A 1 316 ? -6.816 -2.249 8.941 1.00 94.75 316 LEU A C 1
ATOM 2518 O O . LEU A 1 316 ? -5.790 -2.540 9.549 1.00 94.75 316 LEU A O 1
ATOM 2522 N N . PHE A 1 317 ? -7.744 -1.435 9.451 1.00 96.62 317 PHE A N 1
ATOM 2523 C CA . PHE A 1 317 ? -7.627 -0.830 10.778 1.00 96.62 317 PHE A CA 1
ATOM 2524 C C . PHE A 1 317 ? -7.544 -1.903 11.860 1.00 96.62 317 PHE A C 1
ATOM 2526 O O . PHE A 1 317 ? -6.633 -1.873 12.687 1.00 96.62 317 PHE A O 1
ATOM 2533 N N . GLN A 1 318 ? -8.445 -2.886 11.814 1.00 95.19 318 GLN A N 1
ATOM 2534 C CA . GLN A 1 318 ? -8.470 -3.960 12.798 1.00 95.19 318 GLN A CA 1
ATOM 2535 C C . GLN A 1 318 ? -7.156 -4.760 12.803 1.00 95.19 318 GLN A C 1
ATOM 2537 O O . GLN A 1 318 ? -6.609 -5.054 13.867 1.00 95.19 318 GLN A O 1
ATOM 2542 N N . ARG A 1 319 ? -6.606 -5.058 11.618 1.00 93.12 319 ARG A N 1
ATOM 2543 C CA . ARG A 1 319 ? -5.308 -5.738 11.478 1.00 93.12 319 ARG A CA 1
ATOM 2544 C C . ARG A 1 319 ? -4.153 -4.893 12.001 1.00 93.12 319 ARG A C 1
ATOM 2546 O O . ARG A 1 319 ? -3.321 -5.405 12.743 1.00 93.12 319 ARG A O 1
ATOM 2553 N N . ASP A 1 320 ? -4.091 -3.616 11.627 1.00 94.06 320 ASP A N 1
ATOM 2554 C CA . ASP A 1 320 ? -2.994 -2.722 12.008 1.00 94.06 320 ASP A CA 1
ATOM 2555 C C . ASP A 1 320 ? -2.955 -2.494 13.528 1.00 94.06 320 ASP A C 1
ATOM 2557 O O . ASP A 1 320 ? -1.880 -2.540 14.129 1.00 94.06 320 ASP A O 1
ATOM 2561 N N . VAL A 1 321 ? -4.118 -2.327 14.169 1.00 95.00 321 VAL A N 1
ATOM 2562 C CA . VAL A 1 321 ? -4.236 -2.203 15.632 1.00 95.00 321 VAL A CA 1
ATOM 2563 C C . VAL A 1 321 ? -3.794 -3.486 16.331 1.00 95.00 321 VAL A C 1
ATOM 2565 O O . VAL A 1 321 ? -2.973 -3.434 17.249 1.00 95.00 321 VAL A O 1
ATOM 2568 N N . TRP A 1 322 ? -4.277 -4.649 15.882 1.00 94.25 322 TRP A N 1
ATOM 2569 C CA . TRP A 1 322 ? -3.891 -5.925 16.487 1.00 94.25 322 TRP A CA 1
ATOM 2570 C C . TRP A 1 322 ? -2.406 -6.234 16.298 1.00 94.25 322 TRP A C 1
ATOM 2572 O O . TRP A 1 322 ? -1.726 -6.679 17.222 1.00 94.25 322 TRP A O 1
ATOM 2582 N N . ARG A 1 323 ? -1.861 -5.928 15.120 1.00 90.81 323 ARG A N 1
ATOM 2583 C CA . ARG A 1 323 ? -0.432 -6.052 14.837 1.00 90.81 323 ARG A CA 1
ATOM 2584 C C . ARG A 1 323 ? 0.406 -5.159 15.748 1.00 90.81 323 ARG A C 1
ATOM 2586 O O . ARG A 1 323 ? 1.463 -5.592 16.203 1.00 90.81 323 ARG A O 1
ATOM 2593 N N . GLU A 1 324 ? -0.043 -3.937 16.035 1.00 90.31 324 GLU A N 1
ATOM 2594 C CA . GLU A 1 324 ? 0.647 -3.063 16.987 1.00 90.31 324 GLU A CA 1
ATOM 2595 C C . GLU A 1 324 ? 0.631 -3.656 18.399 1.00 90.31 324 GLU A C 1
ATOM 2597 O O . GLU A 1 324 ? 1.675 -3.702 19.049 1.00 90.31 324 GLU A O 1
ATOM 2602 N N . ALA A 1 325 ? -0.511 -4.191 18.841 1.00 90.50 325 ALA A N 1
ATOM 2603 C CA . ALA A 1 325 ? -0.625 -4.864 20.134 1.00 90.50 325 ALA A CA 1
ATOM 2604 C C . ALA A 1 325 ? 0.286 -6.104 20.233 1.00 90.50 325 ALA A C 1
ATOM 2606 O O . ALA A 1 325 ? 0.963 -6.313 21.242 1.00 90.50 325 ALA A O 1
ATOM 2607 N N . ARG A 1 326 ? 0.414 -6.876 19.147 1.00 88.44 326 ARG A N 1
ATOM 2608 C CA . ARG A 1 326 ? 1.319 -8.035 19.055 1.00 88.44 326 ARG A CA 1
ATOM 2609 C C . ARG A 1 326 ? 2.797 -7.680 19.198 1.00 88.44 326 ARG A C 1
ATOM 2611 O O . ARG A 1 326 ? 3.586 -8.535 19.591 1.00 88.44 326 ARG A O 1
ATOM 2618 N N . LYS A 1 327 ? 3.218 -6.435 18.945 1.00 85.19 327 LYS A N 1
ATOM 2619 C CA . LYS A 1 327 ? 4.624 -6.037 19.172 1.00 85.19 327 LYS A CA 1
ATOM 2620 C C . LYS A 1 327 ? 5.043 -6.173 20.634 1.00 85.19 327 LYS A C 1
ATOM 2622 O O . LYS A 1 327 ? 6.239 -6.288 20.899 1.00 85.19 327 LYS A O 1
ATOM 2627 N N . THR A 1 328 ? 4.085 -6.209 21.562 1.00 79.75 328 THR A N 1
ATOM 2628 C CA . THR A 1 328 ? 4.355 -6.425 22.986 1.00 79.75 328 THR A CA 1
ATOM 2629 C C . THR A 1 328 ? 4.923 -7.806 23.310 1.00 79.75 328 THR A C 1
ATOM 2631 O O . THR A 1 328 ? 5.502 -7.951 24.382 1.00 79.75 328 THR A O 1
ATOM 2634 N N . TYR A 1 329 ? 4.881 -8.779 22.384 1.00 72.56 329 TYR A N 1
ATOM 2635 C CA . TYR A 1 329 ? 5.660 -10.022 22.502 1.00 72.56 329 TYR A CA 1
ATOM 2636 C C . TYR A 1 329 ? 7.155 -9.756 22.665 1.00 72.56 329 TYR A C 1
ATOM 2638 O O . TYR A 1 329 ? 7.829 -10.399 23.457 1.00 72.56 329 TYR A O 1
ATOM 2646 N N . ASN A 1 330 ? 7.674 -8.776 21.924 1.00 64.50 330 ASN A N 1
ATOM 2647 C CA . ASN A 1 330 ? 9.107 -8.511 21.845 1.00 64.50 330 ASN A CA 1
ATOM 2648 C C . ASN A 1 330 ? 9.594 -7.518 22.905 1.00 64.50 330 ASN A C 1
ATOM 2650 O O . ASN A 1 330 ? 10.766 -7.143 22.882 1.00 64.50 330 ASN A O 1
ATOM 2654 N N . TRP A 1 331 ? 8.736 -7.107 23.847 1.00 69.12 331 TRP A N 1
ATOM 2655 C CA . TRP A 1 331 ? 9.169 -6.302 24.997 1.00 69.12 331 TRP A CA 1
ATOM 2656 C C . TRP A 1 331 ? 10.192 -7.043 25.875 1.00 69.12 331 TRP A C 1
ATOM 2658 O O . TRP A 1 331 ? 10.840 -6.413 26.702 1.00 69.12 331 TRP A O 1
ATOM 2668 N N . GLU A 1 332 ? 10.404 -8.340 25.624 1.00 52.94 332 GLU A N 1
ATOM 2669 C CA . GLU A 1 332 ? 11.500 -9.170 26.133 1.00 52.94 332 GLU A CA 1
ATOM 2670 C C . GLU A 1 332 ? 12.921 -8.694 25.728 1.00 52.94 332 GLU A C 1
ATOM 2672 O O . GLU A 1 332 ? 13.883 -9.023 26.418 1.00 52.94 332 GLU A O 1
ATOM 2677 N N . ARG A 1 333 ? 13.102 -7.933 24.628 1.00 45.22 333 ARG A N 1
ATOM 2678 C CA . ARG A 1 333 ? 14.432 -7.712 23.998 1.00 45.22 333 ARG A CA 1
ATOM 2679 C C . ARG A 1 333 ? 15.040 -6.305 24.058 1.00 45.22 333 ARG A C 1
ATOM 2681 O O . ARG A 1 333 ? 16.205 -6.161 23.697 1.00 45.22 333 ARG A O 1
ATOM 2688 N N . ASP A 1 334 ? 14.323 -5.280 24.507 1.00 41.62 334 ASP A N 1
ATOM 2689 C CA . ASP A 1 334 ? 14.791 -3.880 24.394 1.00 41.62 334 ASP A CA 1
ATOM 2690 C C . ASP A 1 334 ? 15.676 -3.400 25.570 1.00 41.62 334 ASP A C 1
ATOM 2692 O O . ASP A 1 334 ? 15.915 -2.204 25.742 1.00 41.62 334 ASP A O 1
ATOM 2696 N N . GLY A 1 335 ? 16.197 -4.321 26.385 1.00 44.31 335 GLY A N 1
ATOM 2697 C CA . GLY A 1 335 ? 16.988 -4.011 27.572 1.00 44.31 335 GLY A CA 1
ATOM 2698 C C . GLY A 1 335 ? 18.426 -4.519 27.513 1.00 44.31 335 GLY A C 1
ATOM 2699 O O . GLY A 1 335 ? 18.662 -5.689 27.792 1.00 44.31 335 GLY A O 1
ATOM 2700 N N . ASN A 1 336 ? 19.400 -3.639 27.257 1.00 42.53 336 ASN A N 1
ATOM 2701 C CA . ASN A 1 336 ? 20.832 -3.964 27.397 1.00 42.53 336 ASN A CA 1
ATOM 2702 C C . ASN A 1 336 ? 21.303 -4.066 28.862 1.00 42.53 336 ASN A C 1
ATOM 2704 O O . ASN A 1 336 ? 22.468 -4.365 29.101 1.00 42.53 336 ASN A O 1
ATOM 2708 N N . ASP A 1 337 ? 20.425 -3.813 29.834 1.00 47.19 337 ASP A N 1
ATOM 2709 C CA . ASP A 1 337 ? 20.777 -3.721 31.249 1.00 47.19 337 ASP A CA 1
ATOM 2710 C C . ASP A 1 337 ? 20.084 -4.820 32.072 1.00 47.19 337 ASP A C 1
ATOM 2712 O O . ASP A 1 337 ? 18.914 -5.140 31.839 1.00 47.19 337 ASP A O 1
ATOM 2716 N N . ALA A 1 338 ? 20.763 -5.377 33.080 1.00 41.81 338 ALA A N 1
ATOM 2717 C CA . ALA A 1 338 ? 20.250 -6.481 33.910 1.00 41.81 338 ALA A CA 1
ATOM 2718 C C . ALA A 1 338 ? 18.940 -6.128 34.659 1.00 41.81 338 ALA A C 1
ATOM 2720 O O . ALA A 1 338 ? 18.142 -6.999 35.012 1.00 41.81 338 ALA A O 1
ATOM 2721 N N . ARG A 1 339 ? 18.671 -4.827 34.846 1.00 43.19 339 ARG A N 1
ATOM 2722 C CA . ARG A 1 339 ? 17.415 -4.284 35.394 1.00 43.19 339 ARG A CA 1
ATOM 2723 C C . ARG A 1 339 ? 16.262 -4.308 34.383 1.00 43.19 339 ARG A C 1
ATOM 2725 O O . ARG A 1 339 ? 15.113 -4.483 34.777 1.00 43.19 339 ARG A O 1
ATOM 2732 N N . ALA A 1 340 ? 16.564 -4.171 33.094 1.00 45.47 340 ALA A N 1
ATOM 2733 C CA . ALA A 1 340 ? 15.589 -4.257 32.014 1.00 45.47 340 ALA A CA 1
ATOM 2734 C C . ALA A 1 340 ? 15.209 -5.716 31.714 1.00 45.47 340 ALA A C 1
ATOM 2736 O O . ALA A 1 340 ? 14.044 -5.983 31.451 1.00 45.47 340 ALA A O 1
ATOM 2737 N N . GLN A 1 341 ? 16.133 -6.669 31.887 1.00 44.31 341 GLN A N 1
ATOM 2738 C CA . GLN A 1 341 ? 15.860 -8.109 31.749 1.00 44.31 341 GLN A CA 1
ATOM 2739 C C . GLN A 1 341 ? 14.858 -8.650 32.786 1.00 44.31 341 GLN A C 1
ATOM 2741 O O . GLN A 1 341 ? 14.052 -9.514 32.457 1.00 44.31 341 GLN A O 1
ATOM 2746 N N . ARG A 1 342 ? 14.824 -8.107 34.016 1.00 43.88 342 ARG A N 1
ATOM 2747 C CA . ARG A 1 342 ? 13.783 -8.445 35.015 1.00 43.88 342 ARG A CA 1
ATOM 2748 C C . ARG A 1 342 ? 12.399 -7.850 34.694 1.00 43.88 342 ARG A C 1
ATOM 2750 O O . ARG A 1 342 ? 11.405 -8.337 35.222 1.00 43.88 342 ARG A O 1
ATOM 2757 N N . ALA A 1 343 ? 12.327 -6.831 33.832 1.00 44.84 343 ALA A N 1
ATOM 2758 C CA . ALA A 1 343 ? 11.098 -6.123 33.445 1.00 44.84 343 ALA A CA 1
ATOM 2759 C C . ALA A 1 343 ? 10.542 -6.542 32.067 1.00 44.84 343 ALA A C 1
ATOM 2761 O O . ALA A 1 343 ? 9.469 -6.088 31.661 1.00 44.84 343 ALA A O 1
ATOM 2762 N N . ALA A 1 344 ? 11.263 -7.402 31.349 1.00 52.44 344 ALA A N 1
ATOM 2763 C CA . ALA A 1 344 ? 10.998 -7.787 29.972 1.00 52.44 344 ALA A CA 1
ATOM 2764 C C . ALA A 1 344 ? 10.053 -9.002 29.924 1.00 52.44 344 ALA A C 1
ATOM 2766 O O . ALA A 1 344 ? 10.459 -10.115 29.618 1.00 52.44 344 ALA A O 1
ATOM 2767 N N . LYS A 1 345 ? 8.786 -8.807 30.302 1.00 62.25 345 LYS A N 1
ATOM 2768 C CA . LYS A 1 345 ? 7.720 -9.810 30.124 1.00 62.25 345 LYS A CA 1
ATOM 2769 C C . LYS A 1 345 ? 6.736 -9.302 29.068 1.00 62.25 345 LYS A C 1
ATOM 2771 O O . LYS A 1 345 ? 6.479 -8.096 29.064 1.00 62.25 345 LYS A O 1
ATOM 2776 N N . PRO A 1 346 ? 6.165 -10.149 28.199 1.00 74.06 346 PRO A N 1
ATOM 2777 C CA . PRO A 1 346 ? 5.178 -9.719 27.212 1.00 74.06 346 PRO A CA 1
ATOM 2778 C C . PRO A 1 346 ? 3.909 -9.191 27.896 1.00 74.06 346 PRO A C 1
ATOM 2780 O O . PRO A 1 346 ? 3.575 -9.608 29.003 1.00 74.06 346 PRO A O 1
ATOM 2783 N N . GLU A 1 347 ? 3.223 -8.223 27.278 1.00 81.50 347 GLU A N 1
ATOM 2784 C CA . GLU A 1 347 ? 1.900 -7.791 27.768 1.00 81.50 347 GLU A CA 1
ATOM 2785 C C . GLU A 1 347 ? 0.775 -8.629 27.177 1.00 81.50 347 GLU A C 1
ATOM 2787 O O . GLU A 1 347 ? -0.227 -8.842 27.836 1.00 81.50 347 GLU A O 1
ATOM 2792 N N . MET A 1 348 ? 0.912 -9.100 25.942 1.00 85.75 348 MET A N 1
ATOM 2793 C CA . MET A 1 348 ? -0.087 -9.966 25.331 1.00 85.75 348 MET A CA 1
ATOM 2794 C C . MET A 1 348 ? 0.219 -11.431 25.639 1.00 85.75 348 MET A C 1
ATOM 2796 O O . MET A 1 348 ? 1.383 -11.843 25.603 1.00 85.75 348 MET A O 1
ATOM 2800 N N . THR A 1 349 ? -0.807 -12.230 25.927 1.00 84.06 349 THR A N 1
ATOM 2801 C CA . THR A 1 349 ? -0.615 -13.663 26.177 1.00 84.06 349 THR A CA 1
ATOM 2802 C C . THR A 1 349 ? -0.220 -14.380 24.882 1.00 84.06 349 THR A C 1
ATOM 2804 O O . THR A 1 349 ? -0.565 -13.962 23.771 1.00 84.06 349 THR A O 1
ATOM 2807 N N . LYS A 1 350 ? 0.536 -15.478 24.994 1.00 80.94 350 LYS A N 1
ATOM 2808 C CA . LYS A 1 350 ? 0.857 -16.321 23.831 1.00 80.94 350 LYS A CA 1
ATOM 2809 C C . LYS A 1 350 ? -0.418 -16.936 23.237 1.00 80.94 350 LYS A C 1
ATOM 2811 O O . LYS A 1 350 ? -0.632 -16.840 22.034 1.00 80.94 350 LYS A O 1
ATOM 2816 N N . GLU A 1 351 ? -1.306 -17.419 24.108 1.00 84.38 351 GLU A N 1
ATOM 2817 C CA . GLU A 1 351 ? -2.629 -17.952 23.756 1.00 84.38 351 GLU A CA 1
ATOM 2818 C C . GLU A 1 351 ? -3.452 -16.966 22.915 1.00 84.38 351 GLU A C 1
ATOM 2820 O O . GLU A 1 351 ? -4.064 -17.370 21.929 1.00 84.38 351 GLU A O 1
ATOM 2825 N N . ALA A 1 352 ? -3.424 -15.665 23.235 1.00 85.31 352 ALA A N 1
ATOM 2826 C CA . ALA A 1 352 ? -4.131 -14.651 22.455 1.00 85.31 352 ALA A CA 1
ATOM 2827 C C . ALA A 1 352 ? -3.620 -14.546 21.010 1.00 85.31 352 ALA A C 1
ATOM 2829 O O . ALA A 1 352 ? -4.417 -14.384 20.089 1.00 85.31 352 ALA A O 1
ATOM 2830 N N . GLY A 1 353 ? -2.308 -14.640 20.782 1.00 82.81 353 GLY A N 1
ATOM 2831 C CA . GLY A 1 353 ? -1.739 -14.548 19.431 1.00 82.81 353 GLY A CA 1
ATOM 2832 C C . GLY A 1 353 ? -1.889 -15.814 18.605 1.00 82.81 353 GLY A C 1
ATOM 2833 O O . GLY A 1 353 ? -1.928 -15.699 17.376 1.00 82.81 353 GLY A O 1
ATOM 2834 N N . ASP A 1 354 ? -1.978 -16.968 19.271 1.00 85.75 354 ASP A N 1
ATOM 2835 C CA . ASP A 1 354 ? -2.293 -18.261 18.660 1.00 85.75 354 ASP A CA 1
ATOM 2836 C C . ASP A 1 354 ? -3.786 -18.324 18.284 1.00 85.75 354 ASP A C 1
ATOM 2838 O O . ASP A 1 354 ? -4.135 -18.753 17.186 1.00 85.75 354 ASP A O 1
ATOM 2842 N N . THR A 1 355 ? -4.664 -17.809 19.153 1.00 88.31 355 THR A N 1
ATOM 2843 C CA . THR A 1 355 ? -6.118 -17.734 18.917 1.00 88.31 355 THR A CA 1
ATOM 2844 C C . THR A 1 355 ? -6.470 -16.718 17.827 1.00 88.31 355 THR A C 1
ATOM 2846 O O . THR A 1 355 ? -7.331 -16.970 16.983 1.00 88.31 355 THR A O 1
ATOM 2849 N N . PHE A 1 356 ? -5.793 -15.566 17.824 1.00 90.69 356 PHE A N 1
ATOM 2850 C CA . PHE A 1 356 ? -6.049 -14.467 16.894 1.00 90.69 356 PHE A CA 1
ATOM 2851 C C . PHE A 1 356 ? -4.793 -14.144 16.063 1.00 90.69 356 PHE A C 1
ATOM 2853 O O . PHE A 1 356 ? -3.972 -13.297 16.456 1.00 90.69 356 PHE A O 1
ATOM 2860 N N . PRO A 1 357 ? -4.612 -14.789 14.893 1.00 87.31 357 PRO A N 1
ATOM 2861 C CA . PRO A 1 357 ? -3.497 -14.494 13.996 1.00 87.31 357 PRO A CA 1
ATOM 2862 C C . PRO A 1 357 ? -3.578 -13.058 13.445 1.00 87.31 357 PRO A C 1
ATOM 2864 O O . PRO A 1 357 ? -4.635 -12.431 13.457 1.00 87.31 357 PRO A O 1
ATOM 2867 N N . GLU A 1 358 ? -2.467 -12.515 12.930 1.00 81.94 358 GLU A N 1
ATOM 2868 C CA . GLU A 1 358 ? -2.427 -11.137 12.391 1.00 81.94 358 GLU A CA 1
ATOM 2869 C C . GLU A 1 358 ? -3.490 -10.876 11.312 1.00 81.94 358 GLU A C 1
ATOM 2871 O O . GLU A 1 358 ? -4.060 -9.788 11.245 1.00 81.94 358 GLU A O 1
ATOM 2876 N N . ASP A 1 359 ? -3.774 -11.884 10.487 1.00 81.56 359 ASP A N 1
ATOM 2877 C CA . ASP A 1 359 ? -4.736 -11.807 9.387 1.00 81.56 359 ASP A CA 1
ATOM 2878 C C . ASP A 1 359 ? -6.197 -12.003 9.817 1.00 81.56 359 ASP A C 1
ATOM 2880 O O . ASP A 1 359 ? -7.110 -11.847 8.999 1.00 81.56 359 ASP A O 1
ATOM 2884 N N . ASN A 1 360 ? -6.430 -12.345 11.086 1.00 87.81 360 ASN A N 1
ATOM 2885 C CA . ASN A 1 360 ? -7.758 -12.469 11.669 1.00 87.81 360 ASN A CA 1
ATOM 2886 C C . ASN A 1 360 ? -7.769 -11.928 13.113 1.00 87.81 360 ASN A C 1
ATOM 2888 O O . ASN A 1 360 ? -7.729 -12.711 14.065 1.00 87.81 360 ASN A O 1
ATOM 2892 N N . PRO A 1 361 ? -7.792 -10.591 13.274 1.00 92.56 361 PRO A N 1
ATOM 2893 C CA . PRO A 1 361 ? -7.771 -9.947 14.585 1.00 92.56 361 PRO A CA 1
ATOM 2894 C C . PRO A 1 361 ? -9.042 -10.251 15.400 1.00 92.56 361 PRO A C 1
ATOM 2896 O O . PRO A 1 361 ? -10.082 -10.572 14.807 1.00 92.56 361 PRO A O 1
ATOM 2899 N N . PRO A 1 362 ? -8.986 -10.118 16.740 1.00 92.44 362 PRO A N 1
ATOM 2900 C CA . PRO A 1 362 ? -10.163 -10.245 17.590 1.00 92.44 362 PRO A CA 1
ATOM 2901 C C . PRO A 1 362 ? -11.159 -9.112 17.324 1.00 92.44 362 PRO A C 1
ATOM 2903 O O . PRO A 1 362 ? -10.809 -8.053 16.797 1.00 92.44 362 PRO A O 1
ATOM 2906 N N . VAL A 1 363 ? -12.407 -9.314 17.744 1.00 90.38 363 VAL A N 1
ATOM 2907 C CA . VAL A 1 363 ? -13.362 -8.208 17.852 1.00 90.38 363 VAL A CA 1
ATOM 2908 C C . VAL A 1 363 ? -12.938 -7.321 19.023 1.00 90.38 363 VAL A C 1
ATOM 2910 O O . VAL A 1 363 ? -12.705 -7.807 20.126 1.00 90.38 363 VAL A O 1
ATOM 2913 N N . PHE A 1 364 ? -12.835 -6.011 18.803 1.00 93.12 364 PHE A N 1
ATOM 2914 C CA . PHE A 1 364 ? -12.408 -5.078 19.846 1.00 93.12 364 PHE A CA 1
ATOM 2915 C C . PHE A 1 364 ? -13.578 -4.688 20.759 1.00 93.12 364 PHE A C 1
ATOM 2917 O O . PHE A 1 364 ? -14.164 -3.612 20.628 1.00 93.12 364 PHE A O 1
ATOM 2924 N N . CYS A 1 365 ? -13.938 -5.585 21.675 1.00 88.62 365 CYS A N 1
ATOM 2925 C CA . CYS A 1 365 ? -14.883 -5.349 22.768 1.00 88.62 365 CYS A CA 1
ATOM 2926 C C . CYS A 1 365 ? -14.422 -6.057 24.046 1.00 88.62 365 CYS A C 1
ATOM 2928 O O . CYS A 1 365 ? -13.488 -6.857 24.010 1.00 88.62 365 CYS A O 1
ATOM 2930 N N . ALA A 1 366 ? -15.059 -5.757 25.180 1.00 84.50 366 ALA A N 1
ATOM 2931 C CA . ALA A 1 366 ? -14.624 -6.287 26.468 1.00 84.50 366 ALA A CA 1
ATOM 2932 C C . ALA A 1 366 ? -14.720 -7.818 26.533 1.00 84.50 366 ALA A C 1
ATOM 2934 O O . ALA A 1 366 ? -13.782 -8.462 26.973 1.00 84.50 366 ALA A O 1
ATOM 2935 N N . GLU A 1 367 ? -15.798 -8.401 26.016 1.00 82.50 367 GLU A N 1
ATOM 2936 C CA . GLU A 1 367 ? -16.070 -9.844 26.017 1.00 82.50 367 GLU A CA 1
ATOM 2937 C C . GLU A 1 367 ? -14.990 -10.664 25.315 1.00 82.50 367 GLU A C 1
ATOM 2939 O O . GLU A 1 367 ? -14.712 -11.787 25.722 1.00 82.50 367 GLU A O 1
ATOM 2944 N N . VAL A 1 368 ? -14.402 -10.113 24.254 1.00 86.62 368 VAL A N 1
ATOM 2945 C CA . VAL A 1 368 ? -13.400 -10.813 23.443 1.00 86.62 368 VAL A CA 1
ATOM 2946 C C . VAL A 1 368 ? -11.985 -10.454 23.885 1.00 86.62 368 VAL A C 1
ATOM 2948 O O . VAL A 1 368 ? -11.097 -11.299 23.835 1.00 86.62 368 VAL A O 1
ATOM 2951 N N . MET A 1 369 ? -11.755 -9.208 24.312 1.00 88.81 369 MET A N 1
ATOM 2952 C CA . MET A 1 369 ? -10.435 -8.751 24.756 1.00 88.81 369 MET A CA 1
ATOM 2953 C C . MET A 1 369 ? -10.096 -9.157 26.193 1.00 88.81 369 MET A C 1
ATOM 2955 O O . MET A 1 369 ? -8.937 -9.024 26.599 1.00 88.81 369 MET A O 1
ATOM 2959 N N . ASP A 1 370 ? -11.076 -9.647 26.952 1.00 84.25 370 ASP A N 1
ATOM 2960 C CA . ASP A 1 370 ? -10.853 -10.178 28.286 1.00 84.25 370 ASP A CA 1
ATOM 2961 C C . ASP A 1 370 ? -9.915 -11.387 28.257 1.00 84.25 370 ASP A C 1
ATOM 2963 O O . ASP A 1 370 ? -10.023 -12.286 27.427 1.00 84.25 370 ASP A O 1
ATOM 2967 N N . GLY A 1 371 ? -8.951 -11.392 29.170 1.00 82.25 371 GLY A N 1
ATOM 2968 C CA . GLY A 1 371 ? -7.962 -12.458 29.270 1.00 82.25 371 GLY A CA 1
ATOM 2969 C C . GLY A 1 371 ? -6.898 -12.490 28.167 1.00 82.25 371 GLY A C 1
ATOM 2970 O O . GLY A 1 371 ? -6.034 -13.365 28.213 1.00 82.25 371 GLY A O 1
ATOM 2971 N N . LEU A 1 372 ? -6.895 -11.551 27.209 1.00 88.81 372 LEU A N 1
ATOM 2972 C CA . LEU A 1 372 ? -5.868 -11.509 26.155 1.00 88.81 372 LEU A CA 1
ATOM 2973 C C . LEU A 1 372 ? -4.540 -10.882 26.613 1.00 88.81 372 LEU A C 1
ATOM 2975 O O . LEU A 1 372 ? -3.523 -11.018 25.925 1.00 88.81 372 LEU A O 1
ATOM 2979 N N . PHE A 1 373 ? -4.532 -10.196 27.758 1.00 87.75 373 PHE A N 1
ATOM 2980 C CA . PHE A 1 373 ? -3.373 -9.466 28.267 1.00 87.75 373 PHE A CA 1
ATOM 2981 C C . PHE A 1 373 ? -2.901 -9.991 29.625 1.00 87.75 373 PHE A C 1
ATOM 2983 O O . PHE A 1 373 ? -3.626 -10.666 30.348 1.00 87.75 373 PHE A O 1
ATOM 2990 N N . ILE A 1 374 ? -1.669 -9.639 29.975 1.00 84.81 374 ILE A N 1
ATOM 2991 C CA . ILE A 1 374 ? -0.998 -9.930 31.235 1.00 84.81 374 ILE A CA 1
ATOM 2992 C C . ILE A 1 374 ? -0.866 -8.613 31.996 1.00 84.81 374 ILE A C 1
ATOM 2994 O O . ILE A 1 374 ? -0.224 -7.668 31.524 1.00 84.81 374 ILE A O 1
ATOM 2998 N N . ASP A 1 375 ? -1.433 -8.549 33.198 1.00 81.19 375 ASP A N 1
ATOM 2999 C CA . ASP A 1 375 ? -1.166 -7.453 34.120 1.00 81.19 375 ASP A CA 1
ATOM 3000 C C . ASP A 1 375 ? 0.003 -7.808 35.037 1.00 81.19 375 ASP A C 1
ATOM 3002 O O . ASP A 1 375 ? -0.149 -8.471 36.060 1.00 81.19 375 ASP A O 1
ATOM 3006 N N . ARG A 1 376 ? 1.187 -7.324 34.659 1.00 78.06 376 ARG A N 1
ATOM 3007 C CA . ARG A 1 376 ? 2.441 -7.561 35.383 1.00 78.06 376 ARG A CA 1
ATOM 3008 C C . ARG A 1 376 ? 2.480 -6.925 36.769 1.00 78.06 376 ARG A C 1
ATOM 3010 O O . ARG A 1 376 ? 3.162 -7.453 37.637 1.00 78.06 376 ARG A O 1
ATOM 3017 N N . ALA A 1 377 ? 1.786 -5.804 36.981 1.00 74.19 377 ALA A N 1
ATOM 3018 C CA . ALA A 1 377 ? 1.795 -5.134 38.282 1.00 74.19 377 ALA A CA 1
ATOM 3019 C C . ALA A 1 377 ? 1.058 -5.967 39.340 1.00 74.19 377 ALA A C 1
ATOM 3021 O O . ALA A 1 377 ? 1.380 -5.894 40.523 1.00 74.19 377 ALA A O 1
ATOM 3022 N N . ARG A 1 378 ? 0.088 -6.773 38.893 1.00 72.00 378 ARG A N 1
ATOM 3023 C CA . ARG A 1 378 ? -0.795 -7.588 39.739 1.00 72.00 378 ARG A CA 1
ATOM 3024 C C . ARG A 1 378 ? -0.601 -9.096 39.564 1.00 72.00 378 ARG A C 1
ATOM 3026 O O . ARG A 1 378 ? -1.356 -9.863 40.143 1.00 72.00 378 ARG A O 1
ATOM 3033 N N . ASP A 1 379 ? 0.378 -9.498 38.757 1.00 75.12 379 ASP A N 1
ATOM 3034 C CA . ASP A 1 379 ? 0.670 -10.891 38.394 1.00 75.12 379 ASP A CA 1
ATOM 3035 C C . ASP A 1 379 ? -0.545 -11.665 37.834 1.00 75.12 379 ASP A C 1
ATOM 3037 O O . ASP A 1 379 ? -0.734 -12.856 38.072 1.00 75.12 379 ASP A O 1
ATOM 3041 N N . LEU A 1 380 ? -1.401 -10.977 37.067 1.00 78.50 380 LEU A N 1
ATOM 3042 C CA . LEU A 1 380 ? -2.577 -11.581 36.432 1.00 78.50 380 LEU A CA 1
ATOM 3043 C C . LEU A 1 380 ? -2.242 -12.010 35.004 1.00 78.50 380 LEU A C 1
ATOM 3045 O O . LEU A 1 380 ? -2.028 -11.172 34.129 1.00 78.50 380 LEU A O 1
ATOM 3049 N N . HIS A 1 381 ? -2.255 -13.317 34.746 1.00 78.12 381 HIS A N 1
ATOM 3050 C CA . HIS A 1 381 ? -1.969 -13.890 33.423 1.00 78.12 381 HIS A CA 1
ATOM 3051 C C . HIS A 1 381 ? -3.119 -13.786 32.414 1.00 78.12 381 HIS A C 1
ATOM 3053 O O . HIS A 1 381 ? -2.905 -14.007 31.225 1.00 78.12 381 HIS A O 1
ATOM 3059 N N . ARG A 1 382 ? -4.324 -13.461 32.885 1.00 81.81 382 ARG A N 1
ATOM 3060 C CA . ARG A 1 382 ? -5.509 -13.204 32.067 1.00 81.81 382 ARG A CA 1
ATOM 3061 C C . ARG A 1 382 ? -6.157 -11.929 32.577 1.00 81.81 382 ARG A C 1
ATOM 3063 O O . ARG A 1 382 ? -6.789 -11.928 33.627 1.00 81.81 382 ARG A O 1
ATOM 3070 N N . ALA A 1 383 ? -5.937 -10.841 31.858 1.00 80.88 383 ALA A N 1
ATOM 3071 C CA . ALA A 1 383 ? -6.404 -9.518 32.216 1.00 80.88 383 ALA A CA 1
ATOM 3072 C C . ALA A 1 383 ? -6.976 -8.788 30.998 1.00 80.88 383 ALA A C 1
ATOM 3074 O O . ALA A 1 383 ? -6.570 -9.009 29.855 1.00 80.88 383 ALA A O 1
ATOM 3075 N N . MET A 1 384 ? -7.881 -7.855 31.280 1.00 81.19 384 MET A N 1
ATOM 3076 C CA . MET A 1 384 ? -8.334 -6.850 30.326 1.00 81.19 384 MET A CA 1
ATOM 3077 C C . MET A 1 384 ? -7.205 -5.870 29.956 1.00 81.19 384 MET A C 1
ATOM 3079 O O . MET A 1 384 ? -6.306 -5.619 30.774 1.00 81.19 384 MET A O 1
ATOM 3083 N N . PRO A 1 385 ? -7.264 -5.251 28.761 1.00 83.62 385 PRO A N 1
ATOM 3084 C CA . PRO A 1 385 ? -6.402 -4.127 28.409 1.00 83.62 385 PRO A CA 1
ATOM 3085 C C . PRO A 1 385 ? -6.539 -2.966 29.405 1.00 83.62 385 PRO A C 1
ATOM 3087 O O . PRO A 1 385 ? -7.591 -2.771 30.013 1.00 83.62 385 PRO A O 1
ATOM 3090 N N . HIS A 1 386 ? -5.487 -2.155 29.547 1.00 86.44 386 HIS A N 1
ATOM 3091 C CA . HIS A 1 386 ? -5.557 -0.953 30.376 1.00 86.44 386 HIS A CA 1
ATOM 3092 C C . HIS A 1 386 ? -6.430 0.115 29.697 1.00 86.44 386 HIS A C 1
ATOM 3094 O O . HIS A 1 386 ? -6.096 0.609 28.616 1.00 86.44 386 HIS A O 1
ATOM 3100 N N . LEU A 1 387 ? -7.541 0.478 30.343 1.00 86.12 387 LEU A N 1
ATOM 3101 C CA . LEU A 1 387 ? -8.471 1.500 29.864 1.00 86.12 387 LEU A CA 1
ATOM 3102 C C . LEU A 1 387 ? -8.138 2.877 30.445 1.00 86.12 387 LEU A C 1
ATOM 3104 O O . LEU A 1 387 ? -7.929 3.033 31.645 1.00 86.12 387 LEU A O 1
ATOM 3108 N N . CYS A 1 388 ? -8.142 3.895 29.592 1.00 82.81 388 CYS A N 1
ATOM 3109 C CA . CYS A 1 388 ? -7.921 5.281 29.982 1.00 82.81 388 CYS A CA 1
ATOM 3110 C C . CYS A 1 388 ? -9.168 5.846 30.675 1.00 82.81 388 CYS A C 1
ATOM 3112 O O . CYS A 1 388 ? -10.183 6.077 30.021 1.00 82.81 388 CYS A O 1
ATOM 3114 N N . THR A 1 389 ? -9.077 6.130 31.977 1.00 69.88 389 THR A N 1
ATOM 3115 C CA . THR A 1 389 ? -10.196 6.662 32.785 1.00 69.88 389 THR A CA 1
ATOM 3116 C C . THR A 1 389 ? -9.975 8.097 33.286 1.00 69.88 389 THR A C 1
ATOM 3118 O O . THR A 1 389 ? -10.887 8.718 33.832 1.00 69.88 389 THR A O 1
ATOM 3121 N N . GLY A 1 390 ? -8.776 8.660 33.088 1.00 62.84 390 GLY A N 1
ATOM 3122 C CA . GLY A 1 390 ? -8.381 9.972 33.614 1.00 62.84 390 GLY A CA 1
ATOM 3123 C C . GLY A 1 390 ? -8.992 11.186 32.892 1.00 62.84 390 GLY A C 1
ATOM 3124 O O . GLY A 1 390 ? -9.323 11.142 31.709 1.00 62.84 390 GLY A O 1
ATOM 3125 N N . ASN A 1 391 ? -9.086 12.319 33.602 1.00 53.94 391 ASN A N 1
ATOM 3126 C CA . ASN A 1 391 ? -9.691 13.564 33.097 1.00 53.94 391 ASN A CA 1
ATOM 3127 C C . ASN A 1 391 ? -8.770 14.430 32.207 1.00 53.94 391 ASN A C 1
ATOM 3129 O O . ASN A 1 391 ? -9.266 15.314 31.513 1.00 53.94 391 ASN A O 1
ATOM 3133 N N . ASN A 1 392 ? -7.460 14.163 32.163 1.00 51.12 392 ASN A N 1
ATOM 3134 C CA . ASN A 1 392 ? -6.476 14.953 31.401 1.00 51.12 392 ASN A CA 1
ATOM 3135 C C . ASN A 1 392 ? -6.228 14.423 29.977 1.00 51.12 392 ASN A C 1
ATOM 3137 O O . ASN A 1 392 ? -5.092 14.342 29.507 1.00 51.12 392 ASN A O 1
ATOM 3141 N N . ALA A 1 393 ? -7.293 14.047 29.273 1.00 60.72 393 ALA A N 1
ATOM 3142 C CA . ALA A 1 393 ? -7.198 13.591 27.893 1.00 60.72 393 ALA A CA 1
ATOM 3143 C C . ALA A 1 393 ? -7.181 14.776 26.907 1.00 60.72 393 ALA A C 1
ATOM 3145 O O . ALA A 1 393 ? -8.085 15.612 26.893 1.00 60.72 393 ALA A O 1
ATOM 3146 N N . ALA A 1 394 ? -6.173 14.828 26.028 1.00 69.31 394 ALA A N 1
ATOM 3147 C CA . ALA A 1 394 ? -6.107 15.805 24.930 1.00 69.31 394 ALA A CA 1
ATOM 3148 C C . ALA A 1 394 ? -7.251 15.637 23.902 1.00 69.31 394 ALA A C 1
ATOM 3150 O O . ALA A 1 394 ? -7.576 16.570 23.162 1.00 69.31 394 ALA A O 1
ATOM 3151 N N . ILE A 1 395 ? -7.858 14.447 23.868 1.00 84.62 395 ILE A N 1
ATOM 3152 C CA . ILE A 1 395 ? -8.988 14.064 23.020 1.00 84.62 395 ILE A CA 1
ATOM 3153 C C . ILE A 1 395 ? -10.223 13.942 23.917 1.00 84.62 395 ILE A C 1
ATOM 3155 O O . ILE A 1 395 ? -10.190 13.216 24.907 1.00 84.62 395 ILE A O 1
ATOM 3159 N N . ARG A 1 396 ? -11.299 14.674 23.596 1.00 83.44 396 ARG A N 1
ATOM 3160 C CA . ARG A 1 396 ? -12.472 14.818 24.481 1.00 83.44 396 ARG A CA 1
ATOM 3161 C C . ARG A 1 396 ? -13.692 13.992 24.080 1.00 83.44 396 ARG A C 1
ATOM 3163 O O . ARG A 1 396 ? -14.523 13.732 24.938 1.00 83.44 396 ARG A O 1
ATOM 3170 N N . THR A 1 397 ? -13.805 13.597 22.816 1.00 86.94 397 THR A N 1
ATOM 3171 C CA . THR A 1 397 ? -14.976 12.881 22.292 1.00 86.94 397 THR A CA 1
ATOM 3172 C C . THR A 1 397 ? -14.547 11.661 21.473 1.00 86.94 397 THR A C 1
ATOM 3174 O O . THR A 1 397 ? -13.464 11.691 20.874 1.00 86.94 397 THR A O 1
ATOM 3177 N N . PRO A 1 398 ? -15.377 10.602 21.391 1.00 89.75 398 PRO A N 1
ATOM 3178 C CA . PRO A 1 398 ? -15.093 9.444 20.544 1.00 89.75 398 PRO A CA 1
ATOM 3179 C C . PRO A 1 398 ? -14.903 9.800 19.069 1.00 89.75 398 PRO A C 1
ATOM 3181 O O . PRO A 1 398 ? -14.004 9.270 18.423 1.00 89.75 398 PRO A O 1
ATOM 3184 N N . ILE A 1 399 ? -15.679 10.750 18.539 1.00 89.25 399 ILE A N 1
ATOM 3185 C CA . ILE A 1 399 ? -15.509 11.191 17.149 1.00 89.25 399 ILE A CA 1
ATOM 3186 C C . ILE A 1 399 ? -14.149 11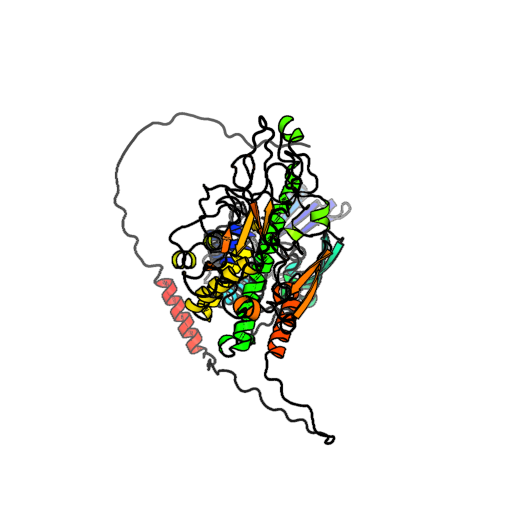.870 16.928 1.00 89.25 399 ILE A C 1
ATOM 3188 O O . ILE A 1 399 ? -13.449 11.536 15.979 1.00 89.25 399 ILE A O 1
ATOM 3192 N N . ALA A 1 400 ? -13.694 12.711 17.866 1.00 89.56 400 ALA A N 1
ATOM 3193 C CA . ALA A 1 400 ? -12.373 13.332 17.781 1.00 89.56 400 ALA A CA 1
ATOM 3194 C C . ALA A 1 400 ? -11.236 12.300 17.888 1.00 89.56 400 ALA A C 1
ATOM 3196 O O . ALA A 1 400 ? -10.154 12.513 17.339 1.00 89.56 400 ALA A O 1
ATOM 3197 N N . LEU A 1 401 ? -11.463 11.180 18.585 1.00 91.75 401 LEU A N 1
ATOM 3198 C CA . LEU A 1 401 ? -10.533 10.052 18.596 1.00 91.75 401 LEU A CA 1
ATOM 3199 C C . LEU A 1 401 ? -10.472 9.368 17.229 1.00 91.75 401 LEU A C 1
ATOM 3201 O O . LEU A 1 401 ? -9.378 9.095 16.737 1.00 91.75 401 LEU A O 1
ATOM 3205 N N . VAL A 1 402 ? -11.622 9.122 16.602 1.00 93.31 402 VAL A N 1
ATOM 3206 C CA . VAL A 1 402 ? -11.679 8.572 15.242 1.00 93.31 402 VAL A CA 1
ATOM 3207 C C . VAL A 1 402 ? -10.986 9.511 14.256 1.00 93.31 402 VAL A C 1
ATOM 3209 O O . VAL A 1 402 ? -10.153 9.053 13.480 1.00 93.31 402 VAL A O 1
ATOM 3212 N N . ASP A 1 403 ? -11.199 10.822 14.350 1.00 91.88 403 ASP A N 1
ATOM 3213 C CA . ASP A 1 403 ? -10.490 11.794 13.512 1.00 91.88 403 ASP A CA 1
ATOM 3214 C C . ASP A 1 403 ? -8.978 11.776 13.749 1.00 91.88 403 ASP A C 1
ATOM 3216 O O . ASP A 1 403 ? -8.181 11.810 12.806 1.00 91.88 403 ASP A O 1
ATOM 3220 N N . PHE A 1 404 ? -8.546 11.626 15.003 1.00 90.88 404 PHE A N 1
ATOM 3221 C CA . PHE A 1 404 ? -7.133 11.429 15.310 1.00 90.88 404 PHE A CA 1
ATOM 3222 C C . PHE A 1 404 ? -6.585 10.148 14.663 1.00 90.88 404 PHE A C 1
ATOM 3224 O O . PHE A 1 404 ? -5.449 10.145 14.190 1.00 90.88 404 PHE A O 1
ATOM 3231 N N . LEU A 1 405 ? -7.356 9.067 14.595 1.00 93.38 405 LEU A N 1
ATOM 3232 C CA . LEU A 1 405 ? -6.911 7.792 14.030 1.00 93.38 405 LEU A CA 1
ATOM 3233 C C . LEU A 1 405 ? -6.919 7.782 12.49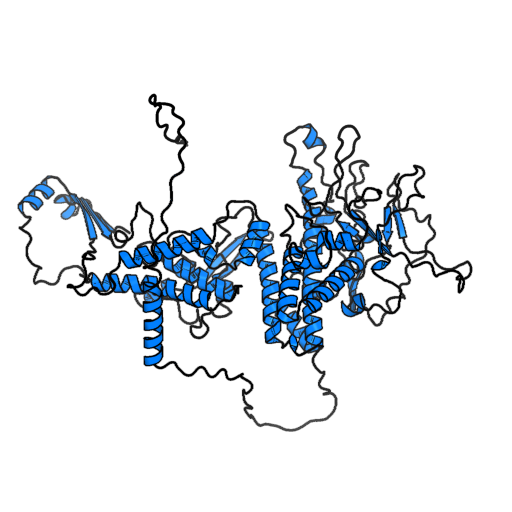1 1.00 93.38 405 LEU A C 1
ATOM 3235 O O . LEU A 1 405 ? -5.923 7.392 11.877 1.00 93.38 405 LEU A O 1
ATOM 3239 N N . PHE A 1 406 ? -8.008 8.230 11.866 1.00 94.00 406 PHE A N 1
ATOM 3240 C CA . PHE A 1 406 ? -8.303 7.978 10.452 1.00 94.00 406 PHE A CA 1
ATOM 3241 C C . PHE A 1 406 ? -8.070 9.180 9.545 1.00 94.00 406 PHE A C 1
ATOM 3243 O O . PHE A 1 406 ? -7.591 8.993 8.423 1.00 94.00 406 PHE A O 1
ATOM 3250 N N . LEU A 1 407 ? -8.366 10.399 10.010 1.00 90.75 407 LEU A N 1
ATOM 3251 C CA . LEU A 1 407 ? -8.382 11.573 9.143 1.00 90.75 407 LEU A CA 1
ATOM 3252 C C . LEU A 1 407 ? -7.001 11.778 8.485 1.00 90.75 407 LEU A C 1
ATOM 3254 O O . LEU A 1 407 ? -5.972 11.826 9.188 1.00 90.75 407 LEU A O 1
ATOM 3258 N N . PRO A 1 408 ? -6.936 11.841 7.143 1.00 87.06 408 PRO A N 1
ATOM 3259 C CA . PRO A 1 408 ? -5.675 11.955 6.428 1.00 87.06 408 PRO A CA 1
ATOM 3260 C C . PRO A 1 408 ? -5.072 13.343 6.618 1.00 87.06 408 PRO A C 1
ATOM 3262 O O . PRO A 1 408 ? -5.782 14.330 6.757 1.00 87.06 408 PRO A O 1
ATOM 3265 N N . ASP A 1 409 ? -3.748 13.433 6.596 1.00 81.19 409 ASP A N 1
ATOM 3266 C CA . ASP A 1 409 ? -3.061 14.722 6.674 1.00 81.19 409 ASP A CA 1
ATOM 3267 C C . ASP A 1 409 ? -3.277 15.513 5.360 1.00 81.19 409 ASP A C 1
ATOM 3269 O O . ASP A 1 409 ? -3.122 14.945 4.278 1.00 81.19 409 ASP A O 1
ATOM 3273 N N . GLY A 1 410 ? -3.620 16.809 5.427 1.00 80.69 410 GLY A N 1
ATOM 3274 C CA . GLY A 1 410 ? -3.771 17.686 4.249 1.00 80.69 410 GLY A CA 1
ATOM 3275 C C . GLY A 1 410 ? -5.164 18.309 4.084 1.00 80.69 410 GLY A C 1
ATOM 3276 O O . GLY A 1 410 ? -5.847 18.543 5.076 1.00 80.69 410 GLY A O 1
ATOM 3277 N N . HIS A 1 411 ? -5.571 18.575 2.830 1.00 82.12 411 HIS A N 1
ATOM 3278 C CA . HIS A 1 411 ? -6.815 19.294 2.472 1.00 82.12 411 HIS A CA 1
ATOM 3279 C C . HIS A 1 411 ? -8.061 18.718 3.144 1.00 82.12 411 HIS A C 1
ATOM 3281 O O . HIS A 1 411 ? -8.835 19.448 3.754 1.00 82.12 411 HIS A O 1
ATOM 3287 N N . PHE A 1 412 ? -8.232 17.395 3.099 1.00 82.62 412 PHE A N 1
ATOM 3288 C CA . PHE A 1 412 ? -9.387 16.773 3.735 1.00 82.62 412 PHE A CA 1
ATOM 3289 C C . PHE A 1 412 ? -9.395 16.976 5.253 1.00 82.62 412 PHE A C 1
ATOM 3291 O O . PHE A 1 412 ? -10.474 17.138 5.798 1.00 82.62 412 PHE A O 1
ATOM 3298 N N . ALA A 1 413 ? -8.246 17.042 5.944 1.00 82.56 413 ALA A N 1
ATOM 3299 C CA . ALA A 1 413 ? -8.249 17.284 7.389 1.00 82.56 413 ALA A CA 1
ATOM 3300 C C . ALA A 1 413 ? -8.793 18.664 7.763 1.00 82.56 413 ALA A C 1
ATOM 3302 O O . ALA A 1 413 ? -9.573 18.767 8.709 1.00 82.56 413 ALA A O 1
ATOM 3303 N N . SER A 1 414 ? -8.426 19.702 7.003 1.00 83.50 414 SER A N 1
ATOM 3304 C CA . SER A 1 414 ? -8.906 21.071 7.245 1.00 83.50 414 SER A CA 1
ATOM 3305 C C . SER A 1 414 ? -10.420 21.232 7.090 1.00 83.50 414 SER A C 1
ATOM 3307 O O . SER A 1 414 ? -10.962 22.231 7.540 1.00 83.50 414 SER A O 1
ATOM 3309 N N . LEU A 1 415 ? -11.114 20.261 6.489 1.00 84.00 415 LEU A N 1
ATOM 3310 C CA . LEU A 1 415 ? -12.575 20.285 6.364 1.00 84.00 415 LEU A CA 1
ATOM 3311 C C . LEU A 1 415 ? -13.301 19.807 7.630 1.00 84.00 415 LEU A C 1
ATOM 3313 O O . LEU A 1 415 ? -14.491 20.071 7.769 1.00 84.00 415 LEU A O 1
ATOM 3317 N N . PHE A 1 416 ? -12.618 19.092 8.532 1.00 84.06 416 PHE A N 1
ATOM 3318 C CA . PHE A 1 416 ? -13.233 18.520 9.740 1.00 84.06 416 PHE A CA 1
ATOM 3319 C C . PHE A 1 416 ? -12.693 19.132 11.030 1.00 84.06 416 PHE A C 1
ATOM 3321 O O . PHE A 1 416 ? -13.395 19.149 12.038 1.00 84.06 416 PHE A O 1
ATOM 3328 N N . THR A 1 417 ? -11.440 19.595 11.043 1.00 79.56 417 THR A N 1
ATOM 3329 C CA . THR A 1 417 ? -10.807 20.080 12.271 1.00 79.56 417 THR A CA 1
ATOM 3330 C C . THR A 1 417 ? -9.669 21.057 12.002 1.00 79.56 417 THR A C 1
ATOM 3332 O O . THR A 1 417 ? -8.836 20.841 11.122 1.00 79.56 417 THR A O 1
ATOM 3335 N N . ASP A 1 418 ? -9.574 22.083 12.848 1.00 74.50 418 ASP A N 1
ATOM 3336 C CA . ASP A 1 418 ? -8.427 23.000 12.895 1.00 74.50 418 ASP A CA 1
ATOM 3337 C C . ASP A 1 418 ? -7.198 22.356 13.564 1.00 74.50 418 ASP A C 1
ATOM 3339 O O . ASP A 1 418 ? -6.081 22.878 13.516 1.00 74.50 418 ASP A O 1
ATOM 3343 N N . LYS A 1 419 ? -7.377 21.205 14.231 1.00 72.06 419 LYS A N 1
ATOM 3344 C CA . LYS A 1 419 ? -6.284 20.505 14.912 1.00 72.06 419 LYS A CA 1
ATOM 3345 C C . LYS A 1 419 ? -5.513 19.629 13.934 1.00 72.06 419 LYS A C 1
ATOM 3347 O O . LYS A 1 419 ? -5.962 18.560 13.527 1.00 72.06 419 LYS A O 1
ATOM 3352 N N . HIS A 1 420 ? -4.281 20.029 13.638 1.00 68.12 420 HIS A N 1
ATOM 3353 C CA . HIS A 1 420 ? -3.375 19.236 12.815 1.00 68.12 420 HIS A CA 1
ATOM 3354 C C . HIS A 1 420 ? -2.514 18.283 13.653 1.00 68.12 420 HIS A C 1
ATOM 3356 O O . HIS A 1 420 ? -1.604 18.693 14.376 1.00 68.12 420 HIS A O 1
ATOM 3362 N N . TYR A 1 421 ? -2.756 16.980 13.504 1.00 70.06 421 TYR A N 1
ATOM 3363 C CA . TYR A 1 421 ? -1.974 15.933 14.161 1.00 70.06 421 TYR A CA 1
ATOM 3364 C C . TYR A 1 421 ? -0.907 15.376 13.217 1.00 70.06 421 TYR A C 1
ATOM 3366 O O . TYR A 1 421 ? -1.153 14.446 12.453 1.00 70.06 421 TYR A O 1
ATOM 3374 N N . LYS A 1 422 ? 0.317 15.914 13.281 1.00 74.62 422 LYS A N 1
ATOM 3375 C CA . LYS A 1 422 ? 1.440 15.414 12.470 1.00 74.62 422 LYS A CA 1
ATOM 3376 C C . LYS A 1 422 ? 1.993 14.104 13.037 1.00 74.62 422 LYS A C 1
ATOM 3378 O O . LYS A 1 422 ? 3.001 14.106 13.741 1.00 74.62 422 LYS A O 1
ATOM 3383 N N . ARG A 1 423 ? 1.335 12.990 12.721 1.00 84.88 423 ARG A N 1
ATOM 3384 C CA . ARG A 1 423 ? 1.674 11.641 13.201 1.00 84.88 423 ARG A CA 1
ATOM 3385 C C . ARG A 1 423 ? 3.053 11.218 12.687 1.00 84.88 423 ARG A C 1
ATOM 3387 O O . ARG A 1 423 ? 3.334 11.246 11.491 1.00 84.88 423 ARG A O 1
ATOM 3394 N N . LYS A 1 424 ? 3.935 10.820 13.594 1.00 79.50 424 LYS A N 1
ATOM 3395 C CA . LYS A 1 424 ? 5.281 10.321 13.320 1.00 79.50 424 LYS A CA 1
ATOM 3396 C C . LYS A 1 424 ? 5.297 8.816 13.559 1.00 79.50 424 LYS A C 1
ATOM 3398 O O . LYS A 1 424 ? 4.887 8.339 14.607 1.00 79.50 424 LYS A O 1
ATOM 3403 N N . GLY A 1 425 ? 5.784 8.059 12.583 1.00 73.19 425 GLY A N 1
ATOM 3404 C CA . GLY A 1 425 ? 6.025 6.620 12.731 1.00 73.19 425 GLY A CA 1
ATOM 3405 C C . GLY A 1 425 ? 4.869 5.698 12.338 1.00 73.19 425 GLY A C 1
ATOM 3406 O O . GLY A 1 425 ? 5.148 4.574 11.943 1.00 73.19 425 GLY A O 1
ATOM 3407 N N . TRP A 1 426 ? 3.614 6.159 12.361 1.00 86.38 426 TRP A N 1
ATOM 3408 C CA . TRP A 1 426 ? 2.449 5.348 11.958 1.00 86.38 426 TRP A CA 1
ATOM 3409 C C . TRP A 1 426 ? 1.517 6.063 10.966 1.00 86.38 426 TRP A C 1
ATOM 3411 O O . TRP A 1 426 ? 0.428 5.581 10.657 1.00 86.38 426 TRP A O 1
ATOM 3421 N N . ALA A 1 427 ? 1.952 7.200 10.412 1.00 84.94 427 ALA A N 1
ATOM 3422 C CA . ALA A 1 427 ? 1.152 7.950 9.450 1.00 84.94 427 ALA A CA 1
ATOM 3423 C C . ALA A 1 427 ? 0.833 7.149 8.179 1.00 84.94 427 ALA A C 1
ATOM 3425 O O . ALA A 1 427 ? -0.264 7.277 7.642 1.00 84.94 427 ALA A O 1
ATOM 3426 N N . ALA A 1 428 ? 1.769 6.299 7.758 1.00 84.25 428 ALA A N 1
ATOM 3427 C CA . ALA A 1 428 ? 1.640 5.409 6.614 1.00 84.25 428 ALA A CA 1
ATOM 3428 C C . ALA A 1 428 ? 1.162 4.002 7.005 1.00 84.25 428 ALA A C 1
ATOM 3430 O O . ALA A 1 428 ? 1.530 3.023 6.364 1.00 84.25 428 ALA A O 1
ATOM 3431 N N . SER A 1 429 ? 0.378 3.877 8.079 1.00 90.94 429 SER A N 1
ATOM 3432 C CA . SER A 1 429 ? -0.294 2.607 8.366 1.00 90.94 429 SER A CA 1
ATOM 3433 C C . SER A 1 429 ? -1.253 2.266 7.212 1.00 90.94 429 SER A C 1
ATOM 3435 O O . SER A 1 429 ? -1.922 3.181 6.711 1.00 90.94 429 SER A O 1
ATOM 3437 N N . PRO A 1 430 ? -1.333 0.996 6.777 1.00 91.06 430 PRO A N 1
ATOM 3438 C CA . PRO A 1 430 ? -2.210 0.544 5.696 1.00 91.06 430 PRO A CA 1
ATOM 3439 C C . PRO A 1 430 ? -3.630 1.122 5.732 1.00 91.06 430 PRO A C 1
ATOM 3441 O O . PRO A 1 430 ? -4.095 1.643 4.716 1.00 91.06 430 PRO A O 1
ATOM 3444 N N . PHE A 1 431 ? -4.299 1.123 6.890 1.00 95.31 431 PHE A N 1
ATOM 3445 C CA . PHE A 1 431 ? -5.663 1.659 7.004 1.00 95.31 431 PHE A CA 1
ATOM 3446 C C . PHE A 1 431 ? -5.757 3.172 6.736 1.00 95.31 431 PHE A C 1
ATOM 3448 O O . PHE A 1 431 ? -6.730 3.644 6.143 1.00 95.31 431 PHE A O 1
ATOM 3455 N N . ARG A 1 432 ? -4.732 3.950 7.116 1.00 93.56 432 ARG A N 1
ATOM 3456 C CA . ARG A 1 432 ? -4.682 5.400 6.860 1.00 93.56 432 ARG A CA 1
ATOM 3457 C C . ARG A 1 432 ? -4.419 5.699 5.396 1.00 93.56 432 ARG A C 1
ATOM 3459 O O . ARG A 1 432 ? -5.049 6.591 4.831 1.00 93.56 432 ARG A O 1
ATOM 3466 N N . VAL A 1 433 ? -3.516 4.940 4.772 1.00 91.44 433 VAL A N 1
ATOM 3467 C CA . VAL A 1 433 ? -3.283 5.038 3.326 1.00 91.44 433 VAL A CA 1
ATOM 3468 C C . VAL A 1 433 ? -4.573 4.699 2.583 1.00 91.44 433 VAL A C 1
ATOM 3470 O O . VAL A 1 433 ? -4.992 5.479 1.735 1.00 91.44 433 VAL A O 1
ATOM 3473 N N . ALA A 1 434 ? -5.265 3.623 2.962 1.00 94.00 434 ALA A N 1
ATOM 3474 C CA . ALA A 1 434 ? -6.567 3.269 2.401 1.00 94.00 434 ALA A CA 1
ATOM 3475 C C . ALA A 1 434 ? -7.610 4.386 2.576 1.00 94.00 434 ALA A C 1
ATOM 3477 O O . ALA A 1 434 ? -8.263 4.755 1.603 1.00 94.00 434 ALA A O 1
ATOM 3478 N N . THR A 1 435 ? -7.711 4.980 3.770 1.00 95.81 435 THR A N 1
ATOM 3479 C CA . THR A 1 435 ? -8.636 6.093 4.054 1.00 95.81 435 THR A CA 1
ATOM 3480 C C . THR A 1 435 ? -8.357 7.289 3.145 1.00 95.81 435 THR A C 1
ATOM 3482 O O . THR A 1 435 ? -9.250 7.755 2.439 1.00 95.81 435 THR A O 1
ATOM 3485 N N . ARG A 1 436 ? -7.097 7.746 3.088 1.00 92.88 436 ARG A N 1
ATOM 3486 C CA . ARG A 1 436 ? -6.679 8.862 2.228 1.00 92.88 436 ARG A CA 1
ATOM 3487 C C . ARG A 1 436 ? -7.010 8.590 0.761 1.00 92.88 436 ARG A C 1
ATOM 3489 O O . ARG A 1 436 ? -7.592 9.436 0.089 1.00 92.88 436 ARG A O 1
ATOM 3496 N N . ARG A 1 437 ? -6.655 7.401 0.264 1.00 91.06 437 ARG A N 1
ATOM 3497 C CA . ARG A 1 437 ? -6.870 7.007 -1.135 1.00 91.06 437 ARG A CA 1
ATOM 3498 C C . ARG A 1 437 ? -8.342 6.894 -1.491 1.00 91.06 437 ARG A C 1
ATOM 3500 O O . ARG A 1 437 ? -8.711 7.313 -2.586 1.00 91.06 437 ARG A O 1
ATOM 3507 N N . ALA A 1 438 ? -9.165 6.358 -0.596 1.00 95.31 438 ALA A N 1
ATOM 3508 C CA . ALA A 1 438 ? -10.604 6.283 -0.790 1.00 95.31 438 ALA A CA 1
ATOM 3509 C C . ALA A 1 438 ? -11.204 7.691 -0.898 1.00 95.31 438 ALA A C 1
ATOM 3511 O O . ALA A 1 438 ? -11.879 7.972 -1.882 1.00 95.31 438 ALA A O 1
ATOM 3512 N N . MET A 1 439 ? -10.868 8.606 0.020 1.00 95.00 439 MET A N 1
ATOM 3513 C CA . MET A 1 439 ? -11.344 9.997 -0.035 1.00 95.00 439 MET A CA 1
ATOM 3514 C C . MET A 1 439 ? -10.891 10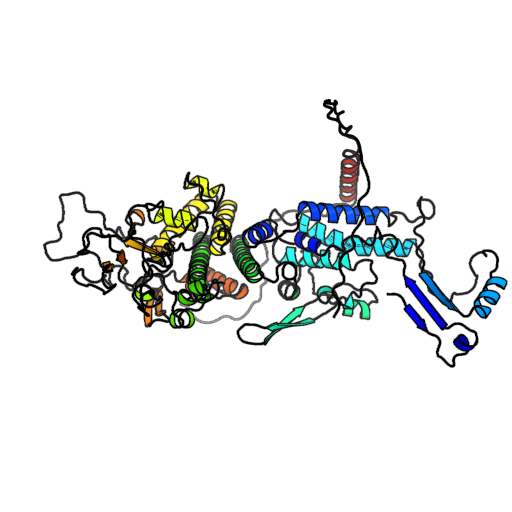.727 -1.306 1.00 95.00 439 MET A C 1
ATOM 3516 O O . MET A 1 439 ? -11.708 11.363 -1.963 1.00 95.00 439 MET A O 1
ATOM 3520 N N . GLU A 1 440 ? -9.620 10.599 -1.706 1.00 92.06 440 GLU A N 1
ATOM 3521 C CA . GLU A 1 440 ? -9.108 11.165 -2.968 1.00 92.06 440 GLU A CA 1
ATOM 3522 C C . GLU A 1 440 ? -9.844 10.601 -4.197 1.00 92.06 440 GLU A C 1
ATOM 3524 O O . GLU A 1 440 ? -10.160 11.326 -5.143 1.00 92.06 440 GLU A O 1
ATOM 3529 N N . THR A 1 441 ? -10.115 9.296 -4.200 1.00 91.69 441 THR A N 1
ATOM 3530 C CA . THR A 1 441 ? -10.772 8.606 -5.320 1.00 91.69 441 THR A CA 1
ATOM 3531 C C . THR A 1 441 ? -12.251 8.975 -5.402 1.00 91.69 441 THR A C 1
ATOM 3533 O O . THR A 1 441 ? -12.733 9.329 -6.471 1.00 91.69 441 THR A O 1
ATOM 3536 N N . ILE A 1 442 ? -12.965 8.981 -4.277 1.00 95.75 442 ILE A N 1
ATOM 3537 C CA . ILE A 1 442 ? -14.360 9.425 -4.212 1.00 95.75 442 ILE A CA 1
ATOM 3538 C C . ILE A 1 442 ? -14.453 10.910 -4.572 1.00 95.75 442 ILE A C 1
ATOM 3540 O O . ILE A 1 442 ? -15.281 11.281 -5.395 1.00 95.75 442 ILE A O 1
ATOM 3544 N N . GLY A 1 443 ? -13.572 11.749 -4.023 1.00 93.88 443 GLY A N 1
ATOM 3545 C CA . GLY A 1 443 ? -13.559 13.188 -4.283 1.00 93.88 443 GLY A CA 1
ATOM 3546 C C . GLY A 1 443 ? -13.349 13.519 -5.760 1.00 93.88 443 GLY A C 1
ATOM 3547 O O . GLY A 1 443 ? -14.042 14.375 -6.300 1.00 93.88 443 GLY A O 1
ATOM 3548 N N . SER A 1 444 ? -12.448 12.796 -6.432 1.00 91.50 444 SER A N 1
ATOM 3549 C CA . SER A 1 444 ? -12.187 12.984 -7.866 1.00 91.50 444 SER A CA 1
ATOM 3550 C C . SER A 1 444 ? -13.268 12.410 -8.788 1.00 91.50 444 SER A C 1
ATOM 3552 O O . SER A 1 444 ? -13.475 12.961 -9.865 1.00 91.50 444 SER A O 1
ATOM 3554 N N . LEU A 1 445 ? -13.955 11.331 -8.396 1.00 92.88 445 LEU A N 1
ATOM 3555 C CA . LEU A 1 445 ? -14.926 10.635 -9.256 1.00 92.88 445 LEU A CA 1
ATOM 3556 C C . LEU A 1 445 ? -16.393 11.012 -8.996 1.00 92.88 445 LEU A C 1
ATOM 3558 O O . LEU A 1 445 ? -17.202 10.990 -9.919 1.00 92.88 445 LEU A O 1
ATOM 3562 N N . LEU A 1 446 ? -16.750 11.319 -7.747 1.00 95.12 446 LEU A N 1
ATOM 3563 C CA . LEU A 1 446 ? -18.121 11.594 -7.289 1.00 95.12 446 LEU A CA 1
ATOM 3564 C C . LEU A 1 446 ? -18.272 12.970 -6.619 1.00 95.12 446 LEU A C 1
ATOM 3566 O O . LEU A 1 446 ? -19.384 13.353 -6.257 1.00 95.12 446 LEU A O 1
ATOM 3570 N N . GLY A 1 447 ? -17.174 13.712 -6.459 1.00 94.50 447 GLY A N 1
ATOM 3571 C CA . GLY A 1 447 ? -17.148 15.033 -5.841 1.00 94.50 447 GLY A CA 1
ATOM 3572 C C . GLY A 1 447 ? -16.810 15.012 -4.350 1.00 94.50 447 GLY A C 1
ATOM 3573 O O . GLY A 1 447 ? -17.017 14.032 -3.631 1.00 94.50 447 GLY A O 1
ATOM 3574 N N . GLU A 1 448 ? -16.291 16.142 -3.872 1.00 93.88 448 GLU A N 1
ATOM 3575 C CA . GLU A 1 448 ? -15.787 16.317 -2.505 1.00 93.88 448 GLU A CA 1
ATOM 3576 C C . GLU A 1 448 ? -16.857 16.070 -1.435 1.00 93.88 448 GLU A C 1
ATOM 3578 O O . GLU A 1 448 ? -16.584 15.420 -0.428 1.00 93.88 448 GLU A O 1
ATOM 3583 N N . ARG A 1 449 ? -18.104 16.491 -1.686 1.00 93.81 449 ARG A N 1
ATOM 3584 C CA . ARG A 1 449 ? -19.216 16.260 -0.756 1.00 93.81 449 ARG A CA 1
ATOM 3585 C C . ARG A 1 449 ? -19.445 14.772 -0.481 1.00 93.81 449 ARG A C 1
ATOM 3587 O O . ARG A 1 449 ? -19.606 14.389 0.672 1.00 93.81 449 ARG A O 1
ATOM 3594 N N . MET A 1 450 ? -19.388 13.936 -1.519 1.00 95.44 450 MET A N 1
ATOM 3595 C CA . MET A 1 450 ? -19.539 12.486 -1.375 1.00 95.44 450 MET A CA 1
ATOM 3596 C C . MET A 1 450 ? -18.381 11.875 -0.577 1.00 95.44 450 MET A C 1
ATOM 3598 O O . MET A 1 450 ? -18.592 10.939 0.187 1.00 95.44 450 MET A O 1
ATOM 3602 N N . ALA A 1 451 ? -17.164 12.409 -0.720 1.00 95.88 451 ALA A N 1
ATOM 3603 C CA . ALA A 1 451 ? -16.014 11.963 0.065 1.00 95.88 451 ALA A CA 1
ATOM 3604 C C . ALA A 1 451 ? -16.167 12.313 1.555 1.00 95.88 451 ALA A C 1
ATOM 3606 O O . ALA A 1 451 ? -15.823 11.498 2.411 1.00 95.88 451 ALA A O 1
ATOM 3607 N N . ILE A 1 452 ? -16.720 13.494 1.859 1.00 94.62 452 ILE A N 1
ATOM 3608 C CA . ILE A 1 452 ? -17.035 13.921 3.230 1.00 94.62 452 ILE A CA 1
ATOM 3609 C C . ILE A 1 452 ? -18.117 13.026 3.839 1.00 94.62 452 ILE A C 1
ATOM 3611 O O . ILE A 1 452 ? -17.940 12.513 4.943 1.00 94.62 452 ILE A O 1
ATOM 3615 N N . ASP A 1 453 ? -19.221 12.808 3.121 1.00 93.81 453 ASP A N 1
ATOM 3616 C CA . ASP A 1 453 ? -20.327 11.973 3.600 1.00 93.81 453 ASP A CA 1
ATOM 3617 C C . ASP A 1 453 ? -19.870 10.518 3.815 1.00 93.81 453 ASP A C 1
ATOM 3619 O O . ASP A 1 453 ? -20.153 9.931 4.859 1.00 93.81 453 ASP A O 1
ATOM 3623 N N . TRP A 1 454 ? -19.059 9.973 2.901 1.00 96.38 454 TRP A N 1
ATOM 3624 C CA . TRP A 1 454 ? -18.449 8.651 3.057 1.00 96.38 454 TRP A CA 1
ATOM 3625 C C . TRP A 1 454 ? -17.535 8.556 4.287 1.00 96.38 454 TRP A C 1
ATOM 3627 O O . TRP A 1 454 ? -17.583 7.559 5.007 1.00 96.38 454 TRP A O 1
ATOM 3637 N N . TYR A 1 455 ? -16.718 9.578 4.563 1.00 95.94 455 TYR A N 1
ATOM 3638 C CA . TYR A 1 455 ? -15.860 9.580 5.751 1.00 95.94 455 TYR A CA 1
ATOM 3639 C C . TYR A 1 455 ? -16.680 9.654 7.047 1.00 95.94 455 TYR A C 1
ATOM 3641 O O . TYR A 1 455 ? -16.374 8.949 8.008 1.00 95.94 455 TYR A O 1
ATOM 3649 N N . ASN A 1 456 ? -17.758 10.441 7.070 1.00 92.75 456 ASN A N 1
ATOM 3650 C CA . ASN A 1 456 ? -18.682 10.464 8.205 1.00 92.75 456 ASN A CA 1
ATOM 3651 C C . ASN A 1 456 ? -19.298 9.080 8.454 1.00 92.75 456 ASN A C 1
ATOM 3653 O O . ASN A 1 456 ? -19.396 8.642 9.601 1.00 92.75 456 ASN A O 1
ATOM 3657 N N . ASP A 1 457 ? -19.673 8.365 7.393 1.00 93.12 457 ASP A N 1
ATOM 3658 C CA . ASP A 1 457 ? -20.186 6.999 7.502 1.00 93.12 457 ASP A CA 1
ATOM 3659 C C . ASP A 1 457 ? -19.115 6.012 7.979 1.00 93.12 457 ASP A C 1
ATOM 3661 O O . ASP A 1 457 ? -19.402 5.175 8.837 1.00 93.12 457 ASP A O 1
ATOM 3665 N N . LEU A 1 458 ? -17.868 6.146 7.516 1.00 95.69 458 LEU A N 1
ATOM 3666 C CA . LEU A 1 458 ? -16.734 5.387 8.048 1.00 95.69 458 LEU A CA 1
ATOM 3667 C C . LEU A 1 458 ? -16.578 5.624 9.556 1.00 95.69 458 LEU A C 1
ATOM 3669 O O . LEU A 1 458 ? -16.484 4.662 10.317 1.00 95.69 458 LEU A O 1
ATOM 3673 N N . ALA A 1 459 ? -16.589 6.882 10.002 1.00 92.69 459 ALA A N 1
ATOM 3674 C CA . ALA A 1 459 ? -16.393 7.221 11.405 1.00 92.69 459 ALA A CA 1
ATOM 3675 C C . ALA A 1 459 ? -17.503 6.651 12.303 1.00 92.69 459 ALA A C 1
ATOM 3677 O O . ALA A 1 459 ? -17.228 6.056 13.349 1.00 92.69 459 ALA A O 1
ATOM 3678 N N . ARG A 1 460 ? -18.760 6.751 11.852 1.00 89.75 460 ARG A N 1
ATOM 3679 C CA . ARG A 1 460 ? -19.908 6.127 12.525 1.00 89.75 460 ARG A CA 1
ATOM 3680 C C . ARG A 1 460 ? -19.785 4.609 12.558 1.00 89.75 460 ARG A C 1
ATOM 3682 O O . ARG A 1 460 ? -20.063 4.001 13.590 1.00 89.75 460 ARG A O 1
ATOM 3689 N N . MET A 1 461 ? -19.357 3.993 11.457 1.00 90.81 461 MET A N 1
ATOM 3690 C CA . MET A 1 461 ? -19.192 2.544 11.393 1.00 90.81 461 MET A CA 1
ATOM 3691 C C . MET A 1 461 ? -18.105 2.056 12.351 1.00 90.81 461 MET A C 1
ATOM 3693 O O . MET A 1 461 ? -18.315 1.065 13.048 1.00 90.81 461 MET A O 1
ATOM 3697 N N . VAL A 1 462 ? -16.967 2.752 12.435 1.00 93.69 462 VAL A N 1
ATOM 3698 C CA . VAL A 1 462 ? -15.875 2.403 13.359 1.00 93.69 462 VAL A CA 1
ATOM 3699 C C . VAL A 1 462 ? -16.389 2.339 14.795 1.00 93.69 462 VAL A C 1
ATOM 3701 O O . VAL A 1 462 ? -16.164 1.330 15.462 1.00 93.69 462 VAL A O 1
ATOM 3704 N N . LEU A 1 463 ? -17.135 3.355 15.237 1.00 89.56 463 LEU A N 1
ATOM 3705 C CA . LEU A 1 463 ? -17.675 3.427 16.598 1.00 89.56 463 LEU A CA 1
ATOM 3706 C C . LEU A 1 463 ? -18.783 2.396 16.871 1.00 89.56 463 LEU A C 1
ATOM 3708 O O . LEU A 1 463 ? -18.922 1.919 17.993 1.00 89.56 463 LEU A O 1
ATOM 3712 N N . ARG A 1 464 ? -19.556 2.004 15.849 1.00 85.88 464 ARG A N 1
ATOM 3713 C CA . ARG A 1 464 ? -20.593 0.962 15.977 1.00 85.88 464 ARG A CA 1
ATOM 3714 C C . ARG A 1 464 ? -20.030 -0.461 16.005 1.00 85.88 464 ARG A C 1
ATOM 3716 O O . ARG A 1 464 ? -20.669 -1.347 16.564 1.00 85.88 464 ARG A O 1
ATOM 3723 N N . THR A 1 465 ? -18.863 -0.681 15.403 1.00 87.81 465 THR A N 1
ATOM 3724 C CA . THR A 1 465 ? -18.294 -2.024 15.175 1.00 87.81 465 THR A CA 1
ATOM 3725 C C . THR A 1 465 ? -17.100 -2.349 16.076 1.00 87.81 465 THR A C 1
ATOM 3727 O O . THR A 1 465 ? -16.714 -3.514 16.174 1.00 87.81 465 THR A O 1
ATOM 3730 N N . ASN A 1 466 ? -16.531 -1.345 16.758 1.00 91.81 466 ASN A N 1
ATOM 3731 C CA . ASN A 1 466 ? -15.402 -1.481 17.681 1.00 91.81 466 ASN A CA 1
ATOM 3732 C C . ASN A 1 466 ? -15.691 -0.663 18.952 1.00 91.81 466 ASN A C 1
ATOM 3734 O O . ASN A 1 466 ? -15.702 0.567 18.915 1.00 91.81 466 ASN A O 1
ATOM 3738 N N . TRP A 1 467 ? -15.931 -1.344 20.073 1.00 90.62 467 TRP A N 1
ATOM 3739 C CA . TRP A 1 467 ? -16.264 -0.707 21.357 1.00 90.62 467 TRP A CA 1
ATOM 3740 C C . TRP A 1 467 ? -15.045 -0.464 22.243 1.00 90.62 467 TRP A C 1
ATOM 3742 O O . TRP A 1 467 ? -15.121 0.287 23.209 1.00 90.62 467 TRP A O 1
ATOM 3752 N N . ILE A 1 468 ? -13.907 -1.068 21.918 1.00 92.38 468 ILE A N 1
ATOM 3753 C CA . ILE A 1 468 ? -12.610 -0.729 22.489 1.00 92.38 468 ILE A CA 1
ATOM 3754 C C . ILE A 1 468 ? -11.741 -0.191 21.358 1.00 92.38 468 ILE A C 1
ATOM 3756 O O . ILE A 1 468 ? -11.564 -0.836 20.328 1.00 92.38 468 ILE A O 1
ATOM 3760 N N . LEU A 1 469 ? -11.202 1.009 21.539 1.00 94.88 469 LEU A N 1
ATOM 3761 C CA . LEU A 1 469 ? -10.333 1.662 20.566 1.00 94.88 469 LEU A CA 1
ATOM 3762 C C . LEU A 1 469 ? -8.940 1.886 21.159 1.00 94.88 469 LEU A C 1
ATOM 3764 O O . LEU A 1 469 ? -8.805 2.076 22.372 1.00 94.88 469 LEU A O 1
ATOM 3768 N N . PRO A 1 470 ? -7.883 1.871 20.330 1.00 95.00 470 PRO A N 1
ATOM 3769 C CA . PRO A 1 470 ? -6.550 2.223 20.795 1.00 95.00 470 PRO A CA 1
ATOM 3770 C C . PRO A 1 470 ? -6.520 3.689 21.231 1.00 95.00 470 PRO A C 1
ATOM 3772 O O . PRO A 1 470 ? -7.172 4.534 20.617 1.00 95.00 470 PRO A O 1
ATOM 3775 N N . TRP A 1 471 ? -5.735 4.005 22.260 1.00 92.19 471 TRP A N 1
ATOM 3776 C CA . TRP A 1 471 ? -5.470 5.387 22.646 1.00 92.19 471 TRP A CA 1
ATOM 3777 C C . TRP A 1 471 ? -4.187 5.878 21.962 1.00 92.19 471 TRP A C 1
ATOM 3779 O O . TRP A 1 471 ? -3.092 5.494 22.384 1.00 92.19 471 TRP A O 1
ATOM 3789 N N . PRO A 1 472 ? -4.266 6.691 20.896 1.00 92.19 472 PRO A N 1
ATOM 3790 C CA . PRO A 1 472 ? -3.112 7.008 20.074 1.00 92.19 472 PRO A CA 1
ATOM 3791 C C . PRO A 1 472 ? -2.294 8.170 20.643 1.00 92.19 472 PRO A C 1
ATOM 3793 O O . PRO A 1 472 ? -2.733 8.951 21.489 1.00 92.19 472 PRO A O 1
ATOM 3796 N N . SER A 1 473 ? -1.085 8.322 20.114 1.00 88.31 473 SER A N 1
ATOM 3797 C CA . SER A 1 473 ? -0.259 9.512 20.289 1.00 88.31 473 SER A CA 1
ATOM 3798 C C . SER A 1 473 ? 0.301 9.974 18.946 1.00 88.31 473 SER A C 1
ATOM 3800 O O . SER A 1 473 ? 0.200 9.296 17.922 1.00 88.31 473 SER A O 1
ATOM 3802 N N . VAL A 1 474 ? 0.969 11.128 18.943 1.00 86.62 474 VAL A N 1
ATOM 3803 C CA . VAL A 1 474 ? 1.699 11.592 17.757 1.00 86.62 474 VAL A CA 1
ATOM 3804 C C . VAL A 1 474 ? 2.734 10.557 17.302 1.00 86.62 474 VAL A C 1
ATOM 3806 O O . VAL A 1 474 ? 2.951 10.430 16.105 1.00 86.62 474 VAL A O 1
ATOM 3809 N N . ASN A 1 475 ? 3.338 9.792 18.214 1.00 86.38 475 ASN A N 1
ATOM 3810 C CA . ASN A 1 475 ? 4.453 8.893 17.902 1.00 86.38 475 ASN A CA 1
ATOM 3811 C C . ASN A 1 475 ? 4.056 7.409 17.800 1.00 86.38 475 ASN A C 1
ATOM 3813 O O . ASN A 1 475 ? 4.868 6.597 17.360 1.00 86.38 475 ASN A O 1
ATOM 3817 N N . SER A 1 476 ? 2.844 7.037 18.218 1.00 88.62 476 SER A N 1
ATOM 3818 C CA . SER A 1 476 ? 2.409 5.639 18.280 1.00 88.62 476 SER A CA 1
ATOM 3819 C C . SER A 1 476 ? 0.913 5.480 18.015 1.00 88.62 476 SER A C 1
ATOM 3821 O O . SER A 1 476 ? 0.110 6.287 18.481 1.00 88.62 476 SER A O 1
ATOM 3823 N N . LEU A 1 477 ? 0.545 4.418 17.289 1.00 92.00 477 LEU A N 1
ATOM 3824 C CA . LEU A 1 477 ? -0.857 4.060 17.045 1.00 92.00 477 LEU A CA 1
ATOM 3825 C C . LEU A 1 477 ? -1.563 3.663 18.350 1.00 92.00 477 LEU A C 1
ATOM 3827 O O . LEU A 1 477 ? -2.700 4.058 18.574 1.00 92.00 477 LEU A O 1
ATOM 3831 N N . ILE A 1 478 ? -0.860 2.937 19.225 1.00 91.88 478 ILE A N 1
ATOM 3832 C CA . ILE A 1 478 ? -1.294 2.634 20.591 1.00 91.88 478 ILE A CA 1
ATOM 3833 C C . ILE A 1 478 ? -0.252 3.221 21.541 1.00 91.88 478 ILE A C 1
ATOM 3835 O O . ILE A 1 478 ? 0.941 2.920 21.446 1.00 91.88 478 ILE A O 1
ATOM 3839 N N . ASN A 1 479 ? -0.665 4.144 22.403 1.00 89.31 479 ASN A N 1
ATOM 3840 C CA . ASN A 1 479 ? 0.202 4.719 23.419 1.00 89.31 479 ASN A CA 1
ATOM 3841 C C . ASN A 1 479 ? 0.393 3.739 24.580 1.00 89.31 479 ASN A C 1
ATOM 3843 O O . ASN A 1 479 ? -0.316 2.741 24.696 1.00 89.31 479 ASN A O 1
ATOM 3847 N N . THR A 1 480 ? 1.363 4.022 25.440 1.00 86.69 480 THR A N 1
ATOM 3848 C CA . THR A 1 480 ? 1.630 3.202 26.618 1.00 86.69 480 THR A CA 1
ATOM 3849 C C . THR A 1 480 ? 1.657 4.028 27.886 1.00 86.69 480 THR A C 1
ATOM 3851 O O . THR A 1 480 ? 2.116 5.171 27.860 1.00 86.69 480 THR A O 1
ATOM 3854 N N . THR A 1 481 ? 1.233 3.428 28.997 1.00 83.44 481 THR A N 1
ATOM 3855 C CA . THR A 1 481 ? 1.389 4.013 30.331 1.00 83.44 481 THR A CA 1
ATOM 3856 C C . THR A 1 481 ? 2.867 4.252 30.642 1.00 83.44 481 THR A C 1
ATOM 3858 O O . THR A 1 481 ? 3.764 3.657 30.029 1.00 83.44 481 THR A O 1
ATOM 3861 N N . LYS A 1 482 ? 3.127 5.153 31.595 1.00 78.12 482 LYS A N 1
ATOM 3862 C CA . LYS A 1 482 ? 4.478 5.355 32.122 1.00 78.12 482 LYS A CA 1
ATOM 3863 C C . LYS A 1 482 ? 4.950 4.085 32.837 1.00 78.12 482 LYS A C 1
ATOM 3865 O O . LYS A 1 482 ? 4.141 3.284 33.293 1.00 78.12 482 LYS A O 1
ATOM 3870 N N . GLN A 1 483 ? 6.265 3.909 32.896 1.00 72.94 483 GLN A N 1
ATOM 3871 C CA . GLN A 1 483 ? 6.904 2.823 33.627 1.00 72.94 483 GLN A CA 1
ATOM 3872 C C . GLN A 1 483 ? 7.704 3.422 34.781 1.00 72.94 483 GLN A C 1
ATOM 3874 O O . GLN A 1 483 ? 8.610 4.222 34.543 1.00 72.94 483 GLN A O 1
ATOM 3879 N N . HIS A 1 484 ? 7.401 3.006 36.008 1.00 67.56 484 HIS A N 1
ATOM 3880 C CA . HIS A 1 484 ? 8.108 3.425 37.215 1.00 67.56 484 HIS A CA 1
ATOM 3881 C C . HIS A 1 484 ? 8.561 2.187 37.990 1.00 67.56 484 HIS A C 1
ATOM 3883 O O . HIS A 1 484 ? 7.823 1.594 38.770 1.00 67.56 484 HIS A O 1
ATOM 3889 N N . ALA A 1 485 ? 9.821 1.795 37.778 1.00 58.72 485 ALA A N 1
ATOM 3890 C CA . ALA A 1 485 ? 10.383 0.575 38.361 1.00 58.72 485 ALA A CA 1
ATOM 3891 C C . ALA A 1 485 ? 10.453 0.593 39.901 1.00 58.72 485 ALA A C 1
ATOM 3893 O O . ALA A 1 485 ? 10.485 -0.470 40.510 1.00 58.72 485 ALA A O 1
ATOM 3894 N N . ALA A 1 486 ? 10.502 1.774 40.526 1.00 57.88 486 ALA A N 1
ATOM 3895 C CA . ALA A 1 486 ? 10.495 1.917 41.985 1.00 57.88 486 ALA A CA 1
ATOM 3896 C C . ALA A 1 486 ? 9.099 1.700 42.601 1.00 57.88 486 ALA A C 1
ATOM 3898 O O . ALA A 1 486 ? 9.005 1.306 43.757 1.00 57.88 486 ALA A O 1
ATOM 3899 N N . GLU A 1 487 ? 8.037 1.914 41.820 1.00 60.72 487 GLU A N 1
ATOM 3900 C CA . GLU A 1 487 ? 6.634 1.850 42.256 1.00 60.72 487 GLU A CA 1
ATOM 3901 C C . GLU A 1 487 ? 5.924 0.585 41.738 1.00 60.72 487 GLU A C 1
ATOM 3903 O O . GLU A 1 487 ? 4.709 0.455 41.840 1.00 60.72 487 GLU A O 1
ATOM 3908 N N . ASN A 1 488 ? 6.684 -0.365 41.175 1.00 63.94 488 ASN A N 1
ATOM 3909 C CA . ASN A 1 488 ? 6.178 -1.586 40.535 1.00 63.94 488 ASN A CA 1
ATOM 3910 C C . ASN A 1 488 ? 5.175 -1.322 39.385 1.00 63.94 488 ASN A C 1
ATOM 3912 O O . ASN A 1 488 ? 4.360 -2.181 39.043 1.00 63.94 488 ASN A O 1
ATOM 3916 N N . GLU A 1 489 ? 5.251 -0.147 38.750 1.00 67.88 489 GLU A N 1
ATOM 3917 C CA . GLU A 1 489 ? 4.412 0.204 37.605 1.00 67.88 489 GLU A CA 1
ATOM 3918 C C . GLU A 1 489 ? 5.068 -0.245 36.298 1.00 67.88 489 GLU A C 1
ATOM 3920 O O . GLU A 1 489 ? 6.103 0.280 35.866 1.00 67.88 489 GLU A O 1
ATOM 3925 N N . TYR A 1 490 ? 4.439 -1.213 35.636 1.00 73.31 490 TYR A N 1
ATOM 3926 C CA . TYR A 1 490 ? 4.863 -1.684 34.324 1.00 73.31 490 TYR A CA 1
ATOM 3927 C C . TYR A 1 490 ? 4.169 -0.901 33.214 1.00 73.31 490 TYR A C 1
ATOM 3929 O O . TYR A 1 490 ? 2.985 -0.575 33.292 1.00 73.31 490 TYR A O 1
ATOM 3937 N N . ARG A 1 491 ? 4.909 -0.676 32.126 1.00 81.00 491 ARG A N 1
ATOM 3938 C CA . ARG A 1 491 ? 4.377 -0.147 30.867 1.00 81.00 491 ARG A CA 1
ATOM 3939 C C . ARG A 1 491 ? 3.187 -0.998 30.418 1.00 81.00 491 ARG A C 1
ATOM 3941 O O . ARG A 1 491 ? 3.339 -2.208 30.373 1.00 81.00 491 ARG A O 1
ATOM 3948 N N . ARG A 1 492 ? 2.043 -0.412 30.070 1.00 84.75 492 ARG A N 1
ATOM 3949 C CA . ARG A 1 492 ? 0.860 -1.110 29.533 1.00 84.75 492 ARG A CA 1
ATOM 3950 C C . ARG A 1 492 ? 0.313 -0.400 28.300 1.00 84.75 492 ARG A C 1
ATOM 3952 O O . ARG A 1 492 ? 0.416 0.823 28.224 1.00 84.75 492 ARG A O 1
ATOM 3959 N N . LEU A 1 493 ? -0.254 -1.125 27.340 1.00 89.31 493 LEU A N 1
ATOM 3960 C CA . LEU A 1 493 ? -0.948 -0.539 26.190 1.00 89.31 493 LEU A CA 1
ATOM 3961 C C . LEU A 1 493 ? -2.190 0.218 26.660 1.00 89.31 493 LEU A C 1
ATOM 3963 O O . LEU A 1 493 ? -2.986 -0.307 27.433 1.00 89.31 493 LEU A O 1
ATOM 3967 N N . MET A 1 494 ? -2.367 1.439 26.167 1.00 90.25 494 MET A N 1
ATOM 3968 C CA . MET A 1 494 ? -3.491 2.298 26.516 1.00 90.25 494 MET A CA 1
ATOM 3969 C C . MET A 1 494 ? -4.623 2.147 25.503 1.00 90.25 494 MET A C 1
ATOM 3971 O O . MET A 1 494 ? -4.438 2.355 24.301 1.00 90.25 494 MET A O 1
ATOM 3975 N N . TRP A 1 495 ? -5.808 1.843 26.014 1.00 92.00 495 TRP A N 1
ATOM 3976 C CA . TRP A 1 495 ? -7.038 1.675 25.250 1.00 92.00 495 TRP A CA 1
ATOM 3977 C C . TRP A 1 495 ? -8.131 2.564 25.829 1.00 92.00 495 TRP A C 1
ATOM 3979 O O . TRP A 1 495 ? -7.996 3.096 26.929 1.00 92.00 495 TRP A O 1
ATOM 3989 N N . VAL A 1 496 ? -9.229 2.731 25.110 1.00 91.06 496 VAL A N 1
ATOM 3990 C CA . VAL A 1 496 ? -10.410 3.420 25.623 1.00 91.06 496 VAL A CA 1
ATOM 3991 C C . VAL A 1 496 ? -11.658 2.655 25.236 1.00 91.06 496 VAL A C 1
ATOM 3993 O O . VAL A 1 496 ? -11.746 2.104 24.139 1.00 91.06 496 VAL A O 1
ATOM 3996 N N . SER A 1 497 ? -12.615 2.612 26.149 1.00 89.06 497 SER A N 1
ATOM 3997 C CA . SER A 1 497 ? -13.929 2.048 25.903 1.00 89.06 497 SER A CA 1
ATOM 3998 C C . SER A 1 497 ? -14.877 3.117 25.375 1.00 89.06 497 SER A C 1
ATOM 4000 O O . SER A 1 497 ? -14.889 4.257 25.847 1.00 89.06 497 SER A O 1
ATOM 4002 N N . ILE A 1 498 ? -15.672 2.735 24.388 1.00 87.19 498 ILE A N 1
ATOM 4003 C CA . ILE A 1 498 ? -16.758 3.527 23.832 1.00 87.19 498 ILE A CA 1
ATOM 4004 C C . ILE A 1 498 ? -18.054 2.956 24.385 1.00 87.19 498 ILE A C 1
ATOM 4006 O O . ILE A 1 498 ? -18.293 1.754 24.278 1.00 87.19 498 ILE A O 1
ATOM 4010 N N . VAL A 1 499 ? -18.865 3.821 24.983 1.00 79.75 499 VAL A N 1
ATOM 4011 C CA . VAL A 1 499 ? -20.161 3.460 25.557 1.00 79.75 499 VAL A CA 1
ATOM 4012 C C . VAL A 1 499 ? -21.243 4.385 25.036 1.00 79.75 499 VAL A C 1
ATOM 4014 O O . VAL A 1 499 ? -20.987 5.547 24.728 1.00 79.75 499 VAL A O 1
ATOM 4017 N N . TYR A 1 500 ? -22.454 3.872 24.919 1.00 74.75 500 TYR A N 1
ATOM 4018 C CA . TYR A 1 500 ? -23.618 4.624 24.501 1.00 74.75 500 TYR A CA 1
ATOM 4019 C C . TYR A 1 500 ? -24.364 5.177 25.719 1.00 74.75 500 TYR A C 1
ATOM 4021 O O . TYR A 1 500 ? -24.688 4.438 26.649 1.00 74.75 500 TYR A O 1
ATOM 4029 N N . ARG A 1 501 ? -24.678 6.477 25.706 1.00 66.88 501 ARG A N 1
ATOM 4030 C CA . ARG A 1 501 ? -25.509 7.125 26.726 1.00 66.88 501 ARG A CA 1
ATOM 4031 C C . ARG A 1 501 ? -26.812 7.610 26.101 1.00 66.88 501 ARG A C 1
ATOM 4033 O O . ARG A 1 501 ? -26.796 8.504 25.269 1.00 66.88 501 ARG A O 1
ATOM 4040 N N . GLU A 1 502 ? -27.954 7.072 26.517 1.00 55.62 502 GLU A N 1
ATOM 4041 C CA . GLU A 1 502 ? -29.240 7.583 26.026 1.00 55.62 502 GLU A CA 1
ATOM 4042 C C . GLU A 1 502 ? -29.473 9.035 26.484 1.00 55.62 502 GLU A C 1
ATOM 4044 O O . GLU A 1 502 ? -29.170 9.371 27.635 1.00 55.62 502 GLU A O 1
ATOM 4049 N N . PRO A 1 503 ? -29.990 9.913 25.605 1.00 51.84 503 PRO A N 1
ATOM 4050 C CA . PRO A 1 503 ? -30.327 11.272 25.981 1.00 51.84 503 PRO A CA 1
ATOM 4051 C C . PRO A 1 503 ? -31.452 11.234 27.014 1.00 51.84 503 PRO A C 1
ATOM 4053 O O . PRO A 1 503 ? -32.523 10.681 26.770 1.00 51.84 503 PRO A O 1
ATOM 4056 N N . VAL A 1 504 ? -31.202 11.835 28.178 1.00 47.84 504 VAL A N 1
ATOM 4057 C CA . VAL A 1 504 ? -32.230 12.046 29.200 1.00 47.84 504 VAL A CA 1
ATOM 4058 C C . VAL A 1 504 ? -33.347 12.862 28.551 1.00 47.84 504 VAL A C 1
ATOM 4060 O O . VAL A 1 504 ? -33.101 13.976 28.086 1.00 47.84 504 VAL A O 1
ATOM 4063 N N . ALA A 1 505 ? -34.554 12.299 28.467 1.00 44.31 505 ALA A N 1
ATOM 4064 C CA . ALA A 1 505 ? -35.695 13.010 27.908 1.00 44.31 505 ALA A CA 1
ATOM 4065 C C . ALA A 1 505 ? -35.881 14.351 28.650 1.00 44.31 505 ALA A C 1
ATOM 4067 O O . ALA A 1 505 ? -35.780 14.372 29.883 1.00 44.31 505 ALA A O 1
ATOM 4068 N N . PRO A 1 506 ? -36.152 15.468 27.945 1.00 35.50 506 PRO A N 1
ATOM 4069 C CA . PRO A 1 506 ? -36.499 16.724 28.590 1.00 35.50 506 PRO A CA 1
ATOM 4070 C C . PRO A 1 506 ? -37.718 16.477 29.477 1.00 35.50 506 PRO A C 1
ATOM 4072 O O . PRO A 1 506 ? -38.765 16.048 29.000 1.00 35.50 506 PRO A O 1
ATOM 4075 N N . SER A 1 507 ? -37.525 16.680 30.775 1.00 42.72 507 SER A N 1
ATOM 4076 C CA . SER A 1 507 ? -38.523 16.708 31.844 1.00 42.72 507 SER A CA 1
ATOM 4077 C C . SER A 1 507 ? -39.984 16.803 31.372 1.00 42.72 507 SER A C 1
ATOM 4079 O O . SER A 1 507 ? -40.395 17.845 30.864 1.00 42.72 507 SER A O 1
ATOM 4081 N N . GLY A 1 508 ? -40.784 15.759 31.624 1.00 42.25 508 GLY A N 1
ATOM 4082 C CA . GLY A 1 508 ? -42.236 15.927 31.771 1.00 42.25 508 GLY A CA 1
ATOM 4083 C C . GLY A 1 508 ? -43.152 14.821 31.253 1.00 42.25 508 GLY A C 1
ATOM 4084 O O . GLY A 1 508 ? -44.266 14.714 31.755 1.00 42.25 508 GLY A O 1
ATOM 4085 N N . LEU A 1 509 ? -42.747 13.975 30.304 1.00 37.44 509 LEU A N 1
ATOM 4086 C CA . LEU A 1 509 ? -43.650 12.960 29.742 1.00 37.44 509 LEU A CA 1
ATOM 4087 C C . LEU A 1 509 ? -42.932 11.615 29.600 1.00 37.44 509 LEU A C 1
ATOM 4089 O O . LEU A 1 509 ? -41.965 11.497 28.859 1.00 37.44 509 LEU A O 1
ATOM 4093 N N . PHE A 1 510 ? -43.456 10.614 30.315 1.00 32.81 510 PHE A N 1
ATOM 4094 C CA . PHE A 1 510 ? -42.979 9.230 30.435 1.00 32.81 510 PHE A CA 1
ATOM 4095 C C . PHE A 1 510 ? -41.705 9.023 31.268 1.00 32.81 510 PHE A C 1
ATOM 4097 O O . PHE A 1 510 ? -40.633 8.721 30.757 1.00 32.81 510 PHE A O 1
ATOM 4104 N N . TYR A 1 511 ? -41.868 9.019 32.594 1.00 30.11 511 TYR A N 1
ATOM 4105 C CA . TYR A 1 511 ? -41.114 8.059 33.402 1.00 30.11 511 TYR A CA 1
ATOM 4106 C C . TYR A 1 511 ? -41.591 6.649 33.014 1.00 30.11 511 TYR A C 1
ATOM 4108 O O . TYR A 1 511 ? -42.798 6.387 33.104 1.00 30.11 511 TYR A O 1
ATOM 4116 N N . PRO A 1 512 ? -40.720 5.706 32.614 1.00 32.34 512 PRO A N 1
ATOM 4117 C CA . PRO A 1 512 ? -41.074 4.307 32.754 1.00 32.34 512 PRO A CA 1
ATOM 4118 C C . PRO A 1 512 ? -41.280 4.068 34.252 1.00 32.34 512 PRO A C 1
ATOM 4120 O O . PRO A 1 512 ? -40.401 4.381 35.055 1.00 32.34 512 PRO A O 1
ATOM 4123 N N . ARG A 1 513 ? -42.465 3.567 34.620 1.00 31.88 513 ARG A N 1
ATOM 4124 C CA . ARG A 1 513 ? -42.785 3.076 35.968 1.00 31.88 513 ARG A CA 1
ATOM 4125 C C . ARG A 1 513 ? -41.581 2.340 36.560 1.00 31.88 513 ARG A C 1
ATOM 4127 O O . ARG A 1 513 ? -40.980 1.511 35.873 1.00 31.88 513 ARG A O 1
ATOM 4134 N N . GLU A 1 514 ? -41.287 2.644 37.823 1.00 35.38 514 GLU A N 1
ATOM 4135 C CA . GLU A 1 514 ? -40.341 1.926 38.678 1.00 35.38 514 GLU A CA 1
ATOM 4136 C C . GLU A 1 514 ? -40.383 0.424 38.368 1.00 35.38 514 GLU A C 1
ATOM 4138 O O . GLU A 1 514 ? -41.392 -0.246 38.589 1.00 35.38 514 GLU A O 1
ATOM 4143 N N . GLY A 1 515 ? -39.310 -0.079 37.750 1.00 35.03 515 GLY A N 1
ATOM 4144 C CA . GLY A 1 515 ? -39.204 -1.481 37.348 1.00 35.03 515 GLY A CA 1
ATOM 4145 C C . GLY A 1 515 ? -38.542 -1.765 35.999 1.00 35.03 515 GLY A C 1
ATOM 4146 O O . GLY A 1 515 ? -38.224 -2.924 35.761 1.00 35.03 515 GLY A O 1
ATOM 4147 N N . ASN A 1 516 ? -38.282 -0.783 35.120 1.00 37.28 516 ASN A N 1
ATOM 4148 C CA . ASN A 1 516 ? -37.669 -1.078 33.815 1.00 37.28 516 ASN A CA 1
ATOM 4149 C C . ASN A 1 516 ? -36.584 -0.091 33.338 1.00 37.28 516 ASN A C 1
ATOM 4151 O O . ASN A 1 516 ? -36.884 1.018 32.905 1.00 37.28 516 ASN A O 1
ATOM 4155 N N . LYS A 1 517 ? -35.363 -0.654 33.280 1.00 50.03 517 LYS A N 1
ATOM 4156 C CA . LYS A 1 517 ? -34.152 -0.327 32.493 1.00 50.03 517 LYS A CA 1
ATOM 4157 C C . LYS A 1 517 ? -33.162 0.721 33.022 1.00 50.03 517 LYS A C 1
ATOM 4159 O O . LYS A 1 517 ? -33.336 1.915 32.813 1.00 50.03 517 LYS A O 1
ATOM 4164 N N . PRO A 1 518 ? -31.995 0.241 33.480 1.00 41.66 518 PRO A N 1
ATOM 4165 C CA . PRO A 1 518 ? -30.712 0.890 33.239 1.00 41.66 518 PRO A CA 1
ATOM 4166 C C . PRO A 1 518 ? -29.903 0.124 32.149 1.00 41.66 518 PRO A C 1
ATOM 4168 O O . PRO A 1 518 ? -30.256 -0.995 31.773 1.00 41.66 518 PRO A O 1
ATOM 4171 N N . TRP A 1 519 ? -28.818 0.724 31.645 1.00 49.62 519 TRP A N 1
ATOM 4172 C CA . TRP A 1 519 ? -27.986 0.333 30.481 1.00 49.62 519 TRP A CA 1
ATOM 4173 C C . TRP A 1 519 ? -26.904 -0.743 30.726 1.00 49.62 519 TRP A C 1
ATOM 4175 O O . TRP A 1 519 ? -26.179 -0.641 31.712 1.00 49.62 519 TRP A O 1
ATOM 4185 N N . PRO A 1 520 ? -26.692 -1.725 29.827 1.00 56.62 520 PRO A N 1
ATOM 4186 C CA . PRO A 1 520 ? -25.887 -2.925 30.081 1.00 56.62 520 PRO A CA 1
ATOM 4187 C C . PRO A 1 520 ? -24.373 -2.646 30.044 1.00 56.62 520 PRO A C 1
ATOM 4189 O O . PRO A 1 520 ? -23.670 -3.017 29.110 1.00 56.62 520 PRO A O 1
ATOM 4192 N N . VAL A 1 521 ? -23.861 -2.016 31.092 1.00 52.91 521 VAL A N 1
ATOM 4193 C CA . VAL A 1 521 ? -22.459 -1.622 31.233 1.00 52.91 521 VAL A CA 1
ATOM 4194 C C . VAL A 1 521 ? -21.797 -2.444 32.342 1.00 52.91 521 VAL A C 1
ATOM 4196 O O . VAL A 1 521 ? -22.406 -2.670 33.386 1.00 52.91 521 VAL A O 1
ATOM 4199 N N . ARG A 1 522 ? -20.546 -2.885 32.149 1.00 62.03 522 ARG A N 1
ATOM 4200 C CA . ARG A 1 522 ? -19.724 -3.467 33.227 1.00 62.03 522 ARG A CA 1
ATOM 4201 C C . ARG A 1 522 ? -18.823 -2.397 33.836 1.00 62.03 522 ARG A C 1
ATOM 4203 O O . ARG A 1 522 ? -18.200 -1.624 33.106 1.00 62.03 522 ARG A O 1
ATOM 4210 N N . VAL A 1 523 ? -18.724 -2.391 35.163 1.00 59.41 523 VAL A N 1
ATOM 4211 C CA . VAL A 1 523 ? -17.740 -1.592 35.906 1.00 59.41 523 VAL A CA 1
ATOM 4212 C C . VAL A 1 523 ? -16.511 -2.458 36.169 1.00 59.41 523 VAL A C 1
ATOM 4214 O O . VAL A 1 523 ? -16.637 -3.585 36.646 1.00 59.41 523 VAL A O 1
ATOM 4217 N N . LEU A 1 524 ? -15.330 -1.937 35.846 1.00 60.09 524 LEU A N 1
ATOM 4218 C CA . LEU A 1 524 ? -14.051 -2.627 36.023 1.00 60.09 524 LEU A CA 1
ATOM 4219 C C . LEU A 1 524 ? -13.327 -2.098 37.265 1.00 60.09 524 LEU A C 1
ATOM 4221 O O . LEU A 1 524 ? -12.529 -1.182 37.133 1.00 60.09 524 LEU A O 1
ATOM 4225 N N . ASP A 1 525 ? -13.613 -2.648 38.449 1.00 55.62 525 ASP A N 1
ATOM 4226 C CA . ASP A 1 525 ? -13.096 -2.141 39.735 1.00 55.62 525 ASP A CA 1
ATOM 4227 C C . ASP A 1 525 ? -11.550 -2.090 39.824 1.00 55.62 525 ASP A C 1
ATOM 4229 O O . ASP A 1 525 ? -10.843 -2.993 39.358 1.00 55.62 525 ASP A O 1
ATOM 4233 N N . ASP A 1 526 ? -11.041 -1.045 40.485 1.00 50.03 526 ASP A N 1
ATOM 4234 C CA . ASP A 1 526 ? -9.627 -0.681 40.632 1.00 50.03 526 ASP A CA 1
ATOM 4235 C C . ASP A 1 526 ? -8.832 -1.692 41.473 1.00 50.03 526 ASP A C 1
ATOM 4237 O O . ASP A 1 526 ? -7.639 -1.893 41.238 1.00 50.03 526 ASP A O 1
ATOM 4241 N N . VAL A 1 527 ? -9.472 -2.344 42.450 1.00 45.16 527 VAL A N 1
ATOM 4242 C CA . VAL A 1 527 ? -8.767 -3.210 43.414 1.00 45.16 527 VAL A CA 1
ATOM 4243 C C . VAL A 1 527 ? -8.518 -4.607 42.844 1.00 45.16 527 VAL A C 1
ATOM 4245 O O . VAL A 1 527 ? -7.541 -5.265 43.201 1.00 45.16 527 VAL A O 1
ATOM 4248 N N . HIS A 1 528 ? -9.343 -5.048 41.890 1.00 43.72 528 HIS A N 1
ATOM 4249 C CA . HIS A 1 528 ? -9.308 -6.436 41.444 1.00 43.72 528 HIS A CA 1
ATOM 4250 C C . HIS A 1 528 ? -9.446 -6.667 39.936 1.00 43.72 528 HIS A C 1
ATOM 4252 O O . HIS A 1 528 ? -9.158 -7.778 39.504 1.00 43.72 528 HIS A O 1
ATOM 4258 N N . TYR A 1 529 ? -9.871 -5.700 39.104 1.00 51.53 529 TYR A N 1
ATOM 4259 C CA . TYR A 1 529 ? -10.457 -6.037 37.785 1.00 51.53 529 TYR A CA 1
ATOM 4260 C C . TYR A 1 529 ? -11.416 -7.251 37.893 1.00 51.53 529 TYR A C 1
ATOM 4262 O O . TYR A 1 529 ? -11.562 -8.044 36.968 1.00 51.53 529 TYR A O 1
ATOM 4270 N N . VAL A 1 530 ? -12.041 -7.429 39.061 1.00 46.44 530 VAL A N 1
ATOM 4271 C CA . VAL A 1 530 ? -13.081 -8.423 39.274 1.00 46.44 530 VAL A CA 1
ATOM 4272 C C . VAL A 1 530 ? -14.358 -7.765 38.810 1.00 46.44 530 VAL A C 1
ATOM 4274 O O . VAL A 1 530 ? -14.690 -6.646 39.206 1.00 46.44 530 VAL A O 1
ATOM 4277 N N . TYR A 1 531 ? -15.044 -8.468 37.920 1.00 51.06 531 TYR A N 1
ATOM 4278 C CA . TYR A 1 531 ? -16.350 -8.082 37.430 1.00 51.06 531 TYR A CA 1
ATOM 4279 C C . TYR A 1 531 ? -17.312 -7.981 38.605 1.00 51.06 531 TYR A C 1
ATOM 4281 O O . TYR A 1 531 ? -17.622 -8.973 39.261 1.00 51.06 531 TYR A O 1
ATOM 4289 N N . SER A 1 532 ? -17.778 -6.768 38.869 1.00 45.62 532 SER A N 1
ATOM 4290 C CA . SER A 1 532 ? -18.853 -6.536 39.812 1.00 45.62 532 SER A CA 1
ATOM 4291 C C . SER A 1 532 ? -20.141 -6.321 39.030 1.00 45.62 532 SER A C 1
ATOM 4293 O O . SER A 1 532 ? -20.334 -5.290 38.386 1.00 45.62 532 SER A O 1
ATOM 4295 N N . ASP A 1 533 ? -21.047 -7.292 39.127 1.00 48.50 533 ASP A N 1
ATOM 4296 C CA . ASP A 1 533 ? -22.440 -7.160 38.684 1.00 48.50 533 ASP A CA 1
ATOM 4297 C C . ASP A 1 533 ? -23.270 -6.308 39.670 1.00 48.50 533 ASP A C 1
ATOM 4299 O O . ASP A 1 533 ? -24.496 -6.248 39.569 1.00 48.50 533 ASP A O 1
ATOM 4303 N N . ALA A 1 534 ? -22.625 -5.639 40.643 1.00 38.38 534 ALA A N 1
ATOM 4304 C CA . ALA A 1 534 ? -23.294 -4.901 41.719 1.00 38.38 534 ALA A CA 1
ATOM 4305 C C . ALA A 1 534 ? -24.122 -3.702 41.230 1.00 38.38 534 ALA A C 1
ATOM 4307 O O . ALA A 1 534 ? -24.989 -3.214 41.952 1.00 38.38 534 ALA A O 1
ATOM 4308 N N . LEU A 1 535 ? -23.934 -3.273 39.983 1.00 39.12 535 LEU A N 1
ATOM 4309 C CA . LEU A 1 535 ? -24.950 -2.528 39.256 1.00 39.12 535 LEU A CA 1
ATOM 4310 C C . LEU A 1 535 ? -25.867 -3.552 38.577 1.00 39.12 535 LEU A C 1
ATOM 4312 O O . LEU A 1 535 ? -25.556 -4.052 37.497 1.00 39.12 535 LEU A O 1
ATOM 4316 N N . ARG A 1 536 ? -27.005 -3.860 39.226 1.00 35.97 536 ARG A N 1
ATOM 4317 C CA . ARG A 1 536 ? -28.123 -4.617 38.634 1.00 35.97 536 ARG A CA 1
ATOM 4318 C C . ARG A 1 536 ? -28.622 -3.871 37.409 1.00 35.97 536 ARG A C 1
ATOM 4320 O O . ARG A 1 536 ? -29.555 -3.074 37.484 1.00 35.97 536 ARG A O 1
ATOM 4327 N N . VAL A 1 537 ? -27.978 -4.124 36.283 1.00 37.56 537 VAL A N 1
ATOM 4328 C CA . VAL A 1 537 ? -28.319 -3.470 35.045 1.00 37.56 537 VAL A CA 1
ATOM 4329 C C . VAL A 1 537 ? -28.514 -4.518 33.967 1.00 37.56 537 VAL A C 1
ATOM 4331 O O . VAL A 1 537 ? -27.604 -5.212 33.519 1.00 37.56 537 VAL A O 1
ATOM 4334 N N . THR A 1 538 ? -29.793 -4.703 33.676 1.00 32.50 538 THR A N 1
ATOM 4335 C CA . THR A 1 538 ? -30.374 -5.814 32.940 1.00 32.50 538 THR A CA 1
ATOM 4336 C C . THR A 1 538 ? -29.899 -5.886 31.494 1.00 32.50 538 THR A C 1
ATOM 4338 O O . THR A 1 538 ? -29.675 -4.882 30.827 1.00 32.50 538 THR A O 1
ATOM 4341 N N . THR A 1 539 ? -29.799 -7.129 31.034 1.00 33.34 539 THR A N 1
ATOM 4342 C CA . THR A 1 539 ? -29.468 -7.616 29.693 1.00 33.34 539 THR A CA 1
ATOM 4343 C C . THR A 1 539 ? -29.925 -6.739 28.526 1.00 33.34 539 THR A C 1
ATOM 4345 O O . THR A 1 539 ? -31.082 -6.325 28.457 1.00 33.34 539 THR A O 1
ATOM 4348 N N . PHE A 1 540 ? -29.029 -6.601 27.542 1.00 37.69 540 PHE A N 1
ATOM 4349 C CA . PHE A 1 540 ? -29.325 -6.199 26.166 1.00 37.69 540 PHE A CA 1
ATOM 4350 C C . PHE A 1 540 ? -30.623 -6.876 25.695 1.00 37.69 540 PHE A C 1
ATOM 4352 O O . PHE A 1 540 ? -30.740 -8.102 25.824 1.00 37.69 540 PHE A O 1
ATOM 4359 N N . PRO A 1 541 ? -31.601 -6.169 25.105 1.00 36.72 541 PRO A N 1
ATOM 4360 C CA . PRO A 1 541 ? -32.605 -6.870 24.346 1.00 36.72 541 PRO A CA 1
ATOM 4361 C C . PRO A 1 541 ? -31.861 -7.481 23.164 1.00 36.72 541 PRO A C 1
ATOM 4363 O O . PRO A 1 541 ? -31.453 -6.778 22.242 1.00 36.72 541 PRO A O 1
ATOM 4366 N N . ARG A 1 542 ? -31.814 -8.811 23.110 1.00 38.94 542 ARG A N 1
ATOM 4367 C CA . ARG A 1 542 ? -31.672 -9.610 21.878 1.00 38.94 542 ARG A CA 1
ATOM 4368 C C . ARG A 1 542 ? -32.705 -9.222 20.780 1.00 38.94 542 ARG A C 1
ATOM 4370 O O . ARG A 1 542 ? -32.877 -9.968 19.825 1.00 38.94 542 ARG A O 1
ATOM 4377 N N . ALA A 1 543 ? -33.424 -8.103 20.937 1.00 34.78 543 ALA A N 1
ATOM 4378 C CA . ALA A 1 543 ? -34.718 -7.770 20.366 1.00 34.78 543 ALA A CA 1
ATOM 4379 C C . ALA A 1 543 ? -34.798 -6.384 19.686 1.00 34.78 543 ALA A C 1
ATOM 4381 O O . ALA A 1 543 ? -35.811 -6.123 19.050 1.00 34.78 543 ALA A O 1
ATOM 4382 N N . THR A 1 544 ? -33.791 -5.500 19.758 1.00 41.75 544 THR A N 1
ATOM 4383 C CA . THR A 1 544 ? -33.818 -4.225 18.989 1.00 41.75 544 THR A CA 1
ATOM 4384 C C . THR A 1 544 ? -33.297 -4.373 17.563 1.00 41.75 544 THR A C 1
ATOM 4386 O O . THR A 1 544 ? -33.657 -3.606 16.678 1.00 41.75 544 THR A O 1
ATOM 4389 N N . TRP A 1 545 ? -32.508 -5.411 17.321 1.00 46.38 545 TRP A N 1
ATOM 4390 C CA . TRP A 1 545 ? -32.005 -5.792 16.013 1.00 46.38 545 TRP A CA 1
ATOM 4391 C C . TRP A 1 545 ? -32.765 -7.050 15.584 1.00 46.38 545 TRP A C 1
ATOM 4393 O O . TRP A 1 545 ? -32.359 -8.172 15.893 1.00 46.38 545 TRP A O 1
ATOM 4403 N N . GLY A 1 546 ? -33.947 -6.861 14.990 1.00 41.12 546 GLY A N 1
ATOM 4404 C CA . GLY A 1 546 ? -34.888 -7.950 14.721 1.00 41.12 546 GLY A CA 1
ATOM 4405 C C . GLY A 1 546 ? -34.268 -9.116 13.921 1.00 41.12 546 GLY A C 1
ATOM 4406 O O . GLY A 1 546 ? -33.374 -8.895 13.100 1.00 41.12 546 GLY A O 1
ATOM 4407 N N . PRO A 1 547 ? -34.771 -10.360 14.071 1.00 43.59 547 PRO A N 1
ATOM 4408 C CA . PRO A 1 547 ? -34.258 -11.544 13.363 1.00 43.59 547 PRO A CA 1
ATOM 4409 C C . PRO A 1 547 ? -34.234 -11.428 11.831 1.00 43.59 547 PRO A C 1
ATOM 4411 O O . PRO A 1 547 ? -33.544 -12.195 11.173 1.00 43.59 547 PRO A O 1
ATOM 4414 N N . ARG A 1 548 ? -34.991 -10.484 11.253 1.00 41.25 548 ARG A N 1
ATOM 4415 C CA . ARG A 1 548 ? -35.162 -10.317 9.800 1.00 41.25 548 ARG A CA 1
ATOM 4416 C C . ARG A 1 548 ? -34.010 -9.587 9.094 1.00 41.25 548 ARG A C 1
ATOM 4418 O O . ARG A 1 548 ? -34.032 -9.522 7.873 1.00 41.25 548 ARG A O 1
ATOM 4425 N N . GLN A 1 549 ? -33.047 -9.033 9.830 1.00 50.12 549 GLN A N 1
ATOM 4426 C CA . GLN A 1 549 ? -31.936 -8.238 9.274 1.00 50.12 549 GLN A CA 1
ATOM 4427 C C . GLN A 1 549 ? -30.543 -8.815 9.604 1.00 50.12 549 GLN A C 1
ATOM 4429 O O . GLN A 1 549 ? -29.533 -8.337 9.093 1.00 50.12 549 GLN A O 1
ATOM 4434 N N . GLN A 1 550 ? -30.478 -9.868 10.430 1.00 56.41 550 GLN A N 1
ATOM 4435 C CA . GLN A 1 550 ? -29.246 -10.622 10.668 1.00 56.41 550 GLN A CA 1
ATOM 4436 C C . GLN A 1 550 ? -28.927 -11.461 9.436 1.00 56.41 550 GLN A C 1
ATOM 4438 O O . GLN A 1 550 ? -29.729 -12.311 9.053 1.00 56.41 550 GLN A O 1
ATOM 4443 N N . VAL A 1 551 ? -27.758 -11.241 8.835 1.00 57.94 551 VAL A N 1
ATOM 4444 C CA . VAL A 1 551 ? -27.378 -11.958 7.611 1.00 57.94 551 VAL A CA 1
ATOM 4445 C C . VAL A 1 551 ? -26.638 -13.255 7.938 1.00 57.94 551 VAL A C 1
ATOM 4447 O O . VAL A 1 551 ? -26.822 -14.255 7.253 1.00 57.94 551 VAL A O 1
ATOM 4450 N N . GLU A 1 552 ? -25.832 -13.272 9.006 1.00 64.62 552 GLU A N 1
ATOM 4451 C CA . GLU A 1 552 ? -25.009 -14.436 9.359 1.00 64.62 552 GLU A CA 1
ATOM 4452 C C . GLU A 1 552 ? -24.640 -14.460 10.856 1.00 64.62 552 GLU A C 1
ATOM 4454 O O . GLU A 1 552 ? -24.498 -13.406 11.487 1.00 64.62 552 GLU A O 1
ATOM 4459 N N . ARG A 1 553 ? -24.436 -15.660 11.422 1.00 70.00 553 ARG A N 1
ATOM 4460 C CA . ARG A 1 553 ? -23.890 -15.878 12.775 1.00 70.00 553 ARG A CA 1
ATOM 4461 C C . ARG A 1 553 ? -22.699 -16.826 12.723 1.00 70.00 553 ARG A C 1
ATOM 4463 O O . ARG A 1 553 ? -22.716 -17.789 11.966 1.00 70.00 553 ARG A O 1
ATOM 4470 N N . TRP A 1 554 ? -21.707 -16.584 13.569 1.00 72.94 554 TRP A N 1
ATOM 4471 C CA . TRP A 1 554 ? -20.572 -17.486 13.761 1.00 72.94 554 TRP A CA 1
ATOM 4472 C C . TRP A 1 554 ? -20.081 -17.413 15.204 1.00 72.94 554 TRP A C 1
ATOM 4474 O O . TRP A 1 554 ? -20.566 -16.606 15.999 1.00 72.94 554 TRP A O 1
ATOM 4484 N N . VAL A 1 555 ? -19.130 -18.280 15.525 1.00 70.19 555 VAL A N 1
ATOM 4485 C CA . VAL A 1 555 ? -18.416 -18.290 16.797 1.00 70.19 555 VAL A CA 1
ATOM 4486 C C . VAL A 1 555 ? -16.979 -17.855 16.518 1.00 70.19 555 VAL A C 1
ATOM 4488 O O . VAL A 1 555 ? -16.373 -18.354 15.566 1.00 70.19 555 VAL A O 1
ATOM 4491 N N . ASP A 1 556 ? -16.466 -16.871 17.257 1.00 71.81 556 ASP A N 1
ATOM 4492 C CA . ASP A 1 556 ? -15.077 -16.427 17.107 1.00 71.81 556 ASP A CA 1
ATOM 4493 C C . ASP A 1 556 ? -14.073 -17.441 17.689 1.00 71.81 556 ASP A C 1
ATOM 4495 O O . ASP A 1 556 ? -14.452 -18.463 18.264 1.00 71.81 556 ASP A O 1
ATOM 4499 N N . GLY A 1 557 ? -12.773 -17.168 17.531 1.00 59.09 557 GLY A N 1
ATOM 4500 C CA . GLY A 1 557 ? -11.711 -18.043 18.045 1.00 59.09 557 GLY A CA 1
ATOM 4501 C C . GLY A 1 557 ? -11.734 -18.233 19.568 1.00 59.09 557 GLY A C 1
ATOM 4502 O O . GLY A 1 557 ? -11.172 -19.206 20.058 1.00 59.09 557 GLY A O 1
ATOM 4503 N N . ALA A 1 558 ? -12.412 -17.348 20.305 1.00 61.53 558 ALA A N 1
ATOM 4504 C CA . ALA A 1 558 ? -12.573 -17.410 21.755 1.00 61.53 558 ALA A CA 1
ATOM 4505 C C . ALA A 1 558 ? -13.918 -18.026 22.194 1.00 61.53 558 ALA A C 1
ATOM 4507 O O . ALA A 1 558 ? -14.211 -18.064 23.387 1.00 61.53 558 ALA A O 1
ATOM 4508 N N . GLY A 1 559 ? -14.738 -18.531 21.266 1.00 66.88 559 GLY A N 1
ATOM 4509 C CA . GLY A 1 559 ? -16.021 -19.154 21.598 1.00 66.88 559 GLY A CA 1
ATOM 4510 C C . GLY A 1 559 ? -17.201 -18.178 21.708 1.00 66.88 559 GLY A C 1
ATOM 4511 O O . GLY A 1 559 ? -18.304 -18.600 22.060 1.00 66.88 559 GLY A O 1
ATOM 4512 N N . ASN A 1 560 ? -17.024 -16.893 21.385 1.00 70.44 560 ASN A N 1
ATOM 4513 C CA . ASN A 1 560 ? -18.079 -15.887 21.493 1.00 70.44 560 ASN A CA 1
ATOM 4514 C C . ASN A 1 560 ? -18.982 -15.868 20.256 1.00 70.44 560 ASN A C 1
ATOM 4516 O O . ASN A 1 560 ? -18.520 -15.929 19.117 1.00 70.44 560 ASN A O 1
ATOM 4520 N N . GLN A 1 561 ? -20.292 -15.718 20.469 1.00 74.69 561 GLN A N 1
ATOM 4521 C CA . GLN A 1 561 ? -21.258 -15.603 19.378 1.00 74.69 561 GLN A CA 1
ATOM 4522 C C . GLN A 1 561 ? -21.188 -14.212 18.732 1.00 74.69 561 GLN A C 1
ATOM 4524 O O . GLN A 1 561 ? -21.465 -13.199 19.372 1.00 74.69 561 GLN A O 1
ATOM 4529 N N . CYS A 1 562 ? -20.886 -14.169 17.437 1.00 69.06 562 CYS A N 1
ATOM 4530 C CA . CYS A 1 562 ? -20.821 -12.949 16.639 1.00 69.06 562 CYS A CA 1
ATOM 4531 C C . CYS A 1 562 ? -21.950 -12.891 15.597 1.00 69.06 562 CYS A C 1
ATOM 4533 O O . CYS A 1 562 ? -22.465 -13.921 15.150 1.00 69.06 562 CYS A O 1
ATOM 4535 N N . THR A 1 563 ? -22.331 -11.674 15.194 1.00 68.94 563 THR A N 1
ATOM 4536 C CA . THR A 1 563 ? -23.385 -11.439 14.191 1.00 68.94 563 THR A CA 1
ATOM 4537 C C . THR A 1 563 ? -22.926 -10.468 13.105 1.00 68.94 563 THR A C 1
ATOM 4539 O O . THR A 1 563 ? -22.236 -9.485 13.390 1.00 68.94 563 THR A O 1
ATOM 4542 N N . ALA A 1 564 ? -23.296 -10.759 11.854 1.00 73.38 564 ALA A N 1
ATOM 4543 C CA . ALA A 1 564 ? -22.930 -9.968 10.684 1.00 73.38 564 ALA A CA 1
ATOM 4544 C C . ALA A 1 564 ? -24.153 -9.275 10.095 1.00 73.38 564 ALA A C 1
ATOM 4546 O O . ALA A 1 564 ? -25.240 -9.853 9.997 1.00 73.38 564 ALA A O 1
ATOM 4547 N N . TRP A 1 565 ? -23.925 -8.038 9.671 1.00 77.12 565 TRP A N 1
ATOM 4548 C CA . TRP A 1 565 ? -24.951 -7.114 9.210 1.00 77.12 565 TRP A CA 1
ATOM 4549 C C . TRP A 1 565 ? -24.511 -6.421 7.930 1.00 77.12 565 TRP A C 1
ATOM 4551 O O . TRP A 1 565 ? -23.315 -6.297 7.653 1.00 77.12 565 TRP A O 1
ATOM 4561 N N . THR A 1 566 ? -25.471 -5.941 7.144 1.00 80.25 566 THR A N 1
ATOM 4562 C CA . THR A 1 566 ? -25.142 -5.059 6.025 1.00 80.25 566 THR A CA 1
ATOM 4563 C C . THR A 1 566 ? -24.721 -3.690 6.561 1.00 80.25 566 THR A C 1
ATOM 4565 O O . THR A 1 566 ? -25.255 -3.212 7.564 1.00 80.25 566 THR A O 1
ATOM 4568 N N . SER A 1 567 ? -23.786 -3.017 5.891 1.00 82.88 567 SER A N 1
ATOM 4569 C CA . SER A 1 567 ? -23.363 -1.676 6.312 1.00 82.88 567 SER A CA 1
ATOM 4570 C C . SER A 1 567 ? -24.507 -0.668 6.262 1.00 82.88 567 SER A C 1
ATOM 4572 O O . SER A 1 567 ? -24.568 0.246 7.078 1.00 82.88 567 SER A O 1
ATOM 4574 N N . ILE A 1 568 ? -25.459 -0.850 5.344 1.00 78.88 568 ILE A N 1
ATOM 4575 C CA . ILE A 1 568 ? -26.645 -0.000 5.267 1.00 78.88 568 ILE A CA 1
ATOM 4576 C C . ILE A 1 568 ? -27.535 -0.161 6.499 1.00 78.88 568 ILE A C 1
ATOM 4578 O O . ILE A 1 568 ? -27.971 0.854 7.031 1.00 78.88 568 ILE A O 1
ATOM 4582 N N . ASP A 1 569 ? -27.752 -1.378 6.998 1.00 74.81 569 ASP A N 1
ATOM 4583 C CA . ASP A 1 569 ? -28.518 -1.600 8.230 1.00 74.81 569 ASP A CA 1
ATOM 4584 C C . ASP A 1 569 ? -27.756 -1.067 9.444 1.00 74.81 569 ASP A C 1
ATOM 4586 O O . ASP A 1 569 ? -28.337 -0.418 10.313 1.00 74.81 569 ASP A O 1
ATOM 4590 N N . LEU A 1 570 ? -26.432 -1.250 9.464 1.00 76.94 570 LEU A N 1
ATOM 4591 C CA . LEU A 1 570 ? -25.577 -0.711 10.515 1.00 76.94 570 LEU A CA 1
ATOM 4592 C C . LEU A 1 570 ? -25.504 0.805 10.526 1.00 76.94 570 LEU A C 1
ATOM 4594 O O . LEU A 1 570 ? -25.262 1.342 11.595 1.00 76.94 570 LEU A O 1
ATOM 4598 N N . LEU A 1 571 ? -25.701 1.497 9.403 1.00 77.62 571 LEU A N 1
ATOM 4599 C CA . LEU A 1 571 ? -25.748 2.963 9.346 1.00 77.62 571 LEU A CA 1
ATOM 4600 C C . LEU A 1 571 ? -27.171 3.488 9.579 1.00 77.62 571 LEU A C 1
ATOM 4602 O O . LEU A 1 571 ? -27.351 4.454 10.319 1.00 77.62 571 LEU A O 1
ATOM 4606 N N . LYS A 1 572 ? -28.186 2.823 9.010 1.00 70.75 572 LYS A N 1
ATOM 4607 C CA . LYS A 1 572 ? -29.601 3.231 9.056 1.00 70.75 572 LYS A CA 1
ATOM 4608 C C . LYS A 1 572 ? -30.387 2.745 10.272 1.00 70.75 572 LYS A C 1
ATOM 4610 O O . LYS A 1 572 ? -31.541 3.152 10.378 1.00 70.75 572 LYS A O 1
ATOM 4615 N N . GLY A 1 573 ? -29.811 1.874 11.110 1.00 53.75 573 GLY A N 1
ATOM 4616 C CA . GLY A 1 573 ? -30.448 1.194 12.248 1.00 53.75 573 GLY A CA 1
ATOM 4617 C C . GLY A 1 573 ? -31.672 1.925 12.805 1.00 53.75 573 GLY A C 1
ATOM 4618 O O . GLY A 1 573 ? -31.563 3.070 13.244 1.00 53.75 573 GLY A O 1
ATOM 4619 N N . GLN A 1 574 ? -32.828 1.262 12.690 1.00 42.72 574 GLN A N 1
ATOM 4620 C CA . GLN A 1 574 ? -34.177 1.797 12.896 1.00 42.72 574 GLN A CA 1
ATOM 4621 C C . GLN A 1 574 ? -34.281 2.710 14.128 1.00 42.72 574 GLN A C 1
ATOM 4623 O O . GLN A 1 574 ? -33.972 2.274 15.228 1.00 42.72 574 GLN A O 1
ATOM 4628 N N . GLY A 1 575 ? -34.774 3.938 13.923 1.00 40.97 575 GLY A N 1
ATOM 4629 C CA . GLY A 1 575 ? -35.395 4.802 14.938 1.00 40.97 575 GLY A CA 1
ATOM 4630 C C . GLY A 1 575 ? -34.595 5.052 16.223 1.00 40.97 575 GLY A C 1
ATOM 4631 O O . GLY A 1 575 ? -34.610 4.237 17.126 1.00 40.97 575 GLY A O 1
ATOM 4632 N N . SER A 1 576 ? -33.964 6.222 16.333 1.00 45.22 576 SER A N 1
ATOM 4633 C CA . SER A 1 576 ? -33.569 6.908 17.584 1.00 45.22 576 SER A CA 1
ATOM 4634 C C . SER A 1 576 ? -32.749 6.185 18.678 1.00 45.22 576 SER A C 1
ATOM 4636 O O . SER A 1 576 ? -32.502 6.818 19.700 1.00 45.22 576 SER A O 1
ATOM 4638 N N . ILE A 1 577 ? -32.293 4.934 18.525 1.00 48.81 577 ILE A N 1
ATOM 4639 C CA . ILE A 1 577 ? -31.683 4.191 19.656 1.00 48.81 577 ILE A CA 1
ATOM 4640 C C . ILE A 1 577 ? -30.144 4.286 19.721 1.00 48.81 577 ILE A C 1
ATOM 4642 O O . ILE A 1 577 ? -29.601 4.122 20.804 1.00 48.81 577 ILE A O 1
ATOM 4646 N N . TYR A 1 578 ? -29.424 4.586 18.628 1.00 55.50 578 TYR A N 1
ATOM 4647 C CA . TYR A 1 578 ? -27.948 4.684 18.636 1.00 55.50 578 TYR A CA 1
ATOM 4648 C C . TYR A 1 578 ? -27.415 5.865 17.811 1.00 55.50 578 TYR A C 1
ATOM 4650 O O . TYR A 1 578 ? -26.838 5.682 16.734 1.00 55.50 578 TYR A O 1
ATOM 4658 N N . ASP A 1 579 ? -27.597 7.095 18.293 1.00 65.50 579 ASP A N 1
ATOM 4659 C CA . ASP A 1 579 ? -26.883 8.241 17.719 1.00 65.50 579 ASP A CA 1
ATOM 4660 C C . ASP A 1 579 ? -25.397 8.199 18.123 1.00 65.50 579 ASP A C 1
ATOM 4662 O O . ASP A 1 579 ? -25.053 8.064 19.292 1.00 65.50 579 ASP A O 1
ATOM 4666 N N . VAL A 1 580 ? -24.491 8.330 17.157 1.00 67.56 580 VAL A N 1
ATOM 4667 C CA . VAL A 1 580 ? -23.047 8.385 17.428 1.00 67.56 580 VAL A CA 1
ATOM 4668 C C . VAL A 1 580 ? -22.681 9.632 18.243 1.00 67.56 580 VAL A C 1
ATOM 4670 O O . VAL A 1 580 ? -21.703 9.608 18.985 1.00 67.56 580 VAL A O 1
ATOM 4673 N N . ASN A 1 581 ? -23.502 10.686 18.189 1.00 70.31 581 ASN A N 1
ATOM 4674 C CA . ASN A 1 581 ? -23.347 11.868 19.043 1.00 70.31 581 ASN A CA 1
ATOM 4675 C C . ASN A 1 581 ? -23.569 11.574 20.535 1.00 70.31 581 ASN A C 1
ATOM 4677 O O . ASN A 1 581 ? -23.093 12.323 21.382 1.00 70.31 581 ASN A O 1
ATOM 4681 N N . ASN A 1 582 ? -24.254 10.475 20.847 1.00 74.31 582 ASN A N 1
ATOM 4682 C CA . ASN A 1 582 ? -24.543 10.019 22.203 1.00 74.31 582 ASN A CA 1
ATOM 4683 C C . ASN A 1 582 ? -23.515 8.988 22.708 1.00 74.31 582 ASN A C 1
ATOM 4685 O O . ASN A 1 582 ? -23.683 8.400 23.777 1.00 74.31 582 ASN A O 1
ATOM 4689 N N . MET A 1 583 ? -22.459 8.723 21.933 1.00 79.75 583 MET A N 1
ATOM 4690 C CA . MET A 1 583 ? -21.355 7.876 22.370 1.00 79.75 583 MET A CA 1
ATOM 4691 C C . MET A 1 583 ? -20.350 8.687 23.185 1.00 79.75 583 MET A C 1
ATOM 4693 O O . MET A 1 583 ? -19.909 9.765 22.784 1.00 79.75 583 MET A O 1
ATOM 4697 N N . GLU A 1 584 ? -19.926 8.124 24.309 1.00 82.50 584 GLU A N 1
ATOM 4698 C CA . GLU A 1 584 ? -18.972 8.719 25.234 1.00 82.50 584 GLU A CA 1
ATOM 4699 C C . GLU A 1 584 ? -17.831 7.749 25.558 1.00 82.50 584 GLU A C 1
ATOM 4701 O O . GLU A 1 584 ? -17.894 6.549 25.283 1.00 82.50 584 GLU A O 1
ATOM 4706 N N . PHE A 1 585 ? -16.762 8.276 26.157 1.00 85.06 585 PHE A N 1
ATOM 4707 C CA . PHE A 1 585 ? -15.738 7.429 26.759 1.00 85.06 585 PHE A CA 1
ATOM 4708 C C . PHE A 1 585 ? -16.264 6.811 28.050 1.00 85.06 585 PHE A C 1
ATOM 4710 O O . PHE A 1 585 ? -16.804 7.511 28.909 1.00 85.06 585 PHE A O 1
ATOM 4717 N N . GLY A 1 586 ? -16.068 5.507 28.206 1.00 76.81 586 GLY A N 1
ATOM 4718 C CA . GLY A 1 586 ? -16.566 4.774 29.354 1.00 76.81 586 GLY A CA 1
ATOM 4719 C C . GLY A 1 586 ? -15.758 5.019 30.625 1.00 76.81 586 GLY A C 1
ATOM 4720 O O . GLY A 1 586 ? -14.805 4.297 30.918 1.00 76.81 586 GLY A O 1
ATOM 4721 N N . LYS A 1 587 ? -16.171 6.016 31.414 1.00 73.56 587 LYS A N 1
ATOM 4722 C CA . LYS A 1 587 ? -15.577 6.352 32.716 1.00 73.56 587 LYS A CA 1
ATOM 4723 C C . LYS A 1 587 ? -16.642 6.629 33.781 1.00 73.56 587 LYS A C 1
ATOM 4725 O O . LYS A 1 587 ? -17.627 7.312 33.505 1.00 73.56 587 LYS A O 1
ATOM 4730 N N . ALA A 1 588 ? -16.411 6.165 35.008 1.00 62.66 588 ALA A N 1
ATOM 4731 C CA . ALA A 1 588 ? -17.192 6.537 36.191 1.00 62.66 588 ALA A CA 1
ATOM 4732 C C . ALA A 1 588 ? -16.285 7.045 37.311 1.00 62.66 588 ALA A C 1
ATOM 4734 O O . ALA A 1 588 ? -15.308 6.402 37.667 1.00 62.66 588 ALA A O 1
ATOM 4735 N N . THR A 1 589 ? -16.637 8.180 37.910 1.00 51.56 589 THR A N 1
ATOM 4736 C CA . THR A 1 589 ? -15.917 8.782 39.045 1.00 51.56 589 THR A CA 1
ATOM 4737 C C . THR A 1 589 ? -16.363 8.263 40.414 1.00 51.56 589 THR A C 1
ATOM 4739 O O . THR A 1 589 ? -15.676 8.515 41.393 1.00 51.56 589 THR A O 1
ATOM 4742 N N . ALA A 1 590 ? -17.503 7.572 40.506 1.00 47.25 590 ALA A N 1
ATOM 4743 C CA . ALA A 1 590 ? -18.232 7.421 41.771 1.00 47.25 590 ALA A CA 1
ATOM 4744 C C . ALA A 1 590 ? -18.204 6.016 42.409 1.00 47.25 590 ALA A C 1
ATOM 4746 O O . ALA A 1 590 ? -18.903 5.814 43.396 1.00 47.25 590 ALA A O 1
ATOM 4747 N N . ILE A 1 591 ? -17.472 5.038 41.854 1.00 48.75 591 ILE A N 1
ATOM 4748 C CA . ILE A 1 591 ? -17.687 3.617 42.209 1.00 48.75 591 ILE A CA 1
ATOM 4749 C C . ILE A 1 591 ? -16.505 2.959 42.941 1.00 48.75 591 ILE A C 1
ATOM 4751 O O . ILE A 1 591 ? -16.734 1.981 43.647 1.00 48.75 591 ILE A O 1
ATOM 4755 N N . SER A 1 592 ? -15.268 3.473 42.869 1.00 48.56 592 SER A N 1
ATOM 4756 C CA . SER A 1 592 ? -14.194 2.881 43.683 1.00 48.56 592 SER A CA 1
ATOM 4757 C C . SER A 1 592 ? -14.215 3.423 45.109 1.00 48.56 592 SER A C 1
ATOM 4759 O O . SER A 1 592 ? -14.350 4.627 45.342 1.00 48.56 592 SER A O 1
ATOM 4761 N N . SER A 1 593 ? -13.993 2.531 46.076 1.00 47.69 593 SER A N 1
ATOM 4762 C CA . SER A 1 593 ? -13.777 2.853 47.496 1.00 47.69 593 SER A CA 1
ATOM 4763 C C . SER A 1 593 ? -12.617 3.835 47.733 1.00 47.69 593 SER A C 1
ATOM 4765 O O . SER A 1 593 ? -12.471 4.369 48.829 1.00 47.69 593 SER A O 1
ATOM 4767 N N . SER A 1 594 ? -11.809 4.097 46.699 1.00 52.59 594 SER A N 1
ATOM 4768 C CA . SER A 1 594 ? -10.642 4.981 46.705 1.00 52.59 594 SER A CA 1
ATOM 4769 C C . SER A 1 594 ? -10.870 6.360 46.059 1.00 52.59 594 SER A C 1
ATOM 4771 O O . SER A 1 594 ? -9.945 7.171 46.031 1.00 52.59 594 SER A O 1
ATOM 4773 N N . GLY A 1 595 ? -12.066 6.638 45.516 1.00 53.09 595 GLY A N 1
ATOM 4774 C CA . GLY A 1 595 ? -12.379 7.897 44.819 1.00 53.09 595 GLY A CA 1
ATOM 4775 C C . GLY A 1 595 ? -11.670 8.075 43.466 1.00 53.09 595 GLY A C 1
ATOM 4776 O O . GLY A 1 595 ? -11.627 9.181 42.922 1.00 53.09 595 GLY A O 1
ATOM 4777 N N . ARG A 1 596 ? -11.088 7.001 42.918 1.00 56.03 596 ARG A N 1
ATOM 4778 C CA . ARG A 1 596 ? -10.407 6.989 41.617 1.00 56.03 596 ARG A CA 1
ATOM 4779 C C . ARG A 1 596 ? -11.391 6.664 40.483 1.00 56.03 596 ARG A C 1
ATOM 4781 O O . ARG A 1 596 ? -12.337 5.905 40.690 1.00 56.03 596 ARG A O 1
ATOM 4788 N N . PRO A 1 597 ? -11.206 7.246 39.283 1.00 60.06 597 PRO A N 1
ATOM 4789 C CA . PRO A 1 597 ? -12.085 6.985 38.153 1.00 60.06 597 PRO A CA 1
ATOM 4790 C C . PRO A 1 597 ? -11.886 5.571 37.593 1.00 60.06 597 PRO A C 1
ATOM 4792 O O . PRO A 1 597 ? -10.783 5.194 37.198 1.00 60.06 597 PRO A O 1
ATOM 4795 N N . VAL A 1 598 ? -12.994 4.842 37.488 1.00 67.12 598 VAL A N 1
ATOM 4796 C CA . VAL A 1 598 ? -13.083 3.434 37.093 1.00 67.12 598 VAL A CA 1
ATOM 4797 C C . VAL A 1 598 ? -13.529 3.307 35.634 1.00 67.12 598 VAL A C 1
ATOM 4799 O O . VAL A 1 598 ? -14.293 4.137 35.126 1.00 67.12 598 VAL A O 1
ATOM 4802 N N . GLY A 1 599 ? -13.052 2.266 34.950 1.00 72.50 599 GLY A N 1
ATOM 4803 C CA . GLY A 1 599 ? -13.408 1.970 33.564 1.00 72.50 599 GLY A CA 1
ATOM 4804 C C . GLY A 1 599 ? -14.814 1.397 33.441 1.00 72.50 599 GLY A C 1
ATOM 4805 O O . GLY A 1 599 ? -15.218 0.525 34.210 1.00 72.50 599 GLY A O 1
ATOM 4806 N N . ILE A 1 600 ? -15.546 1.881 32.444 1.00 75.75 600 ILE A N 1
ATOM 4807 C CA . ILE A 1 600 ? -16.891 1.429 32.092 1.00 75.75 600 ILE A CA 1
ATOM 4808 C C . ILE A 1 600 ? -16.840 0.836 30.681 1.00 75.75 600 ILE A C 1
ATOM 4810 O O . ILE A 1 600 ? -16.288 1.459 29.778 1.00 75.75 600 ILE A O 1
ATOM 4814 N N . VAL A 1 601 ? -17.398 -0.355 30.471 1.00 78.50 601 VAL A N 1
ATOM 4815 C CA . VAL A 1 601 ? -17.417 -1.027 29.155 1.00 78.50 601 VAL A CA 1
ATOM 4816 C C . VAL A 1 601 ? -18.814 -1.512 28.787 1.00 78.50 601 VAL A C 1
ATOM 4818 O O . VAL A 1 601 ? -19.558 -1.962 29.656 1.00 78.50 601 VAL A O 1
ATOM 4821 N N . GLU A 1 602 ? -19.159 -1.455 27.500 1.00 76.31 602 GLU A N 1
ATOM 4822 C CA . GLU A 1 602 ? -20.383 -2.077 26.975 1.00 76.31 602 GLU A CA 1
ATOM 4823 C C . GLU A 1 602 ? -20.376 -3.594 27.181 1.00 76.31 602 GLU A C 1
ATOM 4825 O O . GLU A 1 602 ? -19.331 -4.234 27.040 1.00 76.31 602 GLU A O 1
ATOM 4830 N N . ARG A 1 603 ? -21.546 -4.173 27.484 1.00 72.25 603 ARG A N 1
ATOM 4831 C CA . ARG A 1 603 ? -21.749 -5.627 27.449 1.00 72.25 603 ARG A CA 1
ATOM 4832 C C . ARG A 1 603 ? -22.123 -6.102 26.045 1.00 72.25 603 ARG A C 1
ATOM 4834 O O . ARG A 1 603 ? -23.044 -5.587 25.416 1.00 72.25 603 ARG A O 1
ATOM 4841 N N . GLY A 1 604 ? -21.524 -7.211 25.643 1.00 73.19 604 GLY A N 1
ATOM 4842 C CA . GLY A 1 604 ? -21.824 -7.978 24.440 1.00 73.19 604 GLY A CA 1
ATOM 4843 C C . GLY A 1 604 ? -20.757 -7.857 23.353 1.00 73.19 604 GLY A C 1
ATOM 4844 O O . GLY A 1 604 ? -19.689 -7.283 23.528 1.00 73.19 604 GLY A O 1
ATOM 4845 N N . VAL A 1 605 ? -21.060 -8.415 22.187 1.00 77.50 605 VAL A N 1
ATOM 4846 C CA . VAL A 1 605 ? -20.180 -8.318 21.019 1.00 77.50 605 VAL A CA 1
ATOM 4847 C C . VAL A 1 605 ? -20.780 -7.310 20.036 1.00 77.50 605 VAL A C 1
ATOM 4849 O O . VAL A 1 605 ? -21.952 -7.472 19.672 1.00 77.50 605 VAL A O 1
ATOM 4852 N N . PRO A 1 606 ? -20.025 -6.289 19.582 1.00 81.50 606 PRO A N 1
ATOM 4853 C CA . PRO A 1 606 ? -20.512 -5.338 18.594 1.00 81.50 606 PRO A CA 1
ATOM 4854 C C . PRO A 1 606 ? -20.860 -6.046 17.283 1.00 81.50 606 PRO A C 1
ATOM 4856 O O . PRO A 1 606 ? -20.171 -6.998 16.886 1.00 81.50 606 PRO A O 1
ATOM 4859 N N . PRO A 1 607 ? -21.884 -5.569 16.556 1.00 81.19 607 PRO A N 1
ATOM 4860 C CA . PRO A 1 607 ? -22.176 -6.104 15.238 1.00 81.19 607 PRO A CA 1
ATOM 4861 C C . PRO A 1 607 ? -20.988 -5.872 14.296 1.00 81.19 607 PRO A C 1
ATOM 4863 O O . PRO A 1 607 ? -20.303 -4.854 14.389 1.00 81.19 607 PRO A O 1
ATOM 4866 N N . GLN A 1 608 ? -20.744 -6.805 13.375 1.00 85.56 608 GLN A N 1
ATOM 4867 C CA . GLN A 1 608 ? -19.659 -6.678 12.397 1.00 85.56 608 GLN A CA 1
ATOM 4868 C C . GLN A 1 608 ? -20.208 -6.470 10.977 1.00 85.56 608 GLN A C 1
ATOM 4870 O O . GLN A 1 608 ? -21.211 -7.098 10.615 1.00 85.56 608 GLN A O 1
ATOM 4875 N N . PRO A 1 609 ? -19.555 -5.650 10.131 1.00 87.81 609 PRO A N 1
ATOM 4876 C CA . PRO A 1 609 ? -19.949 -5.517 8.735 1.00 87.81 609 PRO A CA 1
ATOM 4877 C C . PRO A 1 609 ? -19.691 -6.828 7.989 1.00 87.81 609 PRO A C 1
ATOM 4879 O O . PRO A 1 609 ? -18.576 -7.350 7.973 1.00 87.81 609 PRO A O 1
ATOM 4882 N N . MET A 1 610 ? -20.717 -7.363 7.333 1.00 85.50 610 MET A N 1
ATOM 4883 C CA . MET A 1 610 ? -20.641 -8.633 6.604 1.00 85.50 610 MET A CA 1
ATOM 4884 C C . MET A 1 610 ? -19.572 -8.601 5.504 1.00 85.50 610 MET A C 1
ATOM 4886 O O . MET A 1 610 ? -18.812 -9.557 5.333 1.00 85.50 610 MET A O 1
ATOM 4890 N N . LEU A 1 611 ? -19.457 -7.474 4.799 1.00 89.56 611 LEU A N 1
ATOM 4891 C CA . LEU A 1 611 ? -18.513 -7.336 3.697 1.00 89.56 611 LEU A CA 1
ATOM 4892 C C . LEU A 1 611 ? -17.050 -7.401 4.162 1.00 89.56 611 LEU A C 1
ATOM 4894 O O . LEU A 1 611 ? -16.234 -7.957 3.432 1.00 89.56 611 LEU A O 1
ATOM 4898 N N . VAL A 1 612 ? -16.724 -6.962 5.390 1.00 91.69 612 VAL A N 1
ATOM 4899 C CA . VAL A 1 612 ? -15.380 -7.141 5.984 1.00 91.69 612 VAL A CA 1
ATOM 4900 C C . VAL A 1 612 ? -14.982 -8.618 5.969 1.00 91.69 612 VAL A C 1
ATOM 4902 O O . VAL A 1 612 ? -13.872 -8.950 5.560 1.00 91.69 612 VAL A O 1
ATOM 4905 N N . ARG A 1 613 ? -15.896 -9.529 6.329 1.00 86.69 613 ARG A N 1
ATOM 4906 C CA . ARG A 1 613 ? -15.624 -10.977 6.323 1.00 86.69 613 ARG A CA 1
ATOM 4907 C C . ARG A 1 613 ? -15.474 -11.537 4.909 1.00 86.69 613 ARG A C 1
ATOM 4909 O O . ARG A 1 613 ? -14.617 -12.389 4.691 1.00 86.69 613 ARG A O 1
ATOM 4916 N N . ARG A 1 614 ? -16.256 -11.044 3.941 1.00 88.81 614 ARG A N 1
ATOM 4917 C CA . ARG A 1 614 ? -16.185 -11.499 2.538 1.00 88.81 614 ARG A CA 1
ATOM 4918 C C . ARG A 1 614 ? -14.885 -11.087 1.841 1.00 88.81 614 ARG A C 1
ATOM 4920 O O . ARG A 1 614 ? -14.393 -11.850 1.012 1.00 88.81 614 ARG A O 1
ATOM 4927 N N . ILE A 1 615 ? -14.327 -9.918 2.174 1.00 89.12 615 ILE A N 1
ATOM 4928 C CA . ILE A 1 615 ? -13.096 -9.389 1.550 1.00 89.12 615 ILE A CA 1
ATOM 4929 C C . ILE A 1 615 ? -11.812 -9.773 2.300 1.00 89.12 615 ILE A C 1
ATOM 4931 O O . ILE A 1 615 ? -10.720 -9.746 1.721 1.00 89.12 615 ILE A O 1
ATOM 4935 N N . ARG A 1 616 ? -11.915 -10.124 3.588 1.00 88.81 616 ARG A N 1
ATOM 4936 C CA . ARG A 1 616 ? -10.775 -10.514 4.424 1.00 88.81 616 ARG A CA 1
ATOM 4937 C C . ARG A 1 616 ? -10.028 -11.692 3.791 1.00 88.81 616 ARG A C 1
ATOM 4939 O O . ARG A 1 616 ? -10.621 -12.691 3.398 1.00 88.81 616 ARG A O 1
ATOM 4946 N N . ASN A 1 617 ? -8.704 -11.558 3.696 1.00 81.50 617 ASN A N 1
ATOM 4947 C CA . ASN A 1 617 ? -7.778 -12.579 3.177 1.00 81.50 617 ASN A CA 1
ATOM 4948 C C . ASN A 1 617 ? -8.041 -13.018 1.724 1.00 81.50 617 ASN A C 1
ATOM 4950 O O . ASN A 1 617 ? -7.581 -14.077 1.305 1.00 81.50 617 ASN A O 1
ATOM 4954 N N . LYS A 1 618 ? -8.743 -12.194 0.935 1.00 73.25 618 LYS A N 1
ATOM 4955 C CA . LYS A 1 618 ? -8.924 -12.418 -0.501 1.00 73.25 618 LYS A CA 1
ATOM 4956 C C . LYS A 1 618 ? -7.793 -11.788 -1.318 1.00 73.25 618 LYS A C 1
ATOM 4958 O O . LYS A 1 618 ? -7.319 -10.686 -1.026 1.00 73.25 618 LYS A O 1
ATOM 4963 N N . THR A 1 619 ? -7.390 -12.502 -2.363 1.00 69.19 619 THR A N 1
ATOM 4964 C CA . THR A 1 619 ? -6.499 -12.026 -3.432 1.00 69.19 619 THR A CA 1
ATOM 4965 C C . THR A 1 619 ? -7.250 -11.119 -4.411 1.00 69.19 619 THR A C 1
ATOM 4967 O O . THR A 1 619 ? -8.478 -11.095 -4.414 1.00 69.19 619 THR A O 1
ATOM 4970 N N . GLY A 1 620 ? -6.534 -10.401 -5.281 1.00 65.12 620 GLY A N 1
ATOM 4971 C CA . GLY A 1 620 ? -7.145 -9.532 -6.298 1.00 65.12 620 GLY A CA 1
ATOM 4972 C C . GLY A 1 620 ? -8.229 -10.209 -7.149 1.00 65.12 620 GLY A C 1
ATOM 4973 O O . GLY A 1 620 ? -9.358 -9.718 -7.172 1.00 65.12 620 GLY A O 1
ATOM 4974 N N . PRO A 1 621 ? -7.956 -11.365 -7.779 1.00 67.88 621 PRO A N 1
ATOM 4975 C CA . PRO A 1 621 ? -8.967 -12.090 -8.554 1.00 67.88 621 PRO A CA 1
ATOM 4976 C C . PRO A 1 621 ? -10.168 -12.546 -7.715 1.00 67.88 621 PRO A C 1
ATOM 4978 O O . PRO A 1 621 ? -11.305 -12.530 -8.177 1.00 67.88 621 PRO A O 1
ATOM 4981 N N . GLN A 1 622 ? -9.947 -12.917 -6.452 1.00 72.50 622 GLN A N 1
ATOM 4982 C CA . GLN A 1 622 ? -11.042 -13.290 -5.556 1.00 72.50 622 GLN A CA 1
ATOM 4983 C C . GLN A 1 622 ? -11.896 -12.079 -5.155 1.00 72.50 622 GLN A C 1
ATOM 4985 O O . GLN A 1 622 ? -13.110 -12.210 -5.040 1.00 72.50 622 GLN A O 1
ATOM 4990 N N . LEU A 1 623 ? -11.288 -10.904 -4.968 1.00 78.50 623 LEU A N 1
ATOM 4991 C CA . LEU A 1 623 ? -12.013 -9.653 -4.727 1.00 78.50 623 LEU A CA 1
ATOM 4992 C C . LEU A 1 623 ? -12.841 -9.240 -5.949 1.00 78.50 623 LEU A C 1
ATOM 4994 O O . LEU A 1 623 ? -13.973 -8.797 -5.783 1.00 78.50 623 LEU A O 1
ATOM 4998 N N . GLU A 1 624 ? -12.318 -9.452 -7.161 1.00 80.50 624 GLU A N 1
ATOM 4999 C CA . GLU A 1 624 ? -13.058 -9.250 -8.415 1.00 80.50 624 GLU A CA 1
ATOM 5000 C C . GLU A 1 624 ? -14.334 -10.094 -8.455 1.00 80.50 624 GLU A C 1
ATOM 5002 O O . GLU A 1 624 ? -15.406 -9.590 -8.793 1.00 80.50 624 GLU A O 1
ATOM 5007 N N . ALA A 1 625 ? -14.219 -11.374 -8.087 1.00 77.31 625 ALA A N 1
ATOM 5008 C CA . ALA A 1 625 ? -15.346 -12.295 -8.045 1.00 77.31 625 ALA A CA 1
ATOM 5009 C C . ALA A 1 625 ? -16.388 -11.856 -7.008 1.00 77.31 625 ALA A C 1
ATOM 5011 O O . ALA A 1 625 ? -17.564 -11.753 -7.346 1.00 77.31 625 ALA A O 1
ATOM 5012 N N . VAL A 1 626 ? -15.954 -11.513 -5.787 1.00 87.31 626 VAL A N 1
ATOM 5013 C CA . VAL A 1 626 ? -16.846 -11.018 -4.722 1.00 87.31 626 VAL A CA 1
ATOM 5014 C C . VAL A 1 626 ? -17.582 -9.751 -5.161 1.00 87.31 626 VAL A C 1
ATOM 5016 O O . VAL A 1 626 ? -18.788 -9.639 -4.956 1.00 87.31 626 VAL A O 1
ATOM 5019 N N . PHE A 1 627 ? -16.886 -8.793 -5.777 1.00 89.56 627 PHE A N 1
ATOM 5020 C CA . PHE A 1 627 ? -17.522 -7.561 -6.239 1.00 89.56 627 PHE A CA 1
ATOM 5021 C C . PHE A 1 627 ? -18.506 -7.822 -7.386 1.00 89.56 627 PHE A C 1
ATOM 5023 O O . PHE A 1 627 ? -19.616 -7.297 -7.376 1.00 89.56 627 PHE A O 1
ATOM 5030 N N . SER A 1 628 ? -18.131 -8.672 -8.345 1.00 88.62 628 SER A N 1
ATOM 5031 C CA . SER A 1 628 ? -18.998 -9.049 -9.468 1.00 88.62 628 SER A CA 1
ATOM 5032 C C . SER A 1 628 ? -20.278 -9.743 -8.995 1.00 88.62 628 SER A C 1
ATOM 5034 O O . SER A 1 628 ? -21.356 -9.431 -9.491 1.00 88.62 628 SER A O 1
ATOM 5036 N N . GLU A 1 629 ? -20.170 -10.640 -8.014 1.00 91.94 629 GLU A N 1
ATOM 5037 C CA . GLU A 1 629 ? -21.301 -11.318 -7.373 1.00 91.94 629 GLU A CA 1
ATOM 5038 C C . GLU A 1 629 ? -22.257 -10.306 -6.722 1.00 91.94 629 GLU A C 1
ATOM 5040 O O . GLU A 1 629 ? -23.447 -10.303 -7.024 1.00 91.94 629 GLU A O 1
ATOM 5045 N N . LEU A 1 630 ? -21.735 -9.371 -5.920 1.00 89.88 630 LEU A N 1
ATOM 5046 C CA . LEU A 1 630 ? -22.539 -8.317 -5.285 1.00 89.88 630 LEU A CA 1
ATOM 5047 C C . LEU A 1 630 ? -23.265 -7.435 -6.312 1.00 89.88 630 LEU A C 1
ATOM 5049 O O . LEU A 1 630 ? -24.414 -7.042 -6.107 1.00 89.88 630 LEU A O 1
ATOM 5053 N N . VAL A 1 631 ? -22.606 -7.118 -7.430 1.00 90.12 631 VAL A N 1
ATOM 5054 C CA . VAL A 1 631 ? -23.219 -6.354 -8.525 1.00 90.12 631 VAL A CA 1
ATOM 5055 C C . VAL A 1 631 ? -24.334 -7.152 -9.204 1.00 90.12 631 VAL A C 1
ATOM 5057 O O . VAL A 1 631 ? -25.384 -6.583 -9.499 1.00 90.12 631 VAL A O 1
ATOM 5060 N N . GLN A 1 632 ? -24.143 -8.457 -9.419 1.00 88.25 632 GLN A N 1
ATOM 5061 C CA . GLN A 1 632 ? -25.175 -9.338 -9.976 1.00 88.25 632 GLN A CA 1
ATOM 5062 C C . GLN A 1 632 ? -26.387 -9.452 -9.045 1.00 88.25 632 GLN A C 1
ATOM 5064 O O . GLN A 1 632 ? -27.521 -9.362 -9.510 1.00 88.25 632 GLN A O 1
ATOM 5069 N N . GLU A 1 633 ? -26.162 -9.581 -7.736 1.00 83.94 633 GLU A N 1
ATOM 5070 C CA . GLU A 1 633 ? -27.220 -9.627 -6.719 1.00 83.94 633 GLU A CA 1
ATOM 5071 C C . GLU A 1 633 ? -28.044 -8.333 -6.659 1.00 83.94 633 GLU A C 1
ATOM 5073 O O . GLU A 1 633 ? -29.247 -8.375 -6.393 1.00 83.94 633 GLU A O 1
ATOM 5078 N N . ALA A 1 634 ? -27.409 -7.186 -6.918 1.00 78.12 634 ALA A N 1
ATOM 5079 C CA . ALA A 1 634 ? -28.061 -5.878 -6.947 1.00 78.12 634 ALA A CA 1
ATOM 5080 C C . ALA A 1 634 ? -28.692 -5.513 -8.302 1.00 78.12 634 ALA A C 1
ATOM 5082 O O . ALA A 1 634 ? -29.416 -4.515 -8.384 1.00 78.12 634 ALA A O 1
ATOM 5083 N N . GLY A 1 635 ? -28.425 -6.290 -9.356 1.00 65.75 635 GLY A N 1
ATOM 5084 C CA . GLY A 1 635 ? -29.056 -6.135 -10.664 1.00 65.75 635 GLY A CA 1
ATOM 5085 C C . GLY A 1 635 ? -30.555 -6.469 -10.627 1.00 65.75 635 GLY A C 1
ATOM 5086 O O . GLY A 1 635 ? -31.026 -7.151 -9.714 1.00 65.75 635 GLY A O 1
ATOM 5087 N N . PRO A 1 636 ? -31.354 -6.000 -11.604 1.00 46.97 636 PRO A N 1
ATOM 5088 C CA . PRO A 1 636 ? -32.771 -6.332 -11.661 1.00 46.97 636 PRO A CA 1
ATOM 5089 C C . PRO A 1 636 ? -32.942 -7.852 -11.778 1.00 46.97 636 PRO A C 1
ATOM 5091 O O . PRO A 1 636 ? -32.536 -8.452 -12.772 1.00 46.97 636 PRO A O 1
ATOM 5094 N N . ARG A 1 637 ? -33.567 -8.475 -10.768 1.00 38.06 637 ARG A N 1
ATOM 5095 C CA . ARG A 1 637 ? -34.061 -9.854 -10.858 1.00 38.06 637 ARG A CA 1
ATOM 5096 C C . ARG A 1 637 ? -35.046 -9.913 -12.021 1.00 38.06 637 ARG A C 1
ATOM 5098 O O . ARG A 1 637 ? -36.195 -9.501 -11.876 1.00 38.06 637 ARG A O 1
ATOM 5105 N N . THR A 1 638 ? -34.615 -10.410 -13.173 1.00 31.12 638 THR A N 1
ATOM 5106 C CA . THR A 1 638 ? -35.541 -10.808 -14.227 1.00 31.12 638 THR A CA 1
ATOM 5107 C C . THR A 1 638 ? -36.440 -11.894 -13.650 1.00 31.12 638 THR A C 1
ATOM 5109 O O . THR A 1 638 ? -35.998 -12.981 -13.279 1.00 31.12 638 THR A O 1
ATOM 5112 N N . ALA A 1 639 ? -37.720 -11.563 -13.497 1.00 30.23 639 ALA A N 1
ATOM 5113 C CA . ALA A 1 639 ? -38.757 -12.513 -13.153 1.00 30.23 639 ALA A CA 1
ATOM 5114 C C . ALA A 1 639 ? -38.851 -13.555 -14.277 1.00 30.23 639 ALA A C 1
ATOM 5116 O O . ALA A 1 639 ? -39.503 -13.334 -15.289 1.00 30.23 639 ALA A O 1
ATOM 5117 N N . ALA A 1 640 ? -38.177 -14.687 -14.105 1.00 33.44 640 ALA A N 1
ATOM 5118 C CA . ALA A 1 640 ? -38.361 -15.875 -14.925 1.00 33.44 640 ALA A CA 1
ATOM 5119 C C . ALA A 1 640 ? -38.636 -17.061 -13.997 1.00 33.44 640 ALA A C 1
ATOM 5121 O O . ALA A 1 640 ? -37.795 -17.922 -13.748 1.00 33.44 640 ALA A O 1
ATOM 5122 N N . ARG A 1 641 ? -39.846 -17.069 -13.436 1.00 33.47 641 ARG A N 1
ATOM 5123 C CA . ARG A 1 641 ? -40.474 -18.261 -12.865 1.00 33.47 641 ARG A CA 1
ATOM 5124 C C . ARG A 1 641 ? -41.941 -18.273 -13.284 1.00 33.47 641 ARG A C 1
ATOM 5126 O O . ARG A 1 641 ? -42.795 -17.752 -12.577 1.00 33.47 641 ARG A O 1
ATOM 5133 N N . SER A 1 642 ? -42.193 -18.801 -14.479 1.00 29.20 642 SER A N 1
ATOM 5134 C CA . SER A 1 642 ? -43.390 -19.552 -14.903 1.00 29.20 642 SER A CA 1
ATOM 5135 C C . SER A 1 642 ? -43.435 -19.620 -16.437 1.00 29.20 642 SER A C 1
ATOM 5137 O O . SER A 1 642 ? -43.242 -18.605 -17.096 1.00 29.20 642 SER A O 1
ATOM 5139 N N . GLY A 1 643 ? -43.690 -20.811 -16.992 1.00 26.34 643 GLY A N 1
ATOM 5140 C CA . GLY A 1 643 ? -44.122 -20.976 -18.388 1.00 26.34 643 GLY A CA 1
ATOM 5141 C C . GLY A 1 643 ? -43.225 -21.823 -19.296 1.00 26.34 643 GLY A C 1
ATOM 5142 O O . GLY A 1 643 ? -42.395 -21.282 -20.010 1.00 26.34 643 GLY A O 1
ATOM 5143 N N . SER A 1 644 ? -43.436 -23.142 -19.233 1.00 26.91 644 SER A N 1
ATOM 5144 C CA . SER A 1 644 ? -43.477 -24.135 -20.330 1.00 26.91 644 SER A CA 1
ATOM 5145 C C . SER A 1 644 ? -42.556 -24.033 -21.563 1.00 26.91 644 SER A C 1
ATOM 5147 O O . SER A 1 644 ? -42.627 -23.100 -22.353 1.00 26.91 644 SER A O 1
ATOM 5149 N N . GLU A 1 645 ? -41.808 -25.125 -21.751 1.00 28.75 645 GLU A N 1
ATOM 5150 C CA . GLU A 1 645 ? -41.523 -25.872 -22.989 1.00 28.75 645 GLU A CA 1
ATOM 5151 C C . GLU A 1 645 ? -41.686 -25.209 -24.373 1.00 28.75 645 GLU A C 1
ATOM 5153 O O . GLU A 1 645 ? -42.769 -24.809 -24.786 1.00 28.75 645 GLU A O 1
ATOM 5158 N N . GLY A 1 646 ? -40.609 -25.332 -25.163 1.00 26.62 646 GLY A N 1
ATOM 5159 C CA . GLY A 1 646 ? -40.681 -25.560 -26.608 1.00 26.62 646 GLY A CA 1
ATOM 5160 C C . GLY A 1 646 ? -40.346 -24.368 -27.503 1.00 26.62 646 GLY A C 1
ATOM 5161 O O . GLY A 1 646 ? -41.240 -23.650 -27.919 1.00 26.62 646 GLY A O 1
ATOM 5162 N N . SER A 1 647 ? -39.078 -24.227 -27.912 1.00 25.95 647 SER A N 1
ATOM 5163 C CA . SER A 1 647 ? -38.724 -24.212 -29.345 1.00 25.95 647 SER A CA 1
ATOM 5164 C C . SER A 1 647 ? -37.207 -24.168 -29.565 1.00 25.95 647 SER A C 1
ATOM 5166 O O . SER A 1 647 ? -36.469 -23.443 -28.899 1.00 25.95 647 SER A O 1
ATOM 5168 N N . ARG A 1 648 ? -36.744 -24.975 -30.523 1.00 27.70 648 ARG A N 1
ATOM 5169 C CA . ARG A 1 648 ? -35.361 -25.063 -31.003 1.00 27.70 648 ARG A CA 1
ATOM 5170 C C . ARG A 1 648 ? -35.001 -23.874 -31.906 1.00 27.70 648 ARG A C 1
ATOM 5172 O O . ARG A 1 648 ? -35.795 -23.477 -32.744 1.00 27.70 648 ARG A O 1
ATOM 5179 N N . ALA A 1 649 ? -33.724 -23.494 -31.808 1.00 27.92 649 ALA A N 1
ATOM 5180 C CA . ALA A 1 649 ? -32.852 -22.911 -32.836 1.00 27.92 649 ALA A CA 1
ATOM 5181 C C . ALA A 1 649 ? -33.208 -21.538 -33.439 1.00 27.92 649 ALA A C 1
ATOM 5183 O O . ALA A 1 649 ? -34.161 -21.402 -34.191 1.00 27.92 649 ALA A O 1
ATOM 5184 N N . LEU A 1 650 ? -32.300 -20.568 -33.263 1.00 24.86 650 LEU A N 1
ATOM 5185 C CA . LEU A 1 650 ? -31.575 -19.932 -34.375 1.00 24.86 650 LEU A CA 1
ATOM 5186 C C . LEU A 1 650 ? -30.519 -18.966 -33.829 1.00 24.86 650 LEU A C 1
ATOM 5188 O O . LEU A 1 650 ? -30.826 -17.997 -33.136 1.00 24.86 650 LEU A O 1
ATOM 5192 N N . GLY A 1 651 ? -29.259 -19.237 -34.173 1.00 35.41 651 GLY A N 1
ATOM 5193 C CA . GLY A 1 651 ? -28.168 -18.301 -33.970 1.00 35.41 651 GLY A CA 1
ATOM 5194 C C . GLY A 1 651 ? -28.464 -16.993 -34.693 1.00 35.41 651 GLY A C 1
ATOM 5195 O O . GLY A 1 651 ? -28.699 -16.978 -35.900 1.00 35.41 651 GLY A O 1
ATOM 5196 N N . ARG A 1 652 ? -28.432 -15.891 -33.947 1.00 24.42 652 ARG A N 1
ATOM 5197 C CA . ARG A 1 652 ? -28.313 -14.547 -34.503 1.00 24.42 652 ARG A CA 1
ATOM 5198 C C . ARG A 1 652 ? -27.382 -13.727 -33.628 1.00 24.42 652 ARG A C 1
ATOM 5200 O O . ARG A 1 652 ? -27.697 -13.379 -32.495 1.00 24.42 652 ARG A O 1
ATOM 5207 N N . HIS A 1 653 ? -26.224 -13.429 -34.209 1.00 33.62 653 HIS A N 1
ATOM 5208 C CA . HIS A 1 653 ? -25.434 -12.248 -33.906 1.00 33.62 653 HIS A CA 1
ATOM 5209 C C . HIS A 1 653 ? -26.344 -11.031 -33.703 1.00 33.62 653 HIS A C 1
ATOM 5211 O O . HIS A 1 653 ? -27.133 -10.700 -34.587 1.00 33.62 653 HIS A O 1
ATOM 5217 N N . ILE A 1 654 ? -26.181 -10.336 -32.577 1.00 25.50 654 ILE A N 1
ATOM 5218 C CA . ILE A 1 654 ? -26.681 -8.973 -32.379 1.00 25.50 654 ILE A CA 1
ATOM 5219 C C . ILE A 1 654 ? -25.517 -8.112 -31.852 1.00 25.50 654 ILE A C 1
ATOM 5221 O O . ILE A 1 654 ? -24.662 -8.613 -31.118 1.00 25.50 654 ILE A O 1
ATOM 5225 N N . PRO A 1 655 ? -25.394 -6.856 -32.319 1.00 26.08 655 PRO A N 1
ATOM 5226 C CA . PRO A 1 655 ? -24.109 -6.215 -32.570 1.00 26.08 655 PRO A CA 1
ATOM 5227 C C . PRO A 1 655 ? -23.563 -5.431 -31.377 1.00 26.08 655 PRO A C 1
ATOM 5229 O O . PRO A 1 655 ? -24.292 -4.742 -30.667 1.00 26.08 655 PRO A O 1
ATOM 5232 N N . ARG A 1 656 ? -22.229 -5.402 -31.275 1.00 28.20 656 ARG A N 1
ATOM 5233 C CA . ARG A 1 656 ? -21.471 -4.355 -30.577 1.00 28.20 656 ARG A CA 1
ATOM 5234 C C . ARG A 1 656 ? -21.825 -2.978 -31.154 1.00 28.20 656 ARG A C 1
ATOM 5236 O O . ARG A 1 656 ? -21.254 -2.586 -32.169 1.00 28.20 656 ARG A O 1
ATOM 5243 N N . ARG A 1 657 ? -22.691 -2.209 -30.492 1.00 24.64 657 ARG A N 1
ATOM 5244 C CA . ARG A 1 657 ? -22.729 -0.741 -30.616 1.00 24.64 657 ARG A CA 1
ATOM 5245 C C . ARG A 1 657 ? -23.222 -0.091 -29.325 1.00 24.64 657 ARG A C 1
ATOM 5247 O O . ARG A 1 657 ? -24.410 0.129 -29.163 1.00 24.64 657 ARG A O 1
ATOM 5254 N N . LEU A 1 658 ? -22.273 0.300 -28.479 1.00 24.70 658 LEU A N 1
ATOM 5255 C CA . LEU A 1 658 ? -22.183 1.674 -27.977 1.00 24.70 658 LEU A CA 1
ATOM 5256 C C . LEU A 1 658 ? -20.726 1.949 -27.567 1.00 24.70 658 LEU A C 1
ATOM 5258 O O . LEU A 1 658 ? -20.380 2.139 -26.410 1.00 24.70 658 LEU A O 1
ATOM 5262 N N . ALA A 1 659 ? -19.838 1.909 -28.562 1.00 25.08 659 ALA A N 1
ATOM 5263 C CA . ALA A 1 659 ? -18.536 2.544 -28.448 1.00 25.08 659 ALA A CA 1
ATOM 5264 C C . ALA A 1 659 ? -18.744 4.038 -28.709 1.00 25.08 659 ALA A C 1
ATOM 5266 O O . ALA A 1 659 ? -19.194 4.422 -29.794 1.00 25.08 659 ALA A O 1
ATOM 5267 N N . LEU A 1 660 ? -18.429 4.874 -27.722 1.00 26.25 660 LEU A N 1
ATOM 5268 C CA . LEU A 1 660 ? -18.221 6.301 -27.931 1.00 26.25 660 LEU A CA 1
ATOM 5269 C C . LEU A 1 660 ? -17.138 6.463 -29.006 1.00 26.25 660 LEU A C 1
ATOM 5271 O O . LEU A 1 660 ? -15.955 6.226 -28.772 1.00 26.25 660 LEU A O 1
ATOM 5275 N N . ARG A 1 661 ? -17.568 6.827 -30.218 1.00 23.66 661 ARG A N 1
ATOM 5276 C CA . ARG A 1 661 ? -16.700 7.287 -31.303 1.00 23.66 661 ARG A CA 1
ATOM 5277 C C . ARG A 1 661 ? -15.991 8.561 -30.843 1.00 23.66 661 ARG A C 1
ATOM 5279 O O . ARG A 1 661 ? -16.513 9.656 -31.017 1.00 23.66 661 ARG A O 1
ATOM 5286 N N . MET A 1 662 ? -14.773 8.433 -30.331 1.00 24.89 662 MET A N 1
ATOM 5287 C CA . MET A 1 662 ? -13.758 9.454 -30.571 1.00 24.89 662 MET A CA 1
ATOM 5288 C C . MET A 1 662 ? -13.168 9.156 -31.948 1.00 24.89 662 MET A C 1
ATOM 5290 O O . MET A 1 662 ? -12.386 8.224 -32.115 1.00 24.89 662 MET A O 1
ATOM 5294 N N . ASN A 1 663 ? -13.602 9.906 -32.961 1.00 25.06 663 ASN A N 1
ATOM 5295 C CA . ASN A 1 663 ? -13.000 9.865 -34.291 1.00 25.06 663 ASN A CA 1
ATOM 5296 C C . ASN A 1 663 ? -11.567 10.417 -34.208 1.00 25.06 663 ASN A C 1
ATOM 5298 O O . ASN A 1 663 ? -11.342 11.603 -34.435 1.00 25.06 663 ASN A O 1
ATOM 5302 N N . ALA A 1 664 ? -10.591 9.563 -33.912 1.00 30.23 664 ALA A N 1
ATOM 5303 C CA . ALA A 1 664 ? -9.218 9.803 -34.325 1.00 30.23 664 ALA A CA 1
ATOM 5304 C C . ALA A 1 664 ? -9.134 9.434 -35.812 1.00 30.23 664 ALA A C 1
ATOM 5306 O O . ALA A 1 664 ? -9.162 8.257 -36.169 1.00 30.23 664 ALA A O 1
ATOM 5307 N N . ARG A 1 665 ? -9.094 10.436 -36.699 1.00 29.39 665 ARG A N 1
ATOM 5308 C CA . ARG A 1 665 ? -8.655 10.183 -38.078 1.00 29.39 665 ARG A CA 1
ATOM 5309 C C . ARG A 1 665 ? -7.198 9.697 -38.028 1.00 29.39 665 ARG A C 1
ATOM 5311 O O . ARG A 1 665 ? -6.438 10.221 -37.209 1.00 29.39 665 ARG A O 1
ATOM 5318 N N . PRO A 1 666 ? -6.793 8.731 -38.872 1.00 34.78 666 PRO A N 1
ATOM 5319 C CA . PRO A 1 666 ? -5.380 8.439 -39.055 1.00 34.78 666 PRO A CA 1
ATOM 5320 C C . PRO A 1 666 ? -4.684 9.731 -39.495 1.00 34.78 666 PRO A C 1
ATOM 5322 O O . PRO A 1 666 ? -5.108 10.384 -40.448 1.00 34.78 666 PRO A O 1
ATOM 5325 N N . MET A 1 667 ? -3.680 10.132 -38.721 1.00 37.97 667 MET A N 1
ATOM 5326 C CA . MET A 1 667 ? -2.900 11.343 -38.953 1.00 37.97 667 MET A CA 1
ATOM 5327 C C . MET A 1 667 ? -2.149 11.164 -40.273 1.00 37.97 667 MET A C 1
ATOM 5329 O O . MET A 1 667 ? -1.448 10.164 -40.431 1.00 37.97 667 MET A O 1
ATOM 5333 N N . SER A 1 668 ? -2.321 12.083 -41.224 1.00 51.50 668 SER A N 1
ATOM 5334 C CA . SER A 1 668 ? -1.579 12.010 -42.485 1.00 51.50 668 SER A CA 1
ATOM 5335 C C . SER A 1 668 ? -0.083 12.206 -42.223 1.00 51.50 668 SER A C 1
ATOM 5337 O O . SER A 1 668 ? 0.304 12.871 -41.254 1.00 51.50 668 SER A O 1
ATOM 5339 N N . ASP A 1 669 ? 0.775 11.662 -43.089 1.00 40.53 669 ASP A N 1
ATOM 5340 C CA . ASP A 1 669 ? 2.230 11.855 -42.979 1.00 40.53 669 ASP A CA 1
ATOM 5341 C C . ASP A 1 669 ? 2.619 13.347 -42.980 1.00 40.53 669 ASP A C 1
ATOM 5343 O O . ASP A 1 669 ? 3.587 13.754 -42.336 1.00 40.53 669 ASP A O 1
ATOM 5347 N N . ASP A 1 670 ? 1.782 14.190 -43.584 1.00 40.31 670 ASP A N 1
ATOM 5348 C CA . ASP A 1 670 ? 1.918 15.646 -43.593 1.00 40.31 670 ASP A CA 1
ATOM 5349 C C . ASP A 1 670 ? 1.616 16.296 -42.225 1.00 40.31 670 ASP A C 1
ATOM 5351 O O . ASP A 1 670 ? 2.331 17.199 -41.780 1.00 40.31 670 ASP A O 1
ATOM 5355 N N . GLU A 1 671 ? 0.612 15.808 -41.486 1.00 38.44 671 GLU A N 1
ATOM 5356 C CA . GLU A 1 671 ? 0.365 16.232 -40.097 1.00 38.44 671 GLU A CA 1
ATOM 5357 C C . GLU A 1 671 ? 1.448 15.720 -39.136 1.00 38.44 671 GLU A C 1
ATOM 5359 O O . GLU A 1 671 ? 1.830 16.426 -38.193 1.00 38.44 671 GLU A O 1
ATOM 5364 N N . ARG A 1 672 ? 1.988 14.522 -39.394 1.00 43.81 672 ARG A N 1
ATOM 5365 C CA . ARG A 1 672 ? 3.107 13.941 -38.638 1.00 43.81 672 ARG A CA 1
ATOM 5366 C C . ARG A 1 672 ? 4.376 14.783 -38.798 1.00 43.81 672 ARG A C 1
ATOM 5368 O O . ARG A 1 672 ? 5.030 15.105 -37.802 1.00 43.81 672 ARG A O 1
ATOM 5375 N N . ASN A 1 673 ? 4.667 15.221 -40.021 1.00 42.88 673 ASN A N 1
ATOM 5376 C CA . ASN A 1 673 ? 5.806 16.084 -40.333 1.00 42.88 673 ASN A CA 1
ATOM 5377 C C . ASN A 1 673 ? 5.626 17.516 -39.800 1.00 42.88 673 ASN A C 1
ATOM 5379 O O . ASN A 1 673 ? 6.574 18.083 -39.249 1.00 42.88 673 ASN A O 1
ATOM 5383 N N . ARG A 1 674 ? 4.409 18.082 -39.832 1.00 40.00 674 ARG A N 1
ATOM 5384 C CA . ARG A 1 674 ? 4.115 19.400 -39.227 1.00 40.00 674 ARG A CA 1
ATOM 5385 C C . ARG A 1 674 ? 4.244 19.404 -37.703 1.00 40.00 674 ARG A C 1
ATOM 5387 O O . ARG A 1 674 ? 4.784 20.359 -37.143 1.00 40.00 674 ARG A O 1
ATOM 5394 N N . LYS A 1 675 ? 3.828 18.333 -37.017 1.00 39.66 675 LYS A N 1
ATOM 5395 C CA . LYS A 1 675 ? 4.046 18.198 -35.565 1.00 39.66 675 LYS A CA 1
ATOM 5396 C C . LYS A 1 675 ? 5.525 17.999 -35.222 1.00 39.66 675 LYS A C 1
ATOM 5398 O O . LYS A 1 675 ? 6.008 18.634 -34.290 1.00 39.66 675 LYS A O 1
ATOM 5403 N N . MET A 1 676 ? 6.272 17.209 -35.998 1.00 37.25 676 MET A N 1
ATOM 5404 C CA . MET A 1 676 ? 7.731 17.067 -35.835 1.00 37.25 676 MET A CA 1
ATOM 5405 C C . MET A 1 676 ? 8.483 18.394 -36.054 1.00 37.25 676 MET A C 1
ATOM 5407 O O . MET A 1 676 ? 9.424 18.696 -35.316 1.00 37.25 676 MET A O 1
ATOM 5411 N N . ALA A 1 677 ? 8.036 19.231 -36.997 1.00 36.75 677 ALA A N 1
ATOM 5412 C CA . ALA A 1 677 ? 8.570 20.579 -37.203 1.00 36.75 677 ALA A CA 1
ATOM 5413 C C . ALA A 1 677 ? 8.269 21.517 -36.017 1.00 36.75 677 ALA A C 1
ATOM 5415 O O . ALA A 1 677 ? 9.155 22.248 -35.571 1.00 36.75 677 ALA A O 1
ATOM 5416 N N . PHE A 1 678 ? 7.067 21.436 -35.434 1.00 33.78 678 PHE A N 1
ATOM 5417 C CA . PHE A 1 678 ? 6.704 22.192 -34.229 1.00 33.78 678 PHE A CA 1
ATOM 5418 C C . PHE A 1 678 ? 7.598 21.830 -33.025 1.00 33.78 678 PHE A C 1
ATOM 5420 O O . PHE A 1 678 ? 8.076 22.718 -32.317 1.00 33.78 678 PHE A O 1
ATOM 5427 N N . TYR A 1 679 ? 7.932 20.546 -32.839 1.00 36.06 679 TYR A N 1
ATOM 5428 C CA . TYR A 1 679 ? 8.851 20.109 -31.778 1.00 36.06 679 TYR A CA 1
ATOM 5429 C C . TYR A 1 679 ? 10.311 20.546 -32.003 1.00 36.06 679 TYR A C 1
ATOM 5431 O O . TYR A 1 679 ? 10.996 20.866 -31.027 1.00 36.06 679 TYR A O 1
ATOM 5439 N N . ARG A 1 680 ? 10.783 20.648 -33.257 1.00 35.66 680 ARG A N 1
ATOM 5440 C CA . ARG A 1 680 ? 12.108 21.223 -33.574 1.00 35.66 680 ARG A CA 1
ATOM 5441 C C . ARG A 1 680 ? 12.184 22.724 -33.259 1.00 35.66 680 ARG A C 1
ATOM 5443 O O . ARG A 1 680 ? 13.194 23.172 -32.724 1.00 35.66 680 ARG A O 1
ATOM 5450 N N . VAL A 1 681 ? 11.111 23.483 -33.499 1.00 34.44 681 VAL A N 1
ATOM 5451 C CA . VAL A 1 681 ? 11.038 24.930 -33.195 1.00 34.44 681 VAL A CA 1
ATOM 5452 C C . VAL A 1 681 ? 10.937 25.204 -31.686 1.00 34.44 681 VAL A C 1
ATOM 5454 O O . VAL A 1 681 ? 11.521 26.163 -31.180 1.00 34.44 681 VAL A O 1
ATOM 5457 N N . CYS A 1 682 ? 10.254 24.347 -30.921 1.00 33.00 682 CYS A N 1
ATOM 5458 C CA . CYS A 1 682 ? 10.211 24.470 -29.459 1.00 33.00 682 CYS A CA 1
ATOM 5459 C C . CYS A 1 682 ? 11.551 24.117 -28.785 1.00 33.00 682 CYS A C 1
ATOM 5461 O O . CYS A 1 682 ? 11.874 24.682 -27.738 1.00 33.00 682 CYS A O 1
ATOM 5463 N N . ALA A 1 683 ? 12.351 23.227 -29.385 1.00 35.75 683 ALA A N 1
ATOM 5464 C CA . ALA A 1 683 ? 13.677 22.870 -28.881 1.00 35.75 683 ALA A CA 1
ATOM 5465 C C . ALA A 1 683 ? 14.715 23.994 -29.067 1.00 35.75 683 ALA A C 1
ATOM 5467 O O . ALA A 1 683 ? 15.548 24.201 -28.185 1.00 35.75 683 ALA A O 1
ATOM 5468 N N . THR A 1 684 ? 14.638 24.777 -30.149 1.00 34.84 684 THR A N 1
ATOM 5469 C CA . THR A 1 684 ? 15.567 25.894 -30.403 1.00 34.84 684 THR A CA 1
ATOM 5470 C C . THR A 1 684 ? 15.230 27.160 -29.604 1.00 34.84 684 THR A C 1
ATOM 5472 O O . THR A 1 684 ? 16.137 27.903 -29.232 1.00 34.84 684 THR A O 1
ATOM 5475 N N . ARG A 1 685 ? 13.958 27.393 -29.244 1.00 31.17 685 ARG A N 1
ATOM 5476 C CA . ARG A 1 685 ? 13.526 28.589 -28.484 1.00 31.17 685 ARG A CA 1
ATOM 5477 C C . ARG A 1 685 ? 13.930 28.598 -27.001 1.00 31.17 685 ARG A C 1
ATOM 5479 O O . ARG A 1 685 ? 13.993 29.664 -26.398 1.00 31.17 685 ARG A O 1
ATOM 5486 N N . ASN A 1 686 ? 14.236 27.438 -26.415 1.00 33.09 686 ASN A N 1
ATOM 5487 C CA . ASN A 1 686 ? 14.748 27.340 -25.038 1.00 33.09 686 ASN A CA 1
ATOM 5488 C C . ASN A 1 686 ? 16.278 27.485 -24.936 1.00 33.09 686 ASN A C 1
ATOM 5490 O O . ASN A 1 686 ? 16.792 27.634 -23.829 1.00 33.09 686 ASN A O 1
ATOM 5494 N N . ALA A 1 687 ? 17.002 27.474 -26.061 1.00 34.66 687 ALA A N 1
ATOM 5495 C CA . ALA A 1 687 ? 18.454 27.658 -26.098 1.00 34.66 687 ALA A CA 1
ATOM 5496 C C . ALA A 1 687 ? 18.887 29.141 -26.139 1.00 34.66 687 ALA A C 1
ATOM 5498 O O . ALA A 1 687 ? 20.065 29.436 -25.967 1.00 34.66 687 ALA A O 1
ATOM 5499 N N . SER A 1 688 ? 17.952 30.077 -26.334 1.00 29.67 688 SER A N 1
ATOM 5500 C CA . SER A 1 688 ? 18.231 31.489 -26.651 1.00 29.67 688 SER A CA 1
ATOM 5501 C C . SER A 1 688 ? 17.614 32.500 -25.668 1.00 29.67 688 SER A C 1
ATOM 5503 O O . SER A 1 688 ? 17.271 33.617 -26.046 1.00 29.67 688 SER A O 1
ATOM 5505 N N . ARG A 1 689 ? 17.513 32.158 -24.372 1.00 29.88 689 ARG A N 1
ATOM 5506 C CA . ARG A 1 689 ? 17.293 33.164 -23.310 1.00 29.88 689 ARG A CA 1
ATOM 5507 C C . ARG A 1 689 ? 18.637 33.642 -22.734 1.00 29.88 689 ARG A C 1
ATOM 5509 O O . ARG A 1 689 ? 19.354 32.812 -22.172 1.00 29.88 689 ARG A O 1
ATOM 5516 N N . PRO A 1 690 ? 18.980 34.944 -22.804 1.00 29.05 690 PRO A N 1
ATOM 5517 C CA . PRO A 1 690 ? 20.158 35.477 -22.123 1.00 29.05 690 PRO A CA 1
ATOM 5518 C C . PRO A 1 690 ? 19.974 35.399 -20.601 1.00 29.05 690 PRO A C 1
ATOM 5520 O O . PRO A 1 690 ? 18.889 35.671 -20.083 1.00 29.05 690 PRO A O 1
ATOM 5523 N N . ARG A 1 691 ? 21.033 35.025 -19.873 1.00 32.66 691 ARG A N 1
ATOM 5524 C CA . ARG A 1 691 ? 21.070 35.076 -18.401 1.00 32.66 691 ARG A CA 1
ATOM 5525 C C . ARG A 1 691 ? 21.071 36.538 -17.919 1.00 32.66 691 ARG A C 1
ATOM 5527 O O . ARG A 1 691 ? 21.804 37.334 -18.502 1.00 32.66 691 ARG A O 1
ATOM 5534 N N . PRO A 1 692 ? 20.348 36.897 -16.842 1.00 29.23 692 PRO A N 1
ATOM 5535 C CA . PRO A 1 692 ? 20.511 38.201 -16.210 1.00 29.23 692 PRO A CA 1
ATOM 5536 C C . PRO A 1 692 ? 21.817 38.246 -15.400 1.00 29.23 692 PRO A C 1
ATOM 5538 O O . PRO A 1 692 ? 22.177 37.283 -14.720 1.00 29.23 692 PRO A O 1
ATOM 5541 N N . ALA A 1 693 ? 22.527 39.369 -15.509 1.00 28.53 693 ALA A N 1
ATOM 5542 C CA . ALA A 1 693 ? 23.792 39.642 -14.837 1.00 28.53 693 ALA A CA 1
ATOM 5543 C C . ALA A 1 693 ? 23.619 39.754 -13.311 1.00 28.53 693 ALA A C 1
ATOM 5545 O O . ALA A 1 693 ? 22.759 40.485 -12.822 1.00 28.53 693 ALA A O 1
ATOM 5546 N N . SER A 1 694 ? 24.462 39.048 -12.559 1.00 29.25 694 SER A N 1
ATOM 5547 C CA . SER A 1 694 ? 24.580 39.160 -11.104 1.00 29.25 694 SER A CA 1
ATOM 5548 C C . SER A 1 694 ? 25.501 40.325 -10.727 1.00 29.25 694 SER A C 1
ATOM 5550 O O . SER A 1 694 ? 26.658 40.350 -11.148 1.00 29.25 694 SER A O 1
ATOM 5552 N N . ARG A 1 695 ? 25.000 41.271 -9.921 1.00 26.22 695 ARG A N 1
ATOM 5553 C CA . ARG A 1 695 ? 25.811 42.285 -9.218 1.00 26.22 695 ARG A CA 1
ATOM 5554 C C . ARG A 1 695 ? 26.560 41.659 -8.026 1.00 26.22 695 ARG A C 1
ATOM 5556 O O . ARG A 1 695 ? 26.031 40.713 -7.441 1.00 26.22 695 ARG A O 1
ATOM 5563 N N . PRO A 1 696 ? 27.741 42.186 -7.650 1.00 28.89 696 PRO A N 1
ATOM 5564 C CA . PRO A 1 696 ? 28.534 41.684 -6.535 1.00 28.89 696 PRO A CA 1
ATOM 5565 C C . PRO A 1 696 ? 28.124 42.356 -5.217 1.00 28.89 696 PRO A C 1
ATOM 5567 O O . PRO A 1 696 ? 27.791 43.540 -5.197 1.00 28.89 696 PRO A O 1
ATOM 5570 N N . SER A 1 697 ? 28.202 41.613 -4.116 1.00 25.16 697 SER A N 1
ATOM 5571 C CA . SER A 1 697 ? 28.256 42.170 -2.765 1.00 25.16 697 SER A CA 1
ATOM 5572 C C . SER A 1 697 ? 29.496 41.622 -2.066 1.00 25.16 697 SER A C 1
ATOM 5574 O O . SER A 1 697 ? 29.639 40.416 -1.867 1.00 25.16 697 SER A O 1
ATOM 5576 N N . THR A 1 698 ? 30.389 42.557 -1.786 1.00 25.47 698 THR A N 1
ATOM 5577 C CA . THR A 1 698 ? 31.542 42.536 -0.892 1.00 25.47 698 THR A CA 1
ATOM 5578 C C . THR A 1 698 ? 31.175 42.012 0.496 1.00 25.47 698 THR A C 1
ATOM 5580 O O . THR A 1 698 ? 30.161 42.431 1.041 1.00 25.47 698 THR A O 1
ATOM 5583 N N . GLU A 1 699 ? 32.021 41.160 1.075 1.00 25.02 699 GLU A N 1
ATOM 5584 C CA . GLU A 1 699 ? 32.666 41.431 2.368 1.00 25.02 699 GLU A CA 1
ATOM 5585 C C . GLU A 1 699 ? 33.772 40.400 2.627 1.00 25.02 699 GLU A C 1
ATOM 5587 O O . GLU A 1 699 ? 33.578 39.187 2.550 1.00 25.02 699 GLU A O 1
ATOM 5592 N N . GLU A 1 700 ? 34.966 40.938 2.852 1.00 25.30 700 GLU A N 1
ATOM 5593 C CA . GLU A 1 700 ? 36.191 40.249 3.223 1.00 25.30 700 GLU A CA 1
ATOM 5594 C C . GLU A 1 700 ? 36.107 39.750 4.667 1.00 25.30 700 GLU A C 1
ATOM 5596 O O . GLU A 1 700 ? 35.662 40.479 5.548 1.00 25.30 700 GLU A O 1
ATOM 5601 N N . GLN A 1 701 ? 36.662 38.568 4.934 1.00 24.42 701 GLN A N 1
ATOM 5602 C CA . GLN A 1 701 ? 37.480 38.371 6.128 1.00 24.42 701 GLN A CA 1
ATOM 5603 C C . GLN A 1 701 ? 38.550 37.310 5.854 1.00 24.42 701 GLN A C 1
ATOM 5605 O O . GLN A 1 701 ? 38.287 36.191 5.415 1.00 24.42 701 GLN A O 1
ATOM 5610 N N . SER A 1 702 ? 39.780 37.755 6.056 1.00 23.16 702 SER A N 1
ATOM 5611 C CA . SER A 1 702 ? 41.068 37.112 5.858 1.00 23.16 702 SER A CA 1
ATOM 5612 C C . SER A 1 702 ? 41.396 36.108 6.964 1.00 23.16 702 SER A C 1
ATOM 5614 O O . 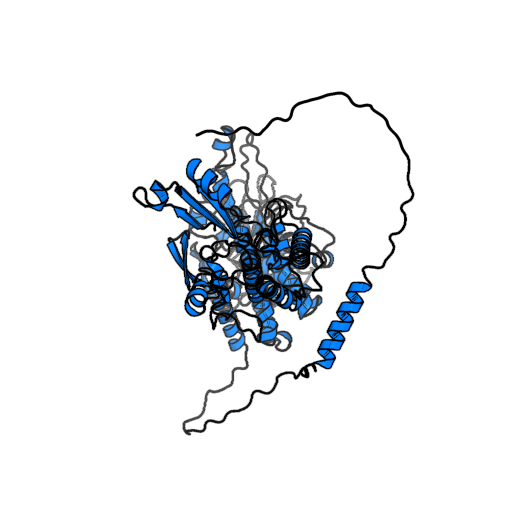SER A 1 702 ? 41.236 36.448 8.127 1.00 23.16 702 SER A O 1
ATOM 5616 N N . VAL A 1 703 ? 41.955 34.938 6.614 1.00 24.94 703 VAL A N 1
ATOM 5617 C CA . VAL A 1 703 ? 43.085 34.294 7.326 1.00 24.94 703 VAL A CA 1
ATOM 5618 C C . VAL A 1 703 ? 43.872 33.419 6.330 1.00 24.94 703 VAL A C 1
ATOM 5620 O O . VAL A 1 703 ? 43.299 32.653 5.559 1.00 24.94 703 VAL A O 1
ATOM 5623 N N . SER A 1 704 ? 45.193 33.590 6.352 1.00 24.95 704 SER A N 1
ATOM 5624 C CA . SER A 1 704 ? 46.247 32.997 5.515 1.00 24.95 704 SER A CA 1
ATOM 5625 C C . SER A 1 704 ? 46.452 31.471 5.689 1.00 24.95 704 SER A C 1
ATOM 5627 O O . SER A 1 704 ? 45.936 30.891 6.643 1.00 24.95 704 SER A O 1
ATOM 5629 N N . PRO A 1 705 ? 47.227 30.806 4.800 1.00 29.08 705 PRO A N 1
ATOM 5630 C CA . PRO A 1 705 ? 47.372 29.351 4.761 1.00 29.08 705 PRO A CA 1
ATOM 5631 C C . PRO A 1 705 ? 48.607 28.849 5.529 1.00 29.08 705 PRO A C 1
ATOM 5633 O O . PRO A 1 705 ? 49.702 29.382 5.357 1.00 29.08 705 PRO A O 1
ATOM 5636 N N . SER A 1 706 ? 48.464 27.760 6.292 1.00 23.80 706 SER A N 1
ATOM 5637 C CA . SER A 1 706 ? 49.601 26.956 6.758 1.00 23.80 706 SER A CA 1
ATOM 5638 C C . SER A 1 706 ? 49.318 25.451 6.664 1.00 23.80 706 SER A C 1
ATOM 5640 O O . SER A 1 706 ? 48.396 24.935 7.286 1.00 23.80 706 SER A O 1
ATOM 5642 N N . GLU A 1 707 ? 50.151 24.804 5.850 1.00 28.09 707 GLU A N 1
ATOM 5643 C CA . GLU A 1 707 ? 50.804 23.500 6.032 1.00 28.09 707 GLU A CA 1
ATOM 5644 C C . GLU A 1 707 ? 49.996 22.201 6.263 1.00 28.09 707 GLU A C 1
ATOM 5646 O O . GLU A 1 707 ? 49.299 21.993 7.248 1.00 28.09 707 GLU A O 1
ATOM 5651 N N . HIS A 1 708 ? 50.214 21.280 5.312 1.00 29.77 708 HIS A N 1
ATOM 5652 C CA . HIS A 1 708 ? 50.404 19.829 5.443 1.00 29.77 708 HIS A CA 1
ATOM 5653 C C . HIS A 1 708 ? 49.711 19.056 6.586 1.00 29.77 708 HIS A C 1
ATOM 5655 O O . HIS A 1 708 ? 50.173 19.047 7.721 1.00 29.77 708 HIS A O 1
ATOM 5661 N N . SER A 1 709 ? 48.752 18.187 6.226 1.00 26.67 709 SER A N 1
ATOM 5662 C CA . SER A 1 709 ? 48.584 16.889 6.902 1.00 26.67 709 SER A CA 1
ATOM 5663 C C . SER A 1 709 ? 47.876 15.845 6.019 1.00 26.67 709 SER A C 1
ATOM 5665 O O . SER A 1 709 ? 46.693 15.936 5.706 1.00 26.67 709 SER A O 1
ATOM 5667 N N . GLU A 1 710 ? 48.692 14.894 5.570 1.00 26.58 710 GLU A N 1
ATOM 5668 C CA . GLU A 1 710 ? 48.467 13.461 5.333 1.00 26.58 710 GLU A CA 1
ATOM 5669 C C . GLU A 1 710 ? 47.065 12.903 5.005 1.00 26.58 710 GLU A C 1
ATOM 5671 O O . GLU A 1 710 ? 46.151 12.784 5.820 1.00 26.58 710 GLU A O 1
ATOM 5676 N N . TYR A 1 711 ? 46.993 12.346 3.795 1.00 25.16 711 TYR A N 1
ATOM 5677 C CA . TYR A 1 711 ? 45.972 11.420 3.319 1.00 25.16 711 TYR A CA 1
ATOM 5678 C C . TYR A 1 711 ? 46.120 10.036 3.990 1.00 25.16 711 TYR A C 1
ATOM 5680 O O . TYR A 1 711 ? 47.094 9.322 3.746 1.00 25.16 711 TYR A O 1
ATOM 5688 N N . ARG A 1 712 ? 45.137 9.610 4.799 1.00 23.84 712 ARG A N 1
ATOM 5689 C CA . ARG A 1 712 ? 45.035 8.230 5.324 1.00 23.84 712 ARG A CA 1
ATOM 5690 C C . ARG A 1 712 ? 44.159 7.348 4.417 1.00 23.84 712 ARG A C 1
ATOM 5692 O O . ARG A 1 712 ? 42.982 7.664 4.243 1.00 23.84 712 ARG A O 1
ATOM 5699 N N . PRO A 1 713 ? 44.657 6.205 3.905 1.00 27.83 713 PRO A N 1
ATOM 5700 C CA . PRO A 1 713 ? 43.840 5.241 3.171 1.00 27.83 713 PRO A CA 1
ATOM 5701 C C . PRO A 1 713 ? 43.030 4.330 4.122 1.00 27.83 713 PRO A C 1
ATOM 5703 O O . PRO A 1 713 ? 43.397 4.157 5.290 1.00 27.83 713 PRO A O 1
ATOM 5706 N N . PRO A 1 714 ? 41.930 3.713 3.647 1.00 30.00 714 PRO A N 1
ATOM 5707 C CA . PRO A 1 714 ? 41.064 2.879 4.474 1.00 30.00 714 PRO A CA 1
ATOM 5708 C C . PRO A 1 714 ? 41.708 1.523 4.800 1.00 30.00 714 PRO A C 1
ATOM 5710 O O . PRO A 1 714 ? 42.293 0.853 3.946 1.00 30.00 714 PRO A O 1
ATOM 5713 N N . LYS A 1 715 ? 41.565 1.106 6.065 1.00 26.48 715 LYS A N 1
ATOM 5714 C CA . LYS A 1 715 ? 42.050 -0.171 6.600 1.00 26.48 715 LYS A CA 1
ATOM 5715 C C . LYS A 1 715 ? 41.383 -1.357 5.892 1.00 26.48 715 LYS A C 1
ATOM 5717 O O . LYS A 1 715 ? 40.169 -1.527 5.956 1.00 26.48 715 LYS A O 1
ATOM 5722 N N . LYS A 1 716 ? 42.211 -2.213 5.288 1.00 29.97 716 LYS A N 1
ATOM 5723 C CA . LYS A 1 716 ? 41.878 -3.598 4.929 1.00 29.97 716 LYS A CA 1
ATOM 5724 C C . LYS A 1 716 ? 41.585 -4.385 6.213 1.00 29.97 716 LYS A C 1
ATOM 5726 O O . LYS A 1 716 ? 42.472 -4.505 7.054 1.00 29.97 716 LYS A O 1
ATOM 5731 N N . GLN A 1 717 ? 40.386 -4.948 6.351 1.00 29.31 717 GLN A N 1
ATOM 5732 C CA . GLN A 1 717 ? 40.167 -6.089 7.243 1.00 29.31 717 GLN A CA 1
ATOM 5733 C C . GLN A 1 717 ? 40.599 -7.359 6.502 1.00 29.31 717 GLN A C 1
ATOM 5735 O O . GLN A 1 717 ? 40.177 -7.604 5.371 1.00 29.31 717 GLN A O 1
ATOM 5740 N N . ARG A 1 718 ? 41.518 -8.105 7.121 1.00 30.42 718 ARG A N 1
ATOM 5741 C CA . ARG A 1 718 ? 41.994 -9.424 6.701 1.00 30.42 718 ARG A CA 1
ATOM 5742 C C . ARG A 1 718 ? 41.303 -10.485 7.563 1.00 30.42 718 ARG A C 1
ATOM 5744 O O . ARG A 1 718 ? 41.259 -10.294 8.774 1.00 30.42 718 ARG A O 1
ATOM 5751 N N . GLN A 1 719 ? 40.945 -11.571 6.872 1.00 35.12 719 GLN A N 1
ATOM 5752 C CA . GLN A 1 719 ? 40.545 -12.917 7.313 1.00 35.12 719 GLN A CA 1
ATOM 5753 C C . GLN A 1 719 ? 39.190 -13.055 8.000 1.00 35.12 719 GLN A C 1
ATOM 5755 O O . GLN A 1 719 ? 39.010 -12.534 9.118 1.00 35.12 719 GLN A O 1
#

Radius of gyration: 35.47 Å; chains: 1; bounding box: 106×71×99 Å